Protein AF-0000000078816935 (afdb_homodimer)

Foldseek 3Di:
DQFFKWWAQFWAWDPPVHIDTQAGGETDTFGFLFEEEEEEDPSLCQVVVLCCVLLVDPTPDTWMDGRNRTDDNVPPVVSVLCNLQAEFEAEQDLPFDQVAFLLCSALVSVCVNPVDSVVSSVLLLVLLVLLVRNVRRGPGPVVDDPLSSLSSSVNNRCSNPHQEYEYEASQVPHDPVSVVSNVVSVVVSRDRRHYYYYYHHDVVSQLVTPWYWYRGNNYIDTDPSPPD/DQFFKWWAQFWAWDPPVHIDTQAGGETDTFGFLFEEEEEEDPSLCQVVVLCCVLLVDPTPDTWMDGRNRTDDNVPPVVSVLCNLQAEFEAEQDLPFDQVAFLLRSALVSVCVNPVDSVVSSVLLLVLLVLLVQNVRRGPGPVVDDPLSSLSSSVNNRCSNPHQEYEYEASQVPHDPVSVVSNVVSVVVSRDRRHYYYYYHHDVVSQLVTPWYWYRGNNYIDTDPSPPD

Radius of gyration: 23.44 Å; Cα contacts (8 Å, |Δi|>4): 939; chains: 2; bounding box: 46×73×52 Å

Nearest PDB structures (foldseek):
  2pcj-assembly1_B  TM=9.682E-01  e=1.625E-26  Aquifex aeolicus VF5
  5lj9-assembly3_C  TM=9.562E-01  e=2.068E-26  Escherichia coli K-12
  5lj7-assembly1_B  TM=9.100E-01  e=3.347E-26  Aggregatibacter actinomycetemcomitans
  5lil-assembly1_A  TM=9.126E-01  e=5.419E-26  Aggregatibacter actinomycetemcomitans
  5lj6-assembly1_A  TM=8.927E-01  e=1.508E-25  Aggregatibacter actinomycetemcomitans

Organism: Pelagibacter ubique (strain HTCC1062) (NCBI:txid335992)

Sequence (456 aa):
MNNLISLKNISKSFSNNKKINVLKKINYSFTKGKIYSLVGPSGSGKSTLLNVLSLIDKPTTGSLIINKTPVNFNENAKNDKIRSSKIGIIYQQNNLLPDFTALENVYLAGLALTNDKKNSIERAKEIIKTMGLSSREAHFPSELSGGEMQRIAMARALINEPEIILADEPTGSLDHTTAKEVFNVLYKLKNKNRLIIYATHNRFFANMADCKLEMIDGNIKAINARIKMNNLISLKNISKSFSNNKKINVLKKINYSFTKGKIYSLVGPSGSGKSTLLNVLSLIDKPTTGSLIINKTPVNFNENAKNDKIRSSKIGIIYQQNNLLPDFTALENVYLAGLALTNDKKNSIERAKEIIKTMGLSSREAHFPSELSGGEMQRIAMARALINEPEIILADEPTGSLDHTTAKEVFNVLYKLKNKNRLIIYATHNRFFANMADCKLEMIDGNIKAINARIK

Structure (mmCIF, N/CA/C/O backbone):
data_AF-0000000078816935-model_v1
#
loop_
_entity.id
_entity.type
_entity.pdbx_description
1 polymer 'ABC transporter ATP-binding protein'
#
loop_
_atom_site.group_PDB
_atom_site.id
_atom_site.type_symbol
_atom_site.label_atom_id
_atom_site.label_alt_id
_atom_site.label_comp_id
_atom_site.label_asym_id
_atom_site.label_entity_id
_atom_site.label_seq_id
_atom_site.pdbx_PDB_ins_code
_atom_site.Cartn_x
_atom_site.Cartn_y
_atom_site.Cartn_z
_atom_site.occupancy
_atom_site.B_iso_or_equiv
_atom_site.auth_seq_id
_atom_site.auth_comp_id
_atom_site.auth_asym_id
_atom_site.auth_atom_id
_atom_site.pdbx_PDB_model_num
ATOM 1 N N . MET A 1 1 ? 1.837 -37.5 -9.758 1 58.19 1 MET A N 1
ATOM 2 C CA . MET A 1 1 ? 2.303 -36.312 -10.469 1 58.19 1 MET A CA 1
ATOM 3 C C . MET A 1 1 ? 2.34 -35.094 -9.539 1 58.19 1 MET A C 1
ATOM 5 O O . MET A 1 1 ? 1.561 -35 -8.586 1 58.19 1 MET A O 1
ATOM 9 N N . ASN A 1 2 ? 3.604 -34.344 -9.344 1 84.88 2 ASN A N 1
ATOM 10 C CA . ASN A 1 2 ? 4.02 -33.344 -8.367 1 84.88 2 ASN A CA 1
ATOM 11 C C . ASN A 1 2 ? 3.406 -31.984 -8.68 1 84.88 2 ASN A C 1
ATOM 13 O O . ASN A 1 2 ? 4.078 -30.953 -8.562 1 84.88 2 ASN A O 1
ATOM 17 N N . ASN A 1 3 ? 2.084 -32.094 -9.078 1 91.06 3 ASN A N 1
ATOM 18 C CA . ASN A 1 3 ? 1.398 -30.828 -9.398 1 91.06 3 ASN A CA 1
ATOM 19 C C . ASN A 1 3 ? 0.948 -30.109 -8.141 1 91.06 3 ASN A C 1
ATOM 21 O O . ASN A 1 3 ? 0.297 -30.688 -7.273 1 91.06 3 ASN A O 1
ATOM 25 N N . LEU A 1 4 ? 1.354 -28.891 -8.125 1 95.62 4 LEU A N 1
ATOM 26 C CA . LEU A 1 4 ? 0.95 -28.094 -6.977 1 95.62 4 LEU A CA 1
ATOM 27 C C . LEU A 1 4 ? -0.383 -27.391 -7.234 1 95.62 4 LEU A C 1
ATOM 29 O O . LEU A 1 4 ? -1.236 -27.328 -6.348 1 95.62 4 LEU A O 1
ATOM 33 N N . ILE A 1 5 ? -0.621 -26.906 -8.477 1 97.56 5 ILE A N 1
ATOM 34 C CA . ILE A 1 5 ? -1.858 -26.25 -8.875 1 97.56 5 ILE A CA 1
ATOM 35 C C . ILE A 1 5 ? -2.406 -26.891 -10.148 1 97.56 5 ILE A C 1
ATOM 37 O O . ILE A 1 5 ? -1.65 -27.188 -11.07 1 97.56 5 ILE A O 1
ATOM 41 N N . SER A 1 6 ? -3.721 -27.109 -10.18 1 97.56 6 SER A N 1
ATOM 42 C CA . SER A 1 6 ? -4.387 -27.625 -11.367 1 97.56 6 SER A CA 1
ATOM 43 C C . SER A 1 6 ? -5.633 -26.812 -11.695 1 97.56 6 SER A C 1
ATOM 45 O O . SER A 1 6 ? -6.457 -26.547 -10.82 1 97.56 6 SER A O 1
ATOM 47 N N . LEU A 1 7 ? -5.695 -26.391 -12.883 1 97.62 7 LEU A N 1
ATOM 48 C CA . LEU A 1 7 ? -6.859 -25.688 -13.43 1 97.62 7 LEU A CA 1
ATOM 49 C C . LEU A 1 7 ? -7.699 -26.641 -14.289 1 97.62 7 LEU A C 1
ATOM 51 O O . LEU A 1 7 ? -7.172 -27.297 -15.18 1 97.62 7 LEU A O 1
ATOM 55 N N . LYS A 1 8 ? -8.914 -26.719 -13.961 1 97.62 8 LYS A N 1
ATOM 56 C CA . LYS A 1 8 ? -9.836 -27.547 -14.742 1 97.62 8 LYS A CA 1
ATOM 57 C C . LYS A 1 8 ? -10.969 -26.703 -15.32 1 97.62 8 LYS A C 1
ATOM 59 O O . LYS A 1 8 ? -11.883 -26.297 -14.609 1 97.62 8 LYS A O 1
ATOM 64 N N . ASN A 1 9 ? -10.922 -26.453 -16.594 1 97.69 9 ASN A N 1
ATOM 65 C CA . ASN A 1 9 ? -11.93 -25.703 -17.344 1 97.69 9 ASN A CA 1
ATOM 66 C C . ASN A 1 9 ? -12.219 -24.344 -16.719 1 97.69 9 ASN A C 1
ATOM 68 O O . ASN A 1 9 ? -13.383 -23.984 -16.516 1 97.69 9 ASN A O 1
ATOM 72 N N . ILE A 1 10 ? -11.219 -23.625 -16.328 1 97.88 10 ILE A N 1
ATOM 73 C CA . ILE A 1 10 ? -11.367 -22.344 -15.648 1 97.88 10 ILE A CA 1
ATOM 74 C C . ILE A 1 10 ? -11.82 -21.281 -16.656 1 97.88 10 ILE A C 1
ATOM 76 O O . ILE A 1 10 ? -11.18 -21.078 -17.688 1 97.88 10 ILE A O 1
ATOM 80 N N . SER A 1 11 ? -12.922 -20.688 -16.391 1 97.88 11 SER A N 1
ATOM 81 C CA . SER A 1 11 ? -13.422 -19.562 -17.172 1 97.88 11 SER A CA 1
ATOM 82 C C . SER A 1 11 ? -13.695 -18.359 -16.266 1 97.88 11 SER A C 1
ATOM 84 O O . SER A 1 11 ? -14.023 -18.516 -15.094 1 97.88 11 SER A O 1
ATOM 86 N N . LYS A 1 12 ? -13.469 -17.188 -16.734 1 96.94 12 LYS A N 1
ATOM 87 C CA . LYS A 1 12 ? -13.781 -15.953 -16.031 1 96.94 12 LYS A CA 1
ATOM 88 C C . LYS A 1 12 ? -14.414 -14.93 -16.969 1 96.94 12 LYS A C 1
ATOM 90 O O . LYS A 1 12 ? -13.852 -14.625 -18.031 1 96.94 12 LYS A O 1
ATOM 95 N N . SER A 1 13 ? -15.562 -14.523 -16.625 1 95.44 13 SER A N 1
ATOM 96 C CA . SER A 1 13 ? -16.266 -13.492 -17.375 1 95.44 13 SER A CA 1
ATOM 97 C C . SER A 1 13 ? -16.656 -12.32 -16.484 1 95.44 13 SER A C 1
ATOM 99 O O . SER A 1 13 ? -16.797 -12.484 -15.273 1 95.44 13 SER A O 1
ATOM 101 N N . PHE A 1 14 ? -16.625 -11.148 -17.078 1 90.19 14 PHE A N 1
ATOM 102 C CA . PHE A 1 14 ? -17.062 -9.945 -16.375 1 90.19 14 PHE A CA 1
ATOM 103 C C . PHE A 1 14 ? -18.312 -9.367 -17 1 90.19 14 PHE A C 1
ATOM 105 O O . PHE A 1 14 ? -18.5 -9.453 -18.219 1 90.19 14 PHE A O 1
ATOM 112 N N . SER A 1 15 ? -19.266 -8.93 -16.266 1 84.06 15 SER A N 1
ATOM 113 C CA . SER A 1 15 ? -20.531 -8.445 -16.812 1 84.06 15 SER A CA 1
ATOM 114 C C . SER A 1 15 ? -20.703 -6.949 -16.562 1 84.06 15 SER A C 1
ATOM 116 O O . SER A 1 15 ? -20.984 -6.531 -15.438 1 84.06 15 SER A O 1
ATOM 118 N N . ASN A 1 16 ? -19.797 -6.113 -17.047 1 71.19 16 ASN A N 1
ATOM 119 C CA . ASN A 1 16 ? -20.125 -4.695 -17.031 1 71.19 16 ASN A CA 1
ATOM 120 C C . ASN A 1 16 ? -20.906 -4.281 -18.281 1 71.19 16 ASN A C 1
ATOM 122 O O . ASN A 1 16 ? -20.312 -3.896 -19.281 1 71.19 16 ASN A O 1
ATOM 126 N N . ASN A 1 17 ? -22.312 -4.125 -18.359 1 74.19 17 ASN A N 1
ATOM 127 C CA . ASN A 1 17 ? -23.25 -3.855 -19.422 1 74.19 17 ASN A CA 1
ATOM 128 C C . ASN A 1 17 ? -23.281 -4.988 -20.453 1 74.19 17 ASN A C 1
ATOM 130 O O . ASN A 1 17 ? -24.359 -5.438 -20.859 1 74.19 17 ASN A O 1
ATOM 134 N N . LYS A 1 18 ? -21.953 -5.402 -20.938 1 79.88 18 LYS A N 1
ATOM 135 C CA . LYS A 1 18 ? -21.797 -6.57 -21.797 1 79.88 18 LYS A CA 1
ATOM 136 C C . LYS A 1 18 ? -20.891 -7.617 -21.156 1 79.88 18 LYS A C 1
ATOM 138 O O . LYS A 1 18 ? -19.906 -7.277 -20.5 1 79.88 18 LYS A O 1
ATOM 143 N N . LYS A 1 19 ? -21.328 -8.875 -21.328 1 87.69 19 LYS A N 1
ATOM 144 C CA . LYS A 1 19 ? -20.531 -9.969 -20.766 1 87.69 19 LYS A CA 1
ATOM 145 C C . LYS A 1 19 ? -19.25 -10.164 -21.578 1 87.69 19 LYS A C 1
ATOM 147 O O . LYS A 1 19 ? -19.281 -10.297 -22.797 1 87.69 19 LYS A O 1
ATOM 152 N N . ILE A 1 20 ? -18.078 -10.078 -21.062 1 90.56 20 ILE A N 1
ATOM 153 C CA . ILE A 1 20 ? -16.766 -10.273 -21.688 1 90.56 20 ILE A CA 1
ATOM 154 C C . ILE A 1 20 ? -16.078 -11.492 -21.078 1 90.56 20 ILE A C 1
ATOM 156 O O . ILE A 1 20 ? -15.852 -11.539 -19.859 1 90.56 20 ILE A O 1
ATOM 160 N N . ASN A 1 21 ? -15.859 -12.461 -21.906 1 93.69 21 ASN A N 1
ATOM 161 C CA . ASN A 1 21 ? -15.148 -13.656 -21.484 1 93.69 21 ASN A CA 1
ATOM 162 C C . ASN A 1 21 ? -13.633 -13.469 -21.562 1 93.69 21 ASN A C 1
ATOM 164 O O . ASN A 1 21 ? -13.086 -13.367 -22.672 1 93.69 21 ASN A O 1
ATOM 168 N N . VAL A 1 22 ? -12.977 -13.516 -20.469 1 94.94 22 VAL A N 1
ATOM 169 C CA . VAL A 1 22 ? -11.547 -13.211 -20.422 1 94.94 22 VAL A CA 1
ATOM 170 C C . VAL A 1 22 ? -10.742 -14.508 -20.375 1 94.94 22 VAL A C 1
ATOM 172 O O . VAL A 1 22 ? -9.773 -14.672 -21.109 1 94.94 22 VAL A O 1
ATOM 175 N N . LEU A 1 23 ? -11.094 -15.398 -19.516 1 97.31 23 LEU A N 1
ATOM 176 C CA . LEU A 1 23 ? -10.516 -16.734 -19.484 1 97.31 23 LEU A CA 1
ATOM 177 C C . LEU A 1 23 ? -11.477 -17.766 -20.078 1 97.31 23 LEU A C 1
ATOM 179 O O . LEU A 1 23 ? -12.672 -17.75 -19.781 1 97.31 23 LEU A O 1
ATOM 183 N N . LYS A 1 24 ? -10.953 -18.672 -20.906 1 96.88 24 LYS A N 1
ATOM 184 C CA . LYS A 1 24 ? -11.82 -19.562 -21.672 1 96.88 24 LYS A CA 1
ATOM 185 C C . LYS A 1 24 ? -11.43 -21.016 -21.469 1 96.88 24 LYS A C 1
ATOM 187 O O . LYS A 1 24 ? -10.688 -21.594 -22.266 1 96.88 24 LYS A O 1
ATOM 192 N N . LYS A 1 25 ? -11.984 -21.594 -20.469 1 96.38 25 LYS A N 1
ATOM 193 C CA . LYS A 1 25 ? -11.891 -23.016 -20.156 1 96.38 25 LYS A CA 1
ATOM 194 C C . LYS A 1 25 ? -10.438 -23.469 -20.109 1 96.38 25 LYS A C 1
ATOM 196 O O . LYS A 1 25 ? -10.07 -24.438 -20.781 1 96.38 25 LYS A O 1
ATOM 201 N N . ILE A 1 26 ? -9.664 -22.812 -19.344 1 97.06 26 ILE A N 1
ATOM 202 C CA . ILE A 1 26 ? -8.242 -23.109 -19.234 1 97.06 26 ILE A CA 1
ATOM 203 C C . ILE A 1 26 ? -8.039 -24.406 -18.484 1 97.06 26 ILE A C 1
ATOM 205 O O . ILE A 1 26 ? -8.602 -24.609 -17.406 1 97.06 26 ILE A O 1
ATOM 209 N N . ASN A 1 27 ? -7.312 -25.344 -19.109 1 96.69 27 ASN A N 1
ATOM 210 C CA . ASN A 1 27 ? -6.816 -26.562 -18.484 1 96.69 27 ASN A CA 1
ATOM 211 C C . ASN A 1 27 ? -5.289 -26.594 -18.422 1 96.69 27 ASN A C 1
ATOM 213 O O . ASN A 1 27 ? -4.625 -26.578 -19.469 1 96.69 27 ASN A O 1
ATOM 217 N N . TYR A 1 28 ? -4.801 -26.594 -17.234 1 96.38 28 TYR A N 1
ATOM 218 C CA . TYR A 1 28 ? -3.352 -26.625 -17.078 1 96.38 28 TYR A CA 1
ATOM 219 C C . TYR A 1 28 ? -2.967 -27.016 -15.656 1 96.38 28 TYR A C 1
ATOM 221 O O . TYR A 1 28 ? -3.746 -26.828 -14.719 1 96.38 28 TYR A O 1
ATOM 229 N N . SER A 1 29 ? -1.794 -27.578 -15.508 1 96.81 29 SER A N 1
ATOM 230 C CA . SER A 1 29 ? -1.252 -27.906 -14.195 1 96.81 29 SER A CA 1
ATOM 231 C C . SER A 1 29 ? 0.161 -27.359 -14.023 1 96.81 29 SER A C 1
ATOM 233 O O . SER A 1 29 ? 0.98 -27.453 -14.945 1 96.81 29 SER A O 1
ATOM 235 N N . PHE A 1 30 ? 0.389 -26.75 -12.898 1 97 30 PHE A N 1
ATOM 236 C CA . PHE A 1 30 ? 1.708 -26.234 -12.539 1 97 30 PHE A CA 1
ATOM 237 C C . PHE A 1 30 ? 2.396 -27.156 -11.547 1 97 30 PHE A C 1
ATOM 239 O O . PHE A 1 30 ? 1.793 -27.578 -10.555 1 97 30 PHE A O 1
ATOM 246 N N . THR A 1 31 ? 3.689 -27.375 -11.797 1 95.44 31 THR A N 1
ATOM 247 C CA . THR A 1 31 ? 4.441 -28.344 -11 1 95.44 31 THR A CA 1
ATOM 248 C C . THR A 1 31 ? 5.293 -27.625 -9.953 1 95.44 31 THR A C 1
ATOM 250 O O . THR A 1 31 ? 5.887 -26.594 -10.227 1 95.44 31 THR A O 1
ATOM 253 N N . LYS A 1 32 ? 5.328 -28.297 -8.82 1 94.19 32 LYS A N 1
ATOM 254 C CA . LYS A 1 32 ? 6.199 -27.812 -7.758 1 94.19 32 LYS A CA 1
ATOM 255 C C . LYS A 1 32 ? 7.66 -27.828 -8.188 1 94.19 32 LYS A C 1
ATOM 257 O O . LYS A 1 32 ? 8.078 -28.719 -8.945 1 94.19 32 LYS A O 1
ATOM 262 N N . GLY A 1 33 ? 8.422 -26.812 -7.723 1 95.69 33 GLY A N 1
ATOM 263 C CA . GLY A 1 33 ? 9.852 -26.781 -7.996 1 95.69 33 GLY A CA 1
ATOM 264 C C . GLY A 1 33 ? 10.18 -26.141 -9.328 1 95.69 33 GLY A C 1
ATOM 265 O O . GLY A 1 33 ? 11.336 -26.141 -9.758 1 95.69 33 GLY A O 1
ATOM 266 N N . LYS A 1 34 ? 9.211 -25.547 -9.984 1 96.38 34 LYS A N 1
ATOM 267 C CA . LYS A 1 34 ? 9.43 -24.969 -11.305 1 96.38 34 LYS A CA 1
ATOM 268 C C . LYS A 1 34 ? 9.078 -23.484 -11.32 1 96.38 34 LYS A C 1
ATOM 270 O O . LYS A 1 34 ? 8.297 -23.016 -10.492 1 96.38 34 LYS A O 1
ATOM 275 N N . ILE A 1 35 ? 9.695 -22.812 -12.242 1 97.44 35 ILE A N 1
ATOM 276 C CA . ILE A 1 35 ? 9.383 -21.406 -12.555 1 97.44 35 ILE A CA 1
ATOM 277 C C . ILE A 1 35 ? 8.68 -21.328 -13.906 1 97.44 35 ILE A C 1
ATOM 279 O O . ILE A 1 35 ? 9.195 -21.828 -14.914 1 97.44 35 ILE A O 1
ATOM 283 N N . TYR A 1 36 ? 7.5 -20.75 -13.891 1 97.31 36 TYR A N 1
ATOM 284 C CA . TYR A 1 36 ? 6.73 -20.547 -15.117 1 97.31 36 TYR A CA 1
ATOM 285 C C . TYR A 1 36 ? 6.66 -19.078 -15.484 1 97.31 36 TYR A C 1
ATOM 287 O O . TYR A 1 36 ? 6.473 -18.219 -14.609 1 97.31 36 TYR A O 1
ATOM 295 N N . SER A 1 37 ? 6.855 -18.75 -16.719 1 97.5 37 SER A N 1
ATOM 296 C CA . SER A 1 37 ? 6.531 -17.422 -17.234 1 97.5 37 SER A CA 1
ATOM 297 C C . SER A 1 37 ? 5.258 -17.453 -18.062 1 97.5 37 SER A C 1
ATOM 299 O O . SER A 1 37 ? 5.004 -18.406 -18.797 1 97.5 37 SER A O 1
ATOM 301 N N . LEU A 1 38 ? 4.422 -16.516 -17.875 1 96.81 38 LEU A N 1
ATOM 302 C CA . LEU A 1 38 ? 3.221 -16.281 -18.656 1 96.81 38 LEU A CA 1
ATOM 303 C C . LEU A 1 38 ? 3.395 -15.055 -19.562 1 96.81 38 LEU A C 1
ATOM 305 O O . LEU A 1 38 ? 3.541 -13.938 -19.078 1 96.81 38 LEU A O 1
ATOM 309 N N . VAL A 1 39 ? 3.385 -15.297 -20.844 1 95.75 39 VAL A N 1
ATOM 310 C CA . VAL A 1 39 ? 3.562 -14.203 -21.781 1 95.75 39 VAL A CA 1
ATOM 311 C C . VAL A 1 39 ? 2.307 -14.047 -22.641 1 95.75 39 VAL A C 1
ATOM 313 O O . VAL A 1 39 ? 1.555 -15.008 -22.828 1 95.75 39 VAL A O 1
ATOM 316 N N . GLY A 1 40 ? 2.074 -12.852 -23.109 1 91.06 40 GLY A N 1
ATOM 317 C CA . GLY A 1 40 ? 0.926 -12.523 -23.938 1 91.06 40 GLY A CA 1
ATOM 318 C C . GLY A 1 40 ? 0.653 -11.039 -24.031 1 91.06 40 GLY A C 1
ATOM 319 O O . GLY A 1 40 ? 1.182 -10.258 -23.234 1 91.06 40 GLY A O 1
ATOM 320 N N . PRO A 1 41 ? -0.1 -10.664 -24.984 1 87.94 41 PRO A N 1
ATOM 321 C CA . PRO A 1 41 ? -0.403 -9.242 -25.141 1 87.94 41 PRO A CA 1
ATOM 322 C C . PRO A 1 41 ? -1.277 -8.695 -24.016 1 87.94 41 PRO A C 1
ATOM 324 O O . PRO A 1 41 ? -1.794 -9.469 -23.203 1 87.94 41 PRO A O 1
ATOM 327 N N . SER A 1 42 ? -1.309 -7.363 -23.906 1 86.06 42 SER A N 1
ATOM 328 C CA . SER A 1 42 ? -2.205 -6.734 -22.953 1 86.06 42 SER A CA 1
ATOM 329 C C . SER A 1 42 ? -3.646 -7.188 -23.156 1 86.06 42 SER A C 1
ATOM 331 O O . SER A 1 42 ? -4.113 -7.289 -24.281 1 86.06 42 SER A O 1
ATOM 333 N N . GLY A 1 43 ? -4.273 -7.512 -22.125 1 86.44 43 GLY A N 1
ATOM 334 C CA . GLY A 1 43 ? -5.668 -7.918 -22.219 1 86.44 43 GLY A CA 1
ATOM 335 C C . GLY A 1 43 ? -5.84 -9.398 -22.5 1 86.44 43 GLY A C 1
ATOM 336 O O . GLY A 1 43 ? -6.965 -9.883 -22.625 1 86.44 43 GLY A O 1
ATOM 337 N N . SER A 1 44 ? -4.797 -10.109 -22.469 1 91.25 44 SER A N 1
ATOM 338 C CA . SER A 1 44 ? -4.879 -11.523 -22.828 1 91.25 44 SER A CA 1
ATOM 339 C C . SER A 1 44 ? -5.406 -12.359 -21.672 1 91.25 44 SER A C 1
ATOM 341 O O . SER A 1 44 ? -5.77 -13.523 -21.859 1 91.25 44 SER A O 1
ATOM 343 N N . GLY A 1 45 ? -5.418 -11.766 -20.469 1 93.62 45 GLY A N 1
ATOM 344 C CA . GLY A 1 45 ? -5.988 -12.469 -19.328 1 93.62 45 GLY A CA 1
ATOM 345 C C . GLY A 1 45 ? -4.953 -12.859 -18.281 1 93.62 45 GLY A C 1
ATOM 346 O O . GLY A 1 45 ? -5.27 -13.555 -17.312 1 93.62 45 GLY A O 1
ATOM 347 N N . LYS A 1 46 ? -3.709 -12.477 -18.453 1 95.12 46 LYS A N 1
ATOM 348 C CA . LYS A 1 46 ? -2.627 -12.852 -17.547 1 95.12 46 LYS A CA 1
ATOM 349 C C . LYS A 1 46 ? -2.959 -12.469 -16.109 1 95.12 46 LYS A C 1
ATOM 351 O O . LYS A 1 46 ? -2.91 -13.312 -15.211 1 95.12 46 LYS A O 1
ATOM 356 N N . SER A 1 47 ? -3.357 -11.172 -15.969 1 93.94 47 SER A N 1
ATOM 357 C CA . SER A 1 47 ? -3.676 -10.688 -14.633 1 93.94 47 SER A CA 1
ATOM 358 C C . SER A 1 47 ? -4.918 -11.375 -14.078 1 93.94 47 SER A C 1
ATOM 360 O O . SER A 1 47 ? -4.98 -11.695 -12.891 1 93.94 47 SER A O 1
ATOM 362 N N . THR A 1 48 ? -5.914 -11.609 -14.883 1 94.81 48 THR A N 1
ATOM 363 C CA . THR A 1 48 ? -7.125 -12.312 -14.469 1 94.81 48 THR A CA 1
ATOM 364 C C . THR A 1 48 ? -6.793 -13.727 -13.992 1 94.81 48 THR A C 1
ATOM 366 O O . THR A 1 48 ? -7.285 -14.172 -12.953 1 94.81 48 THR A O 1
ATOM 369 N N . LEU A 1 49 ? -5.945 -14.406 -14.75 1 97.25 49 LEU A N 1
ATOM 370 C CA . LEU A 1 49 ? -5.539 -15.75 -14.359 1 97.25 49 LEU A CA 1
ATOM 371 C C . LEU A 1 49 ? -4.781 -15.727 -13.039 1 97.25 49 LEU A C 1
ATOM 373 O O . LEU A 1 49 ? -5.051 -16.531 -12.148 1 97.25 49 LEU A O 1
ATOM 377 N N . LEU A 1 50 ? -3.836 -14.805 -12.898 1 96.94 50 LEU A N 1
ATOM 378 C CA . LEU A 1 50 ? -3.068 -14.695 -11.656 1 96.94 50 LEU A CA 1
ATOM 379 C C . LEU A 1 50 ? -3.982 -14.398 -10.477 1 96.94 50 LEU A C 1
ATOM 381 O O . LEU A 1 50 ? -3.758 -14.906 -9.375 1 96.94 50 LEU A O 1
ATOM 385 N N . ASN A 1 51 ? -5.012 -13.664 -10.711 1 95.56 51 ASN A N 1
ATOM 386 C CA . ASN A 1 51 ? -5.965 -13.375 -9.648 1 95.56 51 ASN A CA 1
ATOM 387 C C . ASN A 1 51 ? -6.734 -14.625 -9.227 1 95.56 51 ASN A C 1
ATOM 389 O O . ASN A 1 51 ? -7.027 -14.805 -8.047 1 95.56 51 ASN A O 1
ATOM 393 N N . VAL A 1 52 ? -7.062 -15.406 -10.148 1 96.69 52 VAL A N 1
ATOM 394 C CA . VAL A 1 52 ? -7.734 -16.656 -9.836 1 96.69 52 VAL A CA 1
ATOM 395 C C . VAL A 1 52 ? -6.785 -17.578 -9.062 1 96.69 52 VAL A C 1
ATOM 397 O O . VAL A 1 52 ? -7.16 -18.141 -8.031 1 96.69 52 VAL A O 1
ATOM 400 N N . LEU A 1 53 ? -5.551 -17.625 -9.531 1 97.25 53 LEU A N 1
ATOM 401 C CA . LEU A 1 53 ? -4.547 -18.469 -8.898 1 97.25 53 LEU A CA 1
ATOM 402 C C . LEU A 1 53 ? -4.266 -18.016 -7.469 1 97.25 53 LEU A C 1
ATOM 404 O O . LEU A 1 53 ? -3.955 -18.828 -6.602 1 97.25 53 LEU A O 1
ATOM 408 N N . SER A 1 54 ? -4.418 -16.75 -7.207 1 96.31 54 SER A N 1
ATOM 409 C CA . SER A 1 54 ? -4.098 -16.172 -5.902 1 96.31 54 SER A CA 1
ATOM 410 C C . SER A 1 54 ? -5.305 -16.219 -4.969 1 96.31 54 SER A C 1
ATOM 412 O O . SER A 1 54 ? -5.211 -15.812 -3.809 1 96.31 54 SER A O 1
ATOM 414 N N . LEU A 1 55 ? -6.43 -16.578 -5.492 1 95.25 55 LEU A N 1
ATOM 415 C CA . LEU A 1 55 ? -7.68 -16.703 -4.75 1 95.25 55 LEU A CA 1
ATOM 416 C C . LEU A 1 55 ? -8.25 -15.32 -4.41 1 95.25 55 LEU A C 1
ATOM 418 O O . LEU A 1 55 ? -9.102 -15.203 -3.531 1 95.25 55 LEU A O 1
ATOM 422 N N . ILE A 1 56 ? -7.703 -14.367 -5.031 1 92.38 56 ILE A N 1
ATOM 423 C CA . ILE A 1 56 ? -8.234 -13.016 -4.867 1 92.38 56 ILE A CA 1
ATOM 424 C C . ILE A 1 56 ? -9.57 -12.898 -5.602 1 92.38 56 ILE A C 1
ATOM 426 O O . ILE A 1 56 ? -10.453 -12.156 -5.172 1 92.38 56 ILE A O 1
ATOM 430 N N . ASP A 1 57 ? -9.672 -13.633 -6.703 1 93 57 ASP A N 1
ATOM 431 C CA . ASP A 1 57 ? -10.898 -13.641 -7.496 1 93 57 ASP A CA 1
ATOM 432 C C . ASP A 1 57 ? -11.344 -15.062 -7.805 1 93 57 ASP A C 1
ATOM 434 O O . ASP A 1 57 ? -10.508 -15.969 -7.938 1 93 57 ASP A O 1
ATOM 438 N N . LYS A 1 58 ? -12.633 -15.211 -7.852 1 95.06 58 LYS A N 1
ATOM 439 C CA . LYS A 1 58 ? -13.188 -16.516 -8.172 1 95.06 58 LYS A CA 1
ATOM 440 C C . LYS A 1 58 ? -13.484 -16.641 -9.664 1 95.06 58 LYS A C 1
ATOM 442 O O . LYS A 1 58 ? -13.93 -15.688 -10.297 1 95.06 58 LYS A O 1
ATOM 447 N N . PRO A 1 59 ? -13.227 -17.844 -10.203 1 97 59 PRO A N 1
ATOM 448 C CA . PRO A 1 59 ? -13.641 -18.047 -11.586 1 97 59 PRO A CA 1
ATOM 449 C C . PRO A 1 59 ? -15.156 -18.109 -11.75 1 97 59 PRO A C 1
ATOM 451 O O . PRO A 1 59 ? -15.883 -18.328 -10.773 1 97 59 PRO A O 1
ATOM 454 N N . THR A 1 60 ? -15.562 -17.812 -12.945 1 96.5 60 THR A N 1
ATOM 455 C CA . THR A 1 60 ? -16.984 -17.938 -13.25 1 96.5 60 THR A CA 1
ATOM 456 C C . THR A 1 60 ? -17.391 -19.406 -13.305 1 96.5 60 THR A C 1
ATOM 458 O O . THR A 1 60 ? -18.422 -19.781 -12.758 1 96.5 60 THR A O 1
ATOM 461 N N . THR A 1 61 ? -16.609 -20.172 -13.969 1 97.12 61 THR A N 1
ATOM 462 C CA . THR A 1 61 ? -16.797 -21.609 -14.016 1 97.12 61 THR A CA 1
ATOM 463 C C . THR A 1 61 ? -15.469 -22.344 -13.938 1 97.12 61 THR A C 1
ATOM 465 O O . THR A 1 61 ? -14.406 -21.734 -14.086 1 97.12 61 THR A O 1
ATOM 468 N N . GLY A 1 62 ? -15.578 -23.594 -13.594 1 97.69 62 GLY A N 1
ATOM 469 C CA . GLY A 1 62 ? -14.383 -24.422 -13.477 1 97.69 62 GLY A CA 1
ATOM 470 C C . GLY A 1 62 ? -13.93 -24.625 -12.047 1 97.69 62 GLY A C 1
ATOM 471 O O . GLY A 1 62 ? -14.609 -24.203 -11.109 1 97.69 62 GLY A O 1
ATOM 472 N N . SER A 1 63 ? -12.82 -25.391 -11.945 1 97.5 63 SER A N 1
ATOM 473 C CA . SER A 1 63 ? -12.352 -25.688 -10.602 1 97.5 63 SER A CA 1
ATOM 474 C C . SER A 1 63 ? -10.836 -25.516 -10.492 1 97.5 63 SER A C 1
ATOM 476 O O . SER A 1 63 ? -10.109 -25.766 -11.453 1 97.5 63 SER A O 1
ATOM 478 N N . LEU A 1 64 ? -10.477 -25.062 -9.359 1 97.81 64 LEU A N 1
ATOM 479 C CA . LEU A 1 64 ? -9.078 -24.875 -9 1 97.81 64 LEU A CA 1
ATOM 480 C C . LEU A 1 64 ? -8.664 -25.859 -7.898 1 97.81 64 LEU A C 1
ATOM 482 O O . LEU A 1 64 ? -9.383 -26.016 -6.91 1 97.81 64 LEU A O 1
ATOM 486 N N . ILE A 1 65 ? -7.598 -26.547 -8.156 1 97.25 65 ILE A N 1
ATOM 487 C CA . ILE A 1 65 ? -7.062 -27.469 -7.16 1 97.25 65 ILE A CA 1
ATOM 488 C C . ILE A 1 65 ? -5.684 -27 -6.711 1 97.25 65 ILE A C 1
ATOM 490 O O . ILE A 1 65 ? -4.812 -26.719 -7.539 1 97.25 65 ILE A O 1
ATOM 494 N N . ILE A 1 66 ? -5.488 -26.844 -5.418 1 96.38 66 ILE A N 1
ATOM 495 C CA . ILE A 1 66 ? -4.195 -26.484 -4.84 1 96.38 66 ILE A CA 1
ATOM 496 C C . ILE A 1 66 ? -3.75 -27.562 -3.863 1 96.38 66 ILE A C 1
ATOM 498 O O . ILE A 1 66 ? -4.48 -27.906 -2.932 1 96.38 66 ILE A O 1
ATOM 502 N N . ASN A 1 67 ? -2.551 -28.078 -4.07 1 93.81 67 ASN A N 1
ATOM 503 C CA . ASN A 1 67 ? -2.01 -29.141 -3.227 1 93.81 67 ASN A CA 1
ATOM 504 C C . ASN A 1 67 ? -2.986 -30.312 -3.096 1 93.81 67 ASN A C 1
ATOM 506 O O . ASN A 1 67 ? -3.289 -30.75 -1.985 1 93.81 67 ASN A O 1
ATOM 510 N N . LYS A 1 68 ? -3.635 -30.688 -4.164 1 92.81 68 LYS A N 1
ATOM 511 C CA . LYS A 1 68 ? -4.504 -31.859 -4.305 1 92.81 68 LYS A CA 1
ATOM 512 C C . LYS A 1 68 ? -5.844 -31.625 -3.604 1 92.81 68 LYS A C 1
ATOM 514 O O . LYS A 1 68 ? -6.602 -32.562 -3.381 1 92.81 68 LYS A O 1
ATOM 519 N N . THR A 1 69 ? -6.105 -30.469 -3.199 1 93.94 69 THR A N 1
ATOM 520 C CA . THR A 1 69 ? -7.375 -30.125 -2.562 1 93.94 69 THR A CA 1
ATOM 521 C C . THR A 1 69 ? -8.148 -29.109 -3.4 1 93.94 69 THR A C 1
ATOM 523 O O . THR A 1 69 ? -7.629 -28.047 -3.723 1 93.94 69 THR A O 1
ATOM 526 N N . PRO A 1 70 ? -9.367 -29.5 -3.736 1 95.94 70 PRO A N 1
ATOM 527 C CA . PRO A 1 70 ? -10.188 -28.531 -4.469 1 95.94 70 PRO A CA 1
ATOM 528 C C . PRO A 1 70 ? -10.484 -27.281 -3.648 1 95.94 70 PRO A C 1
ATOM 530 O O . PRO A 1 70 ? -10.766 -27.375 -2.451 1 95.94 70 PRO A O 1
ATOM 533 N N . VAL A 1 71 ? -10.359 -26.109 -4.297 1 96.81 71 VAL A N 1
ATOM 534 C CA . VAL A 1 71 ? -10.656 -24.844 -3.639 1 96.81 71 VAL A CA 1
ATOM 535 C C . VAL A 1 71 ? -12.156 -24.578 -3.678 1 96.81 71 VAL A C 1
ATOM 537 O O . VAL A 1 71 ? -12.773 -24.625 -4.746 1 96.81 71 VAL A O 1
ATOM 540 N N . ASN A 1 72 ? -12.742 -24.438 -2.545 1 96.06 72 ASN A N 1
ATOM 541 C CA . ASN A 1 72 ? -14.102 -23.922 -2.451 1 96.06 72 ASN A CA 1
ATOM 542 C C . ASN A 1 72 ? -14.109 -22.406 -2.26 1 96.06 72 ASN A C 1
ATOM 544 O O . ASN A 1 72 ? -13.883 -21.922 -1.152 1 96.06 72 ASN A O 1
ATOM 548 N N . PHE A 1 73 ? -14.469 -21.672 -3.26 1 93.69 73 PHE A N 1
ATOM 549 C CA . PHE A 1 73 ? -14.336 -20.219 -3.27 1 93.69 73 PHE A CA 1
ATOM 550 C C . PHE A 1 73 ? -15.375 -19.578 -2.359 1 93.69 73 PHE A C 1
ATOM 552 O O . PHE A 1 73 ? -15.297 -18.391 -2.062 1 93.69 73 PHE A O 1
ATOM 559 N N . ASN A 1 74 ? -16.266 -20.359 -1.85 1 91 74 ASN A N 1
ATOM 560 C CA . ASN A 1 74 ? -17.281 -19.828 -0.94 1 91 74 ASN A CA 1
ATOM 561 C C . ASN A 1 74 ? -16.812 -19.891 0.512 1 91 74 ASN A C 1
ATOM 563 O O . ASN A 1 74 ? -17.469 -19.344 1.401 1 91 74 ASN A O 1
ATOM 567 N N . GLU A 1 75 ? -15.719 -20.609 0.754 1 92.94 75 GLU A N 1
ATOM 568 C CA . GLU A 1 75 ? -15.141 -20.688 2.092 1 92.94 75 GLU A CA 1
ATOM 569 C C . GLU A 1 75 ? -14.094 -19.594 2.297 1 92.94 75 GLU A C 1
ATOM 571 O O . GLU A 1 75 ? -12.898 -19.875 2.352 1 92.94 75 GLU A O 1
ATOM 576 N N . ASN A 1 76 ? -14.516 -18.484 2.617 1 88.38 76 ASN A N 1
ATOM 577 C CA . ASN A 1 76 ? -13.672 -17.297 2.65 1 88.38 76 ASN A CA 1
ATOM 578 C C . ASN A 1 76 ? -12.57 -17.422 3.695 1 88.38 76 ASN A C 1
ATOM 580 O O . ASN A 1 76 ? -11.398 -17.156 3.406 1 88.38 76 ASN A O 1
ATOM 584 N N . ALA A 1 77 ? -12.922 -17.859 4.859 1 87 77 ALA A N 1
ATOM 585 C CA . ALA A 1 77 ? -11.945 -17.969 5.941 1 87 77 ALA A CA 1
ATOM 586 C C . ALA A 1 77 ? -10.828 -18.938 5.578 1 87 77 ALA A C 1
ATOM 588 O O . ALA A 1 77 ? -9.656 -18.672 5.832 1 87 77 ALA A O 1
ATOM 589 N N . LYS A 1 78 ? -11.219 -20.047 4.969 1 92.25 78 LYS A N 1
ATOM 590 C CA . LYS A 1 78 ? -10.234 -21.047 4.551 1 92.25 78 LYS A CA 1
ATOM 591 C C . LYS A 1 78 ? -9.336 -20.5 3.439 1 92.25 78 LYS A C 1
ATOM 593 O O . LYS A 1 78 ? -8.117 -20.672 3.48 1 92.25 78 LYS A O 1
ATOM 598 N N . ASN A 1 79 ? -9.961 -19.844 2.473 1 93.25 79 ASN A N 1
ATOM 599 C CA . ASN A 1 79 ? -9.203 -19.281 1.359 1 93.25 79 ASN A CA 1
ATOM 600 C C . ASN A 1 79 ? -8.242 -18.188 1.827 1 93.25 79 ASN A C 1
ATOM 602 O O . ASN A 1 79 ? -7.129 -18.078 1.317 1 93.25 79 ASN A O 1
ATOM 606 N N . ASP A 1 80 ? -8.656 -17.469 2.838 1 88.69 80 ASP A N 1
ATOM 607 C CA . ASP A 1 80 ? -7.801 -16.422 3.406 1 88.69 80 ASP A CA 1
ATOM 608 C C . ASP A 1 80 ? -6.543 -17.031 4.031 1 88.69 80 ASP A C 1
ATOM 610 O O . ASP A 1 80 ? -5.449 -16.484 3.877 1 88.69 80 ASP A O 1
ATOM 614 N N . LYS A 1 81 ? -6.801 -18.078 4.664 1 89.94 81 LYS A N 1
ATOM 615 C CA . LYS A 1 81 ? -5.672 -18.734 5.309 1 89.94 81 LYS A CA 1
ATOM 616 C C . LYS A 1 81 ? -4.688 -19.281 4.273 1 89.94 81 LYS A C 1
ATOM 618 O O . LYS A 1 81 ? -3.475 -19.141 4.43 1 89.94 81 LYS A O 1
ATOM 623 N N . ILE A 1 82 ? -5.23 -19.859 3.225 1 93.25 82 ILE A N 1
ATOM 624 C CA . ILE A 1 82 ? -4.379 -20.359 2.152 1 93.25 82 ILE A CA 1
ATOM 625 C C . ILE A 1 82 ? -3.604 -19.203 1.525 1 93.25 82 ILE A C 1
ATOM 627 O O . ILE A 1 82 ? -2.381 -19.281 1.371 1 93.25 82 ILE A O 1
ATOM 631 N N . ARG A 1 83 ? -4.234 -18.172 1.268 1 92.38 83 ARG A N 1
ATOM 632 C CA . ARG A 1 83 ? -3.631 -17.016 0.612 1 92.38 83 ARG A CA 1
ATOM 633 C C . ARG A 1 83 ? -2.529 -16.406 1.475 1 92.38 83 ARG A C 1
ATOM 635 O O . ARG A 1 83 ? -1.435 -16.125 0.983 1 92.38 83 ARG A O 1
ATOM 642 N N . SER A 1 84 ? -2.756 -16.297 2.727 1 89.88 84 SER A N 1
ATOM 643 C CA . SER A 1 84 ? -1.825 -15.617 3.617 1 89.88 84 SER A CA 1
ATOM 644 C C . SER A 1 84 ? -0.635 -16.5 3.961 1 89.88 84 SER A C 1
ATOM 646 O O . SER A 1 84 ? 0.471 -16.016 4.188 1 89.88 84 SER A O 1
ATOM 648 N N . SER A 1 85 ? -0.867 -17.781 3.891 1 93.12 85 SER A N 1
ATOM 649 C CA . SER A 1 85 ? 0.192 -18.672 4.352 1 93.12 85 SER A CA 1
ATOM 650 C C . SER A 1 85 ? 0.923 -19.312 3.176 1 93.12 85 SER A C 1
ATOM 652 O O . SER A 1 85 ? 2.117 -19.609 3.268 1 93.12 85 SER A O 1
ATOM 654 N N . LYS A 1 86 ? 0.225 -19.516 2.057 1 95.44 86 LYS A N 1
ATOM 655 C CA . LYS A 1 86 ? 0.803 -20.359 1.025 1 95.44 86 LYS A CA 1
ATOM 656 C C . LYS A 1 86 ? 1.091 -19.578 -0.247 1 95.44 86 LYS A C 1
ATOM 658 O O . LYS A 1 86 ? 1.802 -20.047 -1.134 1 95.44 86 LYS A O 1
ATOM 663 N N . ILE A 1 87 ? 0.543 -18.406 -0.319 1 96.56 87 ILE A N 1
ATOM 664 C CA . ILE A 1 87 ? 0.656 -17.688 -1.577 1 96.56 87 ILE A CA 1
ATOM 665 C C . ILE A 1 87 ? 1.27 -16.312 -1.322 1 96.56 87 ILE A C 1
ATOM 667 O O . ILE A 1 87 ? 0.845 -15.586 -0.413 1 96.56 87 ILE A O 1
ATOM 671 N N . GLY A 1 88 ? 2.303 -15.984 -2.002 1 96.81 88 GLY A N 1
ATOM 672 C CA . GLY A 1 88 ? 2.854 -14.641 -2.082 1 96.81 88 GLY A CA 1
ATOM 673 C C . GLY A 1 88 ? 2.629 -13.984 -3.43 1 96.81 88 GLY A C 1
ATOM 674 O O . GLY A 1 88 ? 2.779 -14.625 -4.473 1 96.81 88 GLY A O 1
ATOM 675 N N . ILE A 1 89 ? 2.23 -12.758 -3.426 1 96.5 89 ILE A N 1
ATOM 676 C CA . ILE A 1 89 ? 1.919 -12.078 -4.676 1 96.5 89 ILE A CA 1
ATOM 677 C C . ILE A 1 89 ? 2.781 -10.82 -4.809 1 96.5 89 ILE A C 1
ATOM 679 O O . ILE A 1 89 ? 2.918 -10.055 -3.854 1 96.5 89 ILE A O 1
ATOM 683 N N . ILE A 1 90 ? 3.377 -10.672 -5.969 1 95.88 90 ILE A N 1
ATOM 684 C CA . ILE A 1 90 ? 4.184 -9.5 -6.309 1 95.88 90 ILE A CA 1
ATOM 685 C C . ILE A 1 90 ? 3.545 -8.758 -7.48 1 95.88 90 ILE A C 1
ATOM 687 O O . ILE A 1 90 ? 3.248 -9.352 -8.516 1 95.88 90 ILE A O 1
ATOM 691 N N . TYR A 1 91 ? 3.369 -7.445 -7.32 1 93.69 91 TYR A N 1
ATOM 692 C CA . TYR A 1 91 ? 2.725 -6.633 -8.344 1 93.69 91 TYR A CA 1
ATOM 693 C C . TYR A 1 91 ? 3.723 -5.676 -8.992 1 93.69 91 TYR A C 1
ATOM 695 O O . TYR A 1 91 ? 4.82 -5.469 -8.461 1 93.69 91 TYR A O 1
ATOM 703 N N . GLN A 1 92 ? 3.252 -5.242 -10.133 1 90.44 92 GLN A N 1
ATOM 704 C CA . GLN A 1 92 ? 4.051 -4.211 -10.789 1 90.44 92 GLN A CA 1
ATOM 705 C C . GLN A 1 92 ? 4.184 -2.973 -9.898 1 90.44 92 GLN A C 1
ATOM 707 O O . GLN A 1 92 ? 5.289 -2.465 -9.695 1 90.44 92 GLN A O 1
ATOM 712 N N . GLN A 1 93 ? 3.012 -2.525 -9.453 1 91.81 93 GLN A N 1
ATOM 713 C CA . GLN A 1 93 ? 3.053 -1.491 -8.422 1 91.81 93 GLN A CA 1
ATOM 714 C C . GLN A 1 93 ? 3.367 -2.086 -7.055 1 91.81 93 GLN A C 1
ATOM 716 O O . GLN A 1 93 ? 2.666 -2.984 -6.586 1 91.81 93 GLN A O 1
ATOM 721 N N . ASN A 1 94 ? 4.363 -1.516 -6.434 1 92.62 94 ASN A N 1
ATOM 722 C CA . ASN A 1 94 ? 4.816 -2.145 -5.199 1 92.62 94 ASN A CA 1
ATOM 723 C C . ASN A 1 94 ? 3.785 -1.999 -4.082 1 92.62 94 ASN A C 1
ATOM 725 O O . ASN A 1 94 ? 3.732 -2.824 -3.168 1 92.62 94 ASN A O 1
ATOM 729 N N . ASN A 1 95 ? 3.033 -0.919 -4.18 1 92.38 95 ASN A N 1
ATOM 730 C CA . ASN A 1 95 ? 1.971 -0.653 -3.213 1 92.38 95 ASN A CA 1
ATOM 731 C C . ASN A 1 95 ? 2.508 -0.614 -1.786 1 92.38 95 ASN A C 1
ATOM 733 O O . ASN A 1 95 ? 1.848 -1.084 -0.857 1 92.38 95 ASN A O 1
ATOM 737 N N . LEU A 1 96 ? 3.697 -0.219 -1.65 1 95.38 96 LEU A N 1
ATOM 738 C CA . LEU A 1 96 ? 4.207 -0.019 -0.298 1 95.38 96 LEU A CA 1
ATOM 739 C C . LEU A 1 96 ? 3.453 1.105 0.405 1 95.38 96 LEU A C 1
ATOM 741 O O . LEU A 1 96 ? 3.029 2.07 -0.235 1 95.38 96 LEU A O 1
ATOM 745 N N . LEU A 1 97 ? 3.299 0.946 1.648 1 93.75 97 LEU A N 1
ATOM 746 C CA . LEU A 1 97 ? 2.723 2.006 2.469 1 93.75 97 LEU A CA 1
ATOM 747 C C . LEU A 1 97 ? 3.723 3.141 2.672 1 93.75 97 LEU A C 1
ATOM 749 O O . LEU A 1 97 ? 4.762 2.953 3.309 1 93.75 97 LEU A O 1
ATOM 753 N N . PRO A 1 98 ? 3.404 4.328 2.268 1 92.12 98 PRO A N 1
ATOM 754 C CA . PRO A 1 98 ? 4.414 5.387 2.199 1 92.12 98 PRO A CA 1
ATOM 755 C C . PRO A 1 98 ? 4.824 5.902 3.578 1 92.12 98 PRO A C 1
ATOM 757 O O . PRO A 1 98 ? 5.922 6.445 3.738 1 92.12 98 PRO A O 1
ATOM 760 N N . ASP A 1 99 ? 3.971 5.812 4.559 1 91.81 99 ASP A N 1
ATOM 761 C CA . ASP A 1 99 ? 4.27 6.359 5.879 1 91.81 99 ASP A CA 1
ATOM 762 C C . ASP A 1 99 ? 4.727 5.262 6.836 1 91.81 99 ASP A C 1
ATOM 764 O O . ASP A 1 99 ? 4.715 5.449 8.055 1 91.81 99 ASP A O 1
ATOM 768 N N . PHE A 1 100 ? 5.055 4.125 6.262 1 93.31 100 PHE A N 1
ATOM 769 C CA . PHE A 1 100 ? 5.688 3.023 6.98 1 93.31 100 PHE A CA 1
ATOM 770 C C . PHE A 1 100 ? 7.086 2.752 6.434 1 93.31 100 PHE A C 1
ATOM 772 O O . PHE A 1 100 ? 7.328 2.896 5.234 1 93.31 100 PHE A O 1
ATOM 779 N N . THR A 1 101 ? 7.965 2.367 7.324 1 94.75 101 THR A N 1
ATOM 780 C CA . THR A 1 101 ? 9.32 2.029 6.891 1 94.75 101 THR A CA 1
ATOM 781 C C . THR A 1 101 ? 9.32 0.724 6.102 1 94.75 101 THR A C 1
ATOM 783 O O . THR A 1 101 ? 8.32 0.008 6.07 1 94.75 101 THR A O 1
ATOM 786 N N . ALA A 1 102 ? 10.492 0.458 5.516 1 97.44 102 ALA A N 1
ATOM 787 C CA . ALA A 1 102 ? 10.664 -0.812 4.816 1 97.44 102 ALA A CA 1
ATOM 788 C C . ALA A 1 102 ? 10.391 -1.992 5.742 1 97.44 102 ALA A C 1
ATOM 790 O O . ALA A 1 102 ? 9.648 -2.912 5.383 1 97.44 102 ALA A O 1
ATOM 791 N N . LEU A 1 103 ? 10.945 -1.925 6.887 1 97.06 103 LEU A N 1
ATOM 792 C CA . LEU A 1 103 ? 10.766 -2.988 7.867 1 97.06 103 LEU A CA 1
ATOM 793 C C . LEU A 1 103 ? 9.289 -3.15 8.234 1 97.06 103 LEU A C 1
ATOM 795 O O . LEU A 1 103 ? 8.773 -4.27 8.258 1 97.06 103 LEU A O 1
ATOM 799 N N . GLU A 1 104 ? 8.625 -2.064 8.445 1 94.81 104 GLU A N 1
ATOM 800 C CA . GLU A 1 104 ? 7.207 -2.096 8.812 1 94.81 104 GLU A CA 1
ATOM 801 C C . GLU A 1 104 ? 6.359 -2.66 7.676 1 94.81 104 GLU A C 1
ATOM 803 O O . GLU A 1 104 ? 5.449 -3.459 7.91 1 94.81 104 GLU A O 1
ATOM 808 N N . ASN A 1 105 ? 6.645 -2.273 6.5 1 96.81 105 ASN A N 1
ATOM 809 C CA . ASN A 1 105 ? 5.918 -2.766 5.332 1 96.81 105 ASN A CA 1
ATOM 810 C C . ASN A 1 105 ? 5.984 -4.285 5.23 1 96.81 105 ASN A C 1
ATOM 812 O O . ASN A 1 105 ? 5.055 -4.918 4.727 1 96.81 105 ASN A O 1
ATOM 816 N N . VAL A 1 106 ? 7.023 -4.828 5.75 1 97.56 106 VAL A N 1
ATOM 817 C CA . VAL A 1 106 ? 7.238 -6.266 5.59 1 97.56 106 VAL A CA 1
ATOM 818 C C . VAL A 1 106 ? 6.645 -7.012 6.781 1 97.56 106 VAL A C 1
ATOM 820 O O . VAL A 1 106 ? 5.809 -7.898 6.613 1 97.56 106 VAL A O 1
ATOM 823 N N . TYR A 1 107 ? 6.973 -6.641 7.988 1 95.94 107 TYR A N 1
ATOM 824 C CA . TYR A 1 107 ? 6.57 -7.477 9.109 1 95.94 107 TYR A CA 1
ATOM 825 C C . TYR A 1 107 ? 5.07 -7.383 9.352 1 95.94 107 TYR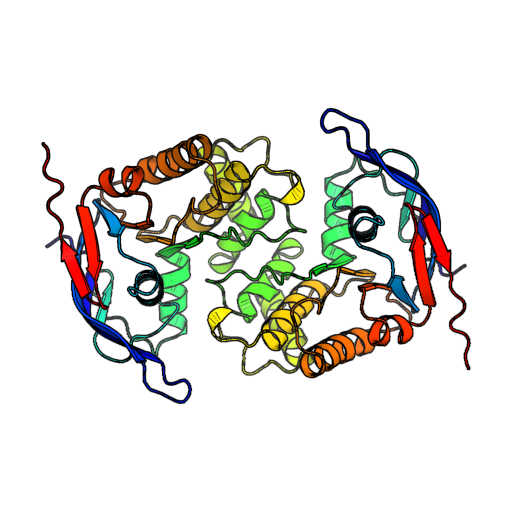 A C 1
ATOM 827 O O . TYR A 1 107 ? 4.477 -8.273 9.961 1 95.94 107 TYR A O 1
ATOM 835 N N . LEU A 1 108 ? 4.453 -6.281 8.898 1 93.5 108 LEU A N 1
ATOM 836 C CA . LEU A 1 108 ? 3.006 -6.176 9.055 1 93.5 108 LEU A CA 1
ATOM 837 C C . LEU A 1 108 ? 2.297 -7.297 8.297 1 93.5 108 LEU A C 1
ATOM 839 O O . LEU A 1 108 ? 1.265 -7.801 8.75 1 93.5 108 LEU A O 1
ATOM 843 N N . ALA A 1 109 ? 2.824 -7.633 7.145 1 92.62 109 ALA A N 1
ATOM 844 C CA . ALA A 1 109 ? 2.254 -8.75 6.395 1 92.62 109 ALA A CA 1
ATOM 845 C C . ALA A 1 109 ? 2.348 -10.047 7.191 1 92.62 109 ALA A C 1
ATOM 847 O O . ALA A 1 109 ? 1.439 -10.883 7.141 1 92.62 109 ALA A O 1
ATOM 848 N N . GLY A 1 110 ? 3.461 -10.203 7.91 1 93.12 110 GLY A N 1
ATOM 849 C CA . GLY A 1 110 ? 3.607 -11.359 8.773 1 93.12 110 GLY A CA 1
ATOM 850 C C . GLY A 1 110 ? 2.588 -11.406 9.891 1 93.12 110 GLY A C 1
ATOM 851 O O . GLY A 1 110 ? 2.127 -12.484 10.281 1 93.12 110 GLY A O 1
ATOM 852 N N . LEU A 1 111 ? 2.17 -10.227 10.336 1 90.56 111 LEU A N 1
ATOM 853 C CA . LEU A 1 111 ? 1.261 -10.125 11.477 1 90.56 111 LEU A CA 1
ATOM 854 C C . LEU A 1 111 ? -0.163 -10.484 11.062 1 90.56 111 LEU A C 1
ATOM 856 O O . LEU A 1 111 ? -1.012 -10.75 11.922 1 90.56 111 LEU A O 1
ATOM 860 N N . ALA A 1 112 ? -0.405 -10.539 9.812 1 85.19 112 ALA A N 1
ATOM 861 C CA . ALA A 1 112 ? -1.711 -10.992 9.344 1 85.19 112 ALA A CA 1
ATOM 862 C C . ALA A 1 112 ? -1.933 -12.469 9.672 1 85.19 112 ALA A C 1
ATOM 864 O O . ALA A 1 112 ? -3.068 -12.898 9.891 1 85.19 112 ALA A O 1
ATOM 865 N N . LEU A 1 113 ? -0.896 -13.203 9.758 1 84.5 113 LEU A N 1
ATOM 866 C CA . LEU A 1 113 ? -0.985 -14.641 9.977 1 84.5 113 LEU A CA 1
ATOM 867 C C . LEU A 1 113 ? -0.66 -14.984 11.43 1 84.5 113 LEU A C 1
ATOM 869 O O . LEU A 1 113 ? -1.261 -15.898 12 1 84.5 113 LEU A O 1
ATOM 873 N N . THR A 1 114 ? 0.302 -14.234 11.961 1 83.94 114 THR A N 1
ATOM 874 C CA . THR A 1 114 ? 0.768 -14.57 13.305 1 83.94 114 THR A CA 1
ATOM 875 C C . THR A 1 114 ? 0.467 -13.438 14.281 1 83.94 114 THR A C 1
ATOM 877 O O . THR A 1 114 ? 0.252 -12.297 13.867 1 83.94 114 THR A O 1
ATOM 880 N N . ASN A 1 115 ? 0.497 -13.781 15.547 1 82.75 115 ASN A N 1
ATOM 881 C CA . ASN A 1 115 ? 0.301 -12.781 16.594 1 82.75 115 ASN A CA 1
ATOM 882 C C . ASN A 1 115 ? 1.598 -12.492 17.344 1 82.75 115 ASN A C 1
ATOM 884 O O . ASN A 1 115 ? 1.577 -11.883 18.406 1 82.75 115 ASN A O 1
ATOM 888 N N . ASP A 1 116 ? 2.627 -12.906 16.781 1 89.88 116 ASP A N 1
ATOM 889 C CA . ASP A 1 116 ? 3.93 -12.703 17.406 1 89.88 116 ASP A CA 1
ATOM 890 C C . ASP A 1 116 ? 4.715 -11.602 16.688 1 89.88 116 ASP A C 1
ATOM 892 O O . ASP A 1 116 ? 5.469 -11.875 15.758 1 89.88 116 ASP A O 1
ATOM 896 N N . LYS A 1 117 ? 4.586 -10.406 17.188 1 91.38 117 LYS A N 1
ATOM 897 C CA . LYS A 1 117 ? 5.215 -9.25 16.562 1 91.38 117 LYS A CA 1
ATOM 898 C C . LYS A 1 117 ? 6.738 -9.367 16.594 1 91.38 117 LYS A C 1
ATOM 900 O O . LYS A 1 117 ? 7.402 -9.094 15.586 1 91.38 117 LYS A O 1
ATOM 905 N N . LYS A 1 118 ? 7.289 -9.766 17.719 1 93.44 118 LYS A N 1
ATOM 906 C CA . LYS A 1 118 ? 8.734 -9.906 17.844 1 93.44 118 LYS A CA 1
ATOM 907 C C . LYS A 1 118 ? 9.289 -10.859 16.781 1 93.44 118 LYS A C 1
ATOM 909 O O . LYS A 1 118 ? 10.25 -10.523 16.078 1 93.44 118 LYS A O 1
ATOM 914 N N . ASN A 1 119 ? 8.648 -12.016 16.656 1 94.75 119 ASN A N 1
ATOM 915 C CA . ASN A 1 119 ? 9.07 -12.992 15.656 1 94.75 119 ASN A CA 1
ATOM 916 C C . ASN A 1 119 ? 8.906 -12.453 14.242 1 94.75 119 ASN A C 1
ATOM 918 O O . ASN A 1 119 ? 9.766 -12.672 13.383 1 94.75 119 ASN A O 1
ATOM 922 N N . SER A 1 120 ? 7.812 -11.758 14 1 94.94 120 SER A N 1
ATOM 923 C CA . SER A 1 120 ? 7.566 -11.195 12.672 1 94.94 120 SER A CA 1
ATOM 924 C C . SER A 1 120 ? 8.633 -10.172 12.297 1 94.94 120 SER A C 1
ATOM 926 O O . SER A 1 120 ? 9.07 -10.117 11.148 1 94.94 120 SER A O 1
ATOM 928 N N . ILE A 1 121 ? 9.055 -9.383 13.25 1 95.69 121 ILE A N 1
ATOM 929 C CA . ILE A 1 121 ? 10.086 -8.383 13.016 1 95.69 121 ILE A CA 1
ATOM 930 C C . ILE A 1 121 ? 11.406 -9.07 12.68 1 95.69 121 ILE A C 1
ATOM 932 O O . ILE A 1 121 ? 12.086 -8.68 11.727 1 95.69 121 ILE A O 1
ATOM 936 N N . GLU A 1 122 ? 11.734 -10.086 13.391 1 97.19 122 GLU A N 1
ATOM 937 C CA . GLU A 1 122 ? 12.969 -10.82 13.141 1 97.19 122 GLU A CA 1
ATOM 938 C C . GLU A 1 122 ? 12.961 -11.461 11.758 1 97.19 122 GLU A C 1
ATOM 940 O O . GLU A 1 122 ? 13.945 -11.391 11.023 1 97.19 122 GLU A O 1
ATOM 945 N N . ARG A 1 123 ? 11.891 -12.07 11.422 1 96.5 123 ARG A N 1
ATOM 946 C CA . ARG A 1 123 ? 11.75 -12.68 10.102 1 96.5 123 ARG A CA 1
ATOM 947 C C . ARG A 1 123 ? 11.844 -11.633 9 1 96.5 123 ARG A C 1
ATOM 949 O O . ARG A 1 123 ? 12.445 -11.875 7.953 1 96.5 123 ARG A O 1
ATOM 956 N N . ALA A 1 124 ? 11.242 -10.508 9.258 1 97.75 124 ALA A N 1
ATOM 957 C CA . ALA A 1 124 ? 11.281 -9.422 8.289 1 97.75 124 ALA A CA 1
ATOM 958 C C . ALA A 1 124 ? 12.719 -8.945 8.07 1 97.75 124 ALA A C 1
ATOM 960 O O . ALA A 1 124 ? 13.133 -8.727 6.926 1 97.75 124 ALA A O 1
ATOM 961 N N . LYS A 1 125 ? 13.422 -8.773 9.133 1 98 125 LYS A N 1
ATOM 962 C CA . LYS A 1 125 ? 14.82 -8.367 9.016 1 98 125 LYS A CA 1
ATOM 963 C C . LYS A 1 125 ? 15.617 -9.375 8.203 1 98 125 LYS A C 1
ATOM 965 O O . LYS A 1 125 ? 16.406 -8.992 7.336 1 98 125 LYS A O 1
ATOM 970 N N . GLU A 1 126 ? 15.375 -10.648 8.438 1 97.12 126 GLU A N 1
ATOM 971 C CA . GLU A 1 126 ? 16.094 -11.711 7.73 1 97.12 126 GLU A CA 1
ATOM 972 C C . GLU A 1 126 ? 15.773 -11.688 6.238 1 97.12 126 GLU A C 1
ATOM 974 O O . GLU A 1 126 ? 16.672 -11.773 5.406 1 97.12 126 GLU A O 1
ATOM 979 N N . ILE A 1 127 ? 14.539 -11.547 5.918 1 96.62 127 ILE A N 1
ATOM 980 C CA . ILE A 1 127 ? 14.156 -11.602 4.512 1 96.62 127 ILE A CA 1
ATOM 981 C C . ILE A 1 127 ? 14.625 -10.336 3.801 1 96.62 127 ILE A C 1
ATOM 983 O O . ILE A 1 127 ? 15.047 -10.383 2.643 1 96.62 127 ILE A O 1
ATOM 987 N N . ILE A 1 128 ? 14.586 -9.195 4.457 1 97.81 128 ILE A N 1
ATOM 988 C CA . ILE A 1 128 ? 15.094 -7.953 3.879 1 97.81 128 ILE A CA 1
ATOM 989 C C . ILE A 1 128 ? 16.594 -8.086 3.605 1 97.81 128 ILE A C 1
ATOM 991 O O . ILE A 1 128 ? 17.078 -7.621 2.576 1 97.81 128 ILE A O 1
ATOM 995 N N . LYS A 1 129 ? 17.234 -8.727 4.508 1 96.69 129 LYS A N 1
ATOM 996 C CA . LYS A 1 129 ? 18.656 -9.008 4.32 1 96.69 129 LYS A CA 1
ATOM 997 C C . LYS A 1 129 ? 18.906 -9.844 3.068 1 96.69 129 LYS A C 1
ATOM 999 O O . LYS A 1 129 ? 19.812 -9.562 2.291 1 96.69 129 LYS A O 1
ATOM 1004 N N . THR A 1 130 ? 18.109 -10.805 2.85 1 93.12 130 THR A N 1
ATOM 1005 C CA . THR A 1 130 ? 18.234 -11.656 1.674 1 93.12 130 THR A CA 1
ATOM 1006 C C . THR A 1 130 ? 18.016 -10.859 0.396 1 93.12 130 THR A C 1
ATOM 1008 O O . THR A 1 130 ? 18.469 -11.242 -0.678 1 93.12 130 THR A O 1
ATOM 1011 N N . MET A 1 131 ? 17.25 -9.766 0.491 1 94.81 131 MET A N 1
ATOM 1012 C CA . MET A 1 131 ? 17.016 -8.883 -0.649 1 94.81 131 MET A CA 1
ATOM 1013 C C . MET A 1 131 ? 18.219 -7.965 -0.868 1 94.81 131 MET A C 1
ATOM 1015 O O . MET A 1 131 ? 18.25 -7.195 -1.83 1 94.81 131 MET A O 1
ATOM 1019 N N . GLY A 1 132 ? 19.188 -7.965 0.047 1 94.44 132 GLY A N 1
ATOM 1020 C CA . GLY A 1 132 ? 20.328 -7.078 -0.022 1 94.44 132 GLY A CA 1
ATOM 1021 C C . GLY A 1 132 ? 20.031 -5.672 0.469 1 94.44 132 GLY A C 1
ATOM 1022 O O . GLY A 1 132 ? 20.641 -4.707 0.006 1 94.44 132 GLY A O 1
ATOM 1023 N N . LEU A 1 133 ? 19.078 -5.566 1.426 1 97.06 133 LEU A N 1
ATOM 1024 C CA . LEU A 1 133 ? 18.609 -4.234 1.79 1 97.06 133 LEU A CA 1
ATOM 1025 C C . LEU A 1 133 ? 18.656 -4.035 3.301 1 97.06 133 LEU A C 1
ATOM 1027 O O . LEU A 1 133 ? 17.812 -3.336 3.865 1 97.06 133 LEU A O 1
ATOM 1031 N N . SER A 1 134 ? 19.562 -4.66 3.984 1 97 134 SER A N 1
ATOM 1032 C CA . SER A 1 134 ? 19.672 -4.559 5.434 1 97 134 SER A CA 1
ATOM 1033 C C . SER A 1 134 ? 19.828 -3.104 5.875 1 97 134 SER A C 1
ATOM 1035 O O . SER A 1 134 ? 19.219 -2.689 6.871 1 97 134 SER A O 1
ATOM 1037 N N . SER A 1 135 ? 20.531 -2.344 5.117 1 96.56 135 SER A N 1
ATOM 1038 C CA . SER A 1 135 ? 20.812 -0.959 5.484 1 96.56 135 SER A CA 1
ATOM 1039 C C . SER A 1 135 ? 19.609 -0.064 5.203 1 96.56 135 SER A C 1
ATOM 1041 O O . SER A 1 135 ? 19.609 1.119 5.551 1 96.56 135 SER A O 1
ATOM 1043 N N . ARG A 1 136 ? 18.484 -0.615 4.629 1 95.81 136 ARG A N 1
ATOM 1044 C CA . ARG A 1 136 ? 17.344 0.192 4.207 1 95.81 136 ARG A CA 1
ATOM 1045 C C . ARG A 1 136 ? 16.141 -0.072 5.086 1 95.81 136 ARG A C 1
ATOM 1047 O O . ARG A 1 136 ? 15.047 0.454 4.832 1 95.81 136 ARG A O 1
ATOM 1054 N N . GLU A 1 137 ? 16.312 -0.796 6.109 1 96.38 137 GLU A N 1
ATOM 1055 C CA . GLU A 1 137 ? 15.188 -1.261 6.922 1 96.38 137 GLU A CA 1
ATOM 1056 C C . GLU A 1 137 ? 14.383 -0.087 7.48 1 96.38 137 GLU A C 1
ATOM 1058 O O . GLU A 1 137 ? 13.156 -0.15 7.559 1 96.38 137 GLU A O 1
ATOM 1063 N N . ALA A 1 138 ? 15.055 0.961 7.812 1 93.31 138 ALA A N 1
ATOM 1064 C CA . ALA A 1 138 ? 14.406 2.072 8.508 1 93.31 138 ALA A CA 1
ATOM 1065 C C . ALA A 1 138 ? 13.961 3.15 7.523 1 93.31 138 ALA A C 1
ATOM 1067 O O . ALA A 1 138 ? 13.352 4.148 7.918 1 93.31 138 ALA A O 1
ATOM 1068 N N . HIS A 1 139 ? 14.211 2.963 6.254 1 94.5 139 HIS A N 1
ATOM 1069 C CA . HIS A 1 139 ? 13.891 3.961 5.238 1 94.5 139 HIS A CA 1
ATOM 1070 C C . HIS A 1 139 ? 12.422 3.887 4.836 1 94.5 139 HIS A C 1
ATOM 1072 O O . HIS A 1 139 ? 11.852 2.799 4.77 1 94.5 139 HIS A O 1
ATOM 1078 N N . PHE A 1 140 ? 11.891 5.02 4.551 1 94.5 140 PHE A N 1
ATOM 1079 C CA . PHE A 1 140 ? 10.57 5.09 3.943 1 94.5 140 PHE A CA 1
ATOM 1080 C C . PHE A 1 140 ? 10.648 4.836 2.441 1 94.5 140 PHE A C 1
ATOM 1082 O O . PHE A 1 140 ? 11.703 5.016 1.831 1 94.5 140 PHE A O 1
ATOM 1089 N N . PRO A 1 141 ? 9.5 4.465 1.866 1 95.44 141 PRO A N 1
ATOM 1090 C CA . PRO A 1 141 ? 9.492 4.207 0.424 1 95.44 141 PRO A CA 1
ATOM 1091 C C . PRO A 1 141 ? 10.023 5.383 -0.391 1 95.44 141 PRO A C 1
ATOM 1093 O O . PRO A 1 141 ? 10.734 5.18 -1.379 1 95.44 141 PRO A O 1
ATOM 1096 N N . SER A 1 142 ? 9.82 6.57 0.032 1 90.62 142 SER A N 1
ATOM 1097 C CA . SER A 1 142 ? 10.273 7.754 -0.69 1 90.62 142 SER A CA 1
ATOM 1098 C C . SER A 1 142 ? 11.797 7.859 -0.694 1 90.62 142 SER A C 1
ATOM 1100 O O . SER A 1 142 ? 12.367 8.617 -1.476 1 90.62 142 SER A O 1
ATOM 1102 N N . GLU A 1 143 ? 12.414 7.156 0.126 1 92.25 143 GLU A N 1
ATOM 1103 C CA . GLU A 1 143 ? 13.867 7.199 0.259 1 92.25 143 GLU A CA 1
ATOM 1104 C C . GLU A 1 143 ? 14.523 6.031 -0.468 1 92.25 143 GLU A C 1
ATOM 1106 O O . GLU A 1 143 ? 15.734 5.848 -0.389 1 92.25 143 GLU A O 1
ATOM 1111 N N . LEU A 1 144 ? 13.758 5.211 -1.13 1 94.69 144 LEU A N 1
ATOM 1112 C CA . LEU A 1 144 ? 14.242 4.016 -1.813 1 94.69 144 LEU A CA 1
ATOM 1113 C C . LEU A 1 144 ? 14.18 4.191 -3.326 1 94.69 144 LEU A C 1
ATOM 1115 O O . LEU A 1 144 ? 13.312 4.906 -3.836 1 94.69 144 LEU A O 1
ATOM 1119 N N . SER A 1 145 ? 15.141 3.533 -3.977 1 93.06 145 SER A N 1
ATOM 1120 C CA . SER A 1 145 ? 15.039 3.477 -5.434 1 93.06 145 SER A CA 1
ATOM 1121 C C . SER A 1 145 ? 13.906 2.555 -5.875 1 93.06 145 SER A C 1
ATOM 1123 O O . SER A 1 145 ? 13.367 1.796 -5.07 1 93.06 145 SER A O 1
ATOM 1125 N N . GLY A 1 146 ? 13.547 2.637 -7.148 1 92.56 146 GLY A N 1
ATOM 1126 C CA . GLY A 1 146 ? 12.523 1.755 -7.688 1 92.56 146 GLY A CA 1
ATOM 1127 C C . GLY A 1 146 ? 12.82 0.285 -7.453 1 92.56 146 GLY A C 1
ATOM 1128 O O . GLY A 1 146 ? 11.938 -0.469 -7.031 1 92.56 146 GLY A O 1
ATOM 1129 N N . GLY A 1 147 ? 14.031 -0.054 -7.73 1 93.56 147 GLY A N 1
ATOM 1130 C CA . GLY A 1 147 ? 14.445 -1.431 -7.52 1 93.56 147 GLY A CA 1
ATOM 1131 C C . GLY A 1 147 ? 14.414 -1.851 -6.062 1 93.56 147 GLY A C 1
ATOM 1132 O O . GLY A 1 147 ? 14.031 -2.98 -5.746 1 93.56 147 GLY A O 1
ATOM 1133 N N . GLU A 1 148 ? 14.828 -0.94 -5.18 1 95.81 148 GLU A N 1
ATOM 1134 C CA . GLU A 1 148 ? 14.789 -1.219 -3.746 1 95.81 148 GLU A CA 1
ATOM 1135 C C . GLU A 1 148 ? 13.352 -1.389 -3.256 1 95.81 148 GLU A C 1
ATOM 1137 O O . GLU A 1 148 ? 13.055 -2.305 -2.486 1 95.81 148 GLU A O 1
ATOM 1142 N N . MET A 1 149 ? 12.469 -0.558 -3.773 1 96.94 149 MET A N 1
ATOM 1143 C CA . MET A 1 149 ? 11.062 -0.66 -3.396 1 96.94 149 MET A CA 1
ATOM 1144 C C . MET A 1 149 ? 10.477 -1.998 -3.836 1 96.94 149 MET A C 1
ATOM 1146 O O . MET A 1 149 ? 9.773 -2.652 -3.068 1 96.94 149 MET A O 1
ATOM 1150 N N . GLN A 1 150 ? 10.812 -2.359 -4.988 1 96.5 150 GLN A N 1
ATOM 1151 C CA . GLN A 1 150 ? 10.297 -3.623 -5.508 1 96.5 150 GLN A CA 1
ATOM 1152 C C . GLN A 1 150 ? 10.812 -4.805 -4.691 1 96.5 150 GLN A C 1
ATOM 1154 O O . GLN A 1 150 ? 10.07 -5.75 -4.418 1 96.5 150 GLN A O 1
ATOM 1159 N N . ARG A 1 151 ? 12.047 -4.746 -4.34 1 96.06 151 ARG A N 1
ATOM 1160 C CA . ARG A 1 151 ? 12.617 -5.84 -3.557 1 96.06 151 ARG A CA 1
ATOM 1161 C C . ARG A 1 151 ? 12.039 -5.867 -2.146 1 96.06 151 ARG A C 1
ATOM 1163 O O . ARG A 1 151 ? 11.875 -6.938 -1.559 1 96.06 151 ARG A O 1
ATOM 1170 N N . ILE A 1 152 ? 11.656 -4.688 -1.568 1 97.75 152 ILE A N 1
ATOM 1171 C CA . ILE A 1 152 ? 10.945 -4.66 -0.296 1 97.75 152 ILE A CA 1
ATOM 1172 C C . ILE A 1 152 ? 9.555 -5.273 -0.466 1 97.75 152 ILE A C 1
ATOM 1174 O O . ILE A 1 152 ? 9.094 -6.035 0.388 1 97.75 152 ILE A O 1
ATOM 1178 N N . ALA A 1 153 ? 8.93 -4.961 -1.563 1 97.19 153 ALA A N 1
ATOM 1179 C CA . ALA A 1 153 ? 7.625 -5.555 -1.859 1 97.19 153 ALA A CA 1
ATOM 1180 C C . ALA A 1 153 ? 7.734 -7.07 -1.994 1 97.19 153 ALA A C 1
ATOM 1182 O O . ALA A 1 153 ? 6.852 -7.805 -1.545 1 97.19 153 ALA A O 1
ATOM 1183 N N . MET A 1 154 ? 8.758 -7.527 -2.562 1 96.75 154 MET A N 1
ATOM 1184 C CA . MET A 1 154 ? 9.008 -8.961 -2.654 1 96.75 154 MET A CA 1
ATOM 1185 C C . MET A 1 154 ? 9.195 -9.578 -1.271 1 96.75 154 MET A C 1
ATOM 1187 O O . MET A 1 154 ? 8.648 -10.641 -0.977 1 96.75 154 MET A O 1
ATOM 1191 N N . ALA A 1 155 ? 9.992 -8.883 -0.469 1 97.5 155 ALA A N 1
ATOM 1192 C CA . ALA A 1 155 ? 10.188 -9.344 0.903 1 97.5 155 ALA A CA 1
ATOM 1193 C C . ALA A 1 155 ? 8.852 -9.492 1.627 1 97.5 155 ALA A C 1
ATOM 1195 O O . ALA A 1 155 ? 8.625 -10.484 2.326 1 97.5 155 ALA A O 1
ATOM 1196 N N . ARG A 1 156 ? 8.016 -8.539 1.415 1 97.19 156 ARG A N 1
ATOM 1197 C CA . ARG A 1 156 ? 6.684 -8.57 2.018 1 97.19 156 ARG A CA 1
ATOM 1198 C C . ARG A 1 156 ? 5.902 -9.797 1.558 1 97.19 156 ARG A C 1
ATOM 1200 O O . ARG A 1 156 ? 5.285 -10.484 2.371 1 97.19 156 ARG A O 1
ATOM 1207 N N . ALA A 1 157 ? 5.98 -10.086 0.32 1 96.25 157 ALA A N 1
ATOM 1208 C CA . ALA A 1 157 ? 5.262 -11.219 -0.265 1 96.25 157 ALA A CA 1
ATOM 1209 C C . ALA A 1 157 ? 5.809 -12.547 0.25 1 96.25 157 ALA A C 1
ATOM 1211 O O . ALA A 1 157 ? 5.098 -13.547 0.275 1 96.25 157 ALA A O 1
ATOM 1212 N N . LEU A 1 158 ? 7.031 -12.555 0.732 1 96.25 158 LEU A N 1
ATOM 1213 C CA . LEU A 1 158 ? 7.734 -13.805 0.982 1 96.25 158 LEU A CA 1
ATOM 1214 C C . LEU A 1 158 ? 7.875 -14.062 2.479 1 96.25 158 LEU A C 1
ATOM 1216 O O . LEU A 1 158 ? 8.344 -15.125 2.889 1 96.25 158 LEU A O 1
ATOM 1220 N N . ILE A 1 159 ? 7.473 -13.148 3.252 1 96 159 ILE A N 1
ATOM 1221 C CA . ILE A 1 159 ? 7.777 -13.18 4.68 1 96 159 ILE A CA 1
ATOM 1222 C C . ILE A 1 159 ? 7.199 -14.445 5.301 1 96 159 ILE A C 1
ATOM 1224 O O . ILE A 1 159 ? 7.766 -14.992 6.25 1 96 159 ILE A O 1
ATOM 1228 N N . ASN A 1 160 ? 6.129 -14.977 4.793 1 93.75 160 ASN A N 1
ATOM 1229 C CA . ASN A 1 160 ? 5.496 -16.156 5.379 1 93.75 160 ASN A CA 1
ATOM 1230 C C . ASN A 1 160 ? 5.914 -17.438 4.656 1 93.75 160 ASN A C 1
ATOM 1232 O O . ASN A 1 160 ? 5.238 -18.453 4.758 1 93.75 160 ASN A O 1
ATOM 1236 N N . GLU A 1 161 ? 6.91 -17.297 3.846 1 93.69 161 GLU A N 1
ATOM 1237 C CA . GLU A 1 161 ? 7.527 -18.438 3.16 1 93.69 161 GLU A CA 1
ATOM 1238 C C . GLU A 1 161 ? 6.5 -19.203 2.328 1 93.69 161 GLU A C 1
ATOM 1240 O O . GLU A 1 161 ? 6.367 -20.422 2.465 1 93.69 161 GLU A O 1
ATOM 1245 N N . PRO A 1 162 ? 5.875 -18.562 1.45 1 96.44 162 PRO A N 1
ATOM 1246 C CA . PRO A 1 162 ? 4.84 -19.188 0.629 1 96.44 162 PRO A CA 1
ATOM 1247 C C . PRO A 1 162 ? 5.387 -20.297 -0.269 1 96.44 162 PRO A C 1
ATOM 1249 O O . PRO A 1 162 ? 6.547 -20.234 -0.689 1 96.44 162 PRO A O 1
ATOM 1252 N N . GLU A 1 163 ? 4.496 -21.234 -0.554 1 97 163 GLU A N 1
ATOM 1253 C CA . GLU A 1 163 ? 4.82 -22.312 -1.487 1 97 163 GLU A CA 1
ATOM 1254 C C . GLU A 1 163 ? 4.598 -21.875 -2.932 1 97 163 GLU A C 1
ATOM 1256 O O . GLU A 1 163 ? 5.141 -22.484 -3.859 1 97 163 GLU A O 1
ATOM 1261 N N . ILE A 1 164 ? 3.775 -20.922 -3.098 1 98 164 ILE A N 1
ATOM 1262 C CA . ILE A 1 164 ? 3.43 -20.406 -4.418 1 98 164 ILE A CA 1
ATOM 1263 C C . ILE A 1 164 ? 3.744 -18.906 -4.484 1 98 164 ILE A C 1
ATOM 1265 O O . ILE A 1 164 ? 3.305 -18.141 -3.631 1 98 164 ILE A O 1
ATOM 1269 N N . ILE A 1 165 ? 4.527 -18.531 -5.422 1 98 165 ILE A N 1
ATOM 1270 C CA . ILE A 1 165 ? 4.82 -17.125 -5.664 1 98 165 ILE A CA 1
ATOM 1271 C C . ILE A 1 165 ? 4.262 -16.703 -7.023 1 98 165 ILE A C 1
ATOM 1273 O O . ILE A 1 165 ? 4.562 -17.328 -8.047 1 98 165 ILE A O 1
ATOM 1277 N N . LEU A 1 166 ? 3.412 -15.727 -7.023 1 98.25 166 LEU A N 1
ATOM 1278 C CA . LEU A 1 166 ? 2.832 -15.156 -8.234 1 98.25 166 LEU A CA 1
ATOM 1279 C C . LEU A 1 166 ? 3.32 -13.727 -8.445 1 98.25 166 LEU A C 1
ATOM 1281 O O . LEU A 1 166 ? 3.389 -12.945 -7.5 1 98.25 166 LEU A O 1
ATOM 1285 N N . ALA A 1 167 ? 3.723 -13.422 -9.625 1 97.44 167 ALA A N 1
ATOM 1286 C CA . ALA A 1 167 ? 4.188 -12.07 -9.922 1 97.44 167 ALA A CA 1
ATOM 1287 C C . ALA A 1 167 ? 3.547 -11.531 -11.195 1 97.44 167 ALA A C 1
ATOM 1289 O O . ALA A 1 167 ? 3.619 -12.172 -12.25 1 97.44 167 ALA A O 1
ATOM 1290 N N . ASP A 1 168 ? 2.91 -10.398 -11.102 1 96.12 168 ASP A N 1
ATOM 1291 C CA . ASP A 1 168 ? 2.285 -9.742 -12.242 1 96.12 168 ASP A CA 1
ATOM 1292 C C . ASP A 1 168 ? 3.104 -8.531 -12.695 1 96.12 168 ASP A C 1
ATOM 1294 O O . ASP A 1 168 ? 2.979 -7.441 -12.133 1 96.12 168 ASP A O 1
ATOM 1298 N N . GLU A 1 169 ? 3.902 -8.742 -13.68 1 95 169 GLU A N 1
ATOM 1299 C CA . GLU A 1 169 ? 4.805 -7.73 -14.227 1 95 169 GLU A CA 1
ATOM 1300 C C . GLU A 1 169 ? 5.637 -7.086 -13.117 1 95 169 GLU A C 1
ATOM 1302 O O . GLU A 1 169 ? 5.656 -5.859 -12.984 1 95 169 GLU A O 1
ATOM 1307 N N . PRO A 1 170 ? 6.445 -7.875 -12.469 1 95.12 170 PRO A N 1
ATOM 1308 C CA . PRO A 1 170 ? 7.102 -7.375 -11.258 1 95.12 170 PRO A CA 1
ATOM 1309 C C . PRO A 1 170 ? 8.141 -6.293 -11.555 1 95.12 170 PRO A C 1
ATOM 1311 O O . PRO A 1 170 ? 8.586 -5.594 -10.641 1 95.12 170 PRO A O 1
ATOM 1314 N N . THR A 1 171 ? 8.547 -6.141 -12.797 1 93.75 171 THR A N 1
ATOM 1315 C CA . THR A 1 171 ? 9.578 -5.152 -13.102 1 93.75 171 THR A CA 1
ATOM 1316 C C . THR A 1 171 ? 9.141 -4.25 -14.25 1 93.75 171 THR A C 1
ATOM 1318 O O . THR A 1 171 ? 9.977 -3.711 -14.977 1 93.75 171 THR A O 1
ATOM 1321 N N . GLY A 1 172 ? 7.871 -4.105 -14.445 1 88.81 172 GLY A N 1
ATOM 1322 C CA . GLY A 1 172 ? 7.344 -3.357 -15.57 1 88.81 172 GLY A CA 1
ATOM 1323 C C . GLY A 1 172 ? 7.738 -1.894 -15.555 1 88.81 172 GLY A C 1
ATOM 1324 O O . GLY A 1 172 ? 7.812 -1.251 -16.594 1 88.81 172 GLY A O 1
ATOM 1325 N N . SER A 1 173 ? 8.023 -1.354 -14.477 1 86.94 173 SER A N 1
ATOM 1326 C CA . SER A 1 173 ? 8.305 0.072 -14.352 1 86.94 173 SER A CA 1
ATOM 1327 C C . SER A 1 173 ? 9.789 0.326 -14.117 1 86.94 173 SER A C 1
ATOM 1329 O O . SER A 1 173 ? 10.195 1.459 -13.844 1 86.94 173 SER A O 1
ATOM 1331 N N . LEU A 1 174 ? 10.578 -0.69 -14.242 1 91.25 174 LEU A N 1
ATOM 1332 C CA . LEU A 1 174 ? 11.984 -0.569 -13.883 1 91.25 174 LEU A CA 1
ATOM 1333 C C . LEU A 1 174 ? 12.875 -0.631 -15.117 1 91.25 174 LEU A C 1
ATOM 1335 O O . LEU A 1 174 ? 12.492 -1.225 -16.125 1 91.25 174 LEU A O 1
ATOM 1339 N N . ASP A 1 175 ? 13.992 -0.006 -14.977 1 92.25 175 ASP A N 1
ATOM 1340 C CA . ASP A 1 175 ? 14.984 -0.16 -16.031 1 92.25 175 ASP A CA 1
ATOM 1341 C C . ASP A 1 175 ? 15.539 -1.579 -16.062 1 92.25 175 ASP A C 1
ATOM 1343 O O . ASP A 1 175 ? 15.398 -2.328 -15.094 1 92.25 175 ASP A O 1
ATOM 1347 N N . HIS A 1 176 ? 16.188 -1.875 -17.172 1 91.94 176 HIS A N 1
ATOM 1348 C CA . HIS A 1 176 ? 16.625 -3.242 -17.422 1 91.94 176 HIS A CA 1
ATOM 1349 C C . HIS A 1 176 ? 17.609 -3.723 -16.359 1 91.94 176 HIS A C 1
ATOM 1351 O O . HIS A 1 176 ? 17.516 -4.859 -15.898 1 91.94 176 HIS A O 1
ATOM 1357 N N . THR A 1 177 ? 18.531 -2.93 -16.062 1 93.19 177 THR A N 1
ATOM 1358 C CA . THR A 1 177 ? 19.531 -3.307 -15.078 1 93.19 177 THR A CA 1
ATOM 1359 C C . THR A 1 177 ? 18.891 -3.594 -13.719 1 93.19 177 THR A C 1
ATOM 1361 O O . THR A 1 177 ? 19.188 -4.617 -13.094 1 93.19 177 THR A O 1
ATOM 1364 N N . THR A 1 178 ? 18.031 -2.771 -13.297 1 92.81 178 THR A N 1
ATOM 1365 C CA . THR A 1 178 ? 17.328 -2.945 -12.039 1 92.81 178 THR A CA 1
ATOM 1366 C C . THR A 1 178 ? 16.406 -4.16 -12.094 1 92.81 178 THR A C 1
ATOM 1368 O O . THR A 1 178 ? 16.297 -4.91 -11.117 1 92.81 178 THR A O 1
ATOM 1371 N N . ALA A 1 179 ? 15.805 -4.297 -13.234 1 94.62 179 ALA A N 1
ATOM 1372 C CA . ALA A 1 179 ? 14.938 -5.457 -13.422 1 94.62 179 ALA A CA 1
ATOM 1373 C C . ALA A 1 179 ? 15.711 -6.758 -13.25 1 94.62 179 ALA A C 1
ATOM 1375 O O . ALA A 1 179 ? 15.234 -7.699 -12.617 1 94.62 179 ALA A O 1
ATOM 1376 N N . LYS A 1 180 ? 16.875 -6.781 -13.789 1 94.75 180 LYS A N 1
ATOM 1377 C CA . LYS A 1 180 ? 17.719 -7.961 -13.664 1 94.75 180 LYS A CA 1
ATOM 1378 C C . LYS A 1 180 ? 18.016 -8.273 -12.203 1 94.75 180 LYS A C 1
ATOM 1380 O O . LYS A 1 180 ? 18.016 -9.445 -11.797 1 94.75 180 LYS A O 1
ATOM 1385 N N . GLU A 1 181 ? 18.188 -7.246 -11.453 1 92.75 181 GLU A N 1
ATOM 1386 C CA . GLU A 1 181 ? 18.438 -7.43 -10.031 1 92.75 181 GLU A CA 1
ATOM 1387 C C . GLU A 1 181 ? 17.234 -8.055 -9.32 1 92.75 181 GLU A C 1
ATOM 1389 O O . GLU A 1 181 ? 17.391 -8.961 -8.5 1 92.75 181 GLU A O 1
ATOM 1394 N N . VAL A 1 182 ? 16.156 -7.59 -9.672 1 93.38 182 VAL A N 1
ATOM 1395 C CA . VAL A 1 182 ? 14.922 -8.078 -9.062 1 93.38 182 VAL A CA 1
ATOM 1396 C C . VAL A 1 182 ? 14.695 -9.539 -9.461 1 93.38 182 VAL A C 1
ATOM 1398 O O . VAL A 1 182 ? 14.43 -10.391 -8.602 1 93.38 182 VAL A O 1
ATOM 1401 N N . PHE A 1 183 ? 14.852 -9.883 -10.68 1 94.88 183 PHE A N 1
ATOM 1402 C CA . PHE A 1 183 ? 14.625 -11.242 -11.164 1 94.88 183 PHE A CA 1
ATOM 1403 C C . PHE A 1 183 ? 15.688 -12.188 -10.617 1 94.88 183 PHE A C 1
ATOM 1405 O O . PHE A 1 183 ? 15.406 -13.359 -10.367 1 94.88 183 PHE A O 1
ATOM 1412 N N . ASN A 1 184 ? 16.859 -11.672 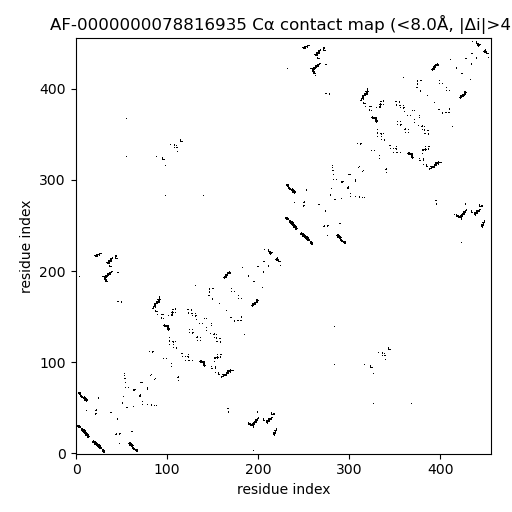-10.445 1 94.38 184 ASN A N 1
ATOM 1413 C CA . ASN A 1 184 ? 17.891 -12.492 -9.82 1 94.38 184 ASN A CA 1
ATOM 1414 C C . ASN A 1 184 ? 17.469 -12.969 -8.438 1 94.38 184 ASN A C 1
ATOM 1416 O O . ASN A 1 184 ? 17.688 -14.125 -8.078 1 94.38 184 ASN A O 1
ATOM 1420 N N . VAL A 1 185 ? 16.891 -12.086 -7.762 1 92.81 185 VAL A N 1
ATOM 1421 C CA . VAL A 1 185 ? 16.391 -12.438 -6.434 1 92.81 185 VAL A CA 1
ATOM 1422 C C . VAL A 1 185 ? 15.25 -13.453 -6.562 1 92.81 185 VAL A C 1
ATOM 1424 O O . VAL A 1 185 ? 15.227 -14.453 -5.844 1 92.81 185 VAL A O 1
ATOM 1427 N N . LEU A 1 186 ? 14.391 -13.25 -7.453 1 93.12 186 LEU A N 1
ATOM 1428 C CA . LEU A 1 186 ? 13.242 -14.133 -7.668 1 93.12 186 LEU A CA 1
ATOM 1429 C C . LEU A 1 186 ? 13.703 -15.547 -8.008 1 93.12 186 LEU A C 1
ATOM 1431 O O . LEU A 1 186 ? 13.18 -16.516 -7.465 1 93.12 186 LEU A O 1
ATOM 1435 N N . TYR A 1 187 ? 14.703 -15.656 -8.805 1 94.5 187 TYR A N 1
ATOM 1436 C CA . TYR A 1 187 ? 15.18 -16.953 -9.258 1 94.5 187 TYR A CA 1
ATOM 1437 C C . TYR A 1 187 ? 15.898 -17.703 -8.133 1 94.5 187 TYR A C 1
ATOM 1439 O O . TYR A 1 187 ? 15.859 -18.922 -8.062 1 94.5 187 TYR A O 1
ATOM 1447 N N . LYS A 1 188 ? 16.469 -16.922 -7.246 1 93.69 188 LYS A N 1
ATOM 1448 C CA . LYS A 1 188 ? 17.172 -17.516 -6.113 1 93.69 188 LYS A CA 1
ATOM 1449 C C . LYS A 1 188 ? 16.188 -18.172 -5.141 1 93.69 188 LYS A C 1
ATOM 1451 O O . LYS A 1 188 ? 16.578 -18.953 -4.285 1 93.69 188 LYS A O 1
ATOM 1456 N N . LEU A 1 189 ? 14.969 -17.844 -5.328 1 93.75 189 LEU A N 1
ATOM 1457 C CA . LEU A 1 189 ? 13.961 -18.391 -4.422 1 93.75 189 LEU A CA 1
ATOM 1458 C C . LEU A 1 189 ? 13.508 -19.766 -4.863 1 93.75 189 LEU A C 1
ATOM 1460 O O . LEU A 1 189 ? 12.734 -20.422 -4.168 1 93.75 189 LEU A O 1
ATOM 1464 N N . LYS A 1 190 ? 13.969 -20.188 -5.977 1 94.56 190 LYS A N 1
ATOM 1465 C CA . LYS A 1 190 ? 13.602 -21.516 -6.488 1 94.56 190 LYS A CA 1
ATOM 1466 C C . LYS A 1 190 ? 14.07 -22.609 -5.547 1 94.56 190 LYS A C 1
ATOM 1468 O O . LYS A 1 190 ? 15.195 -22.562 -5.031 1 94.56 190 LYS A O 1
ATOM 1473 N N . ASN A 1 191 ? 13.227 -23.453 -5.273 1 93.81 191 ASN A N 1
ATOM 1474 C CA . ASN A 1 191 ? 13.539 -24.703 -4.586 1 93.81 191 ASN A CA 1
ATOM 1475 C C . ASN A 1 191 ? 12.516 -25.797 -4.906 1 93.81 191 ASN A C 1
ATOM 1477 O O . ASN A 1 191 ? 11.516 -25.531 -5.578 1 93.81 191 ASN A O 1
ATOM 1481 N N . LYS A 1 192 ? 12.734 -27.016 -4.492 1 93.88 192 LYS A N 1
ATOM 1482 C CA . LYS A 1 192 ? 11.961 -28.172 -4.914 1 93.88 192 LYS A CA 1
ATOM 1483 C C . LYS A 1 192 ? 10.523 -28.094 -4.414 1 93.88 192 LYS A C 1
ATOM 1485 O O . LYS A 1 192 ? 9.641 -28.781 -4.93 1 93.88 192 LYS A O 1
ATOM 1490 N N . ASN A 1 193 ? 10.289 -27.234 -3.412 1 93.38 193 ASN A N 1
ATOM 1491 C CA . ASN A 1 193 ? 8.969 -27.188 -2.789 1 93.38 193 ASN A CA 1
ATOM 1492 C C . ASN A 1 193 ? 8.219 -25.922 -3.156 1 93.38 193 ASN A C 1
ATOM 1494 O O . ASN A 1 193 ? 7.133 -25.656 -2.637 1 93.38 193 ASN A O 1
ATOM 1498 N N . ARG A 1 194 ? 8.75 -25.141 -4.121 1 96 194 ARG A N 1
ATOM 1499 C CA . ARG A 1 194 ? 8.156 -23.844 -4.418 1 96 194 ARG A CA 1
ATOM 1500 C C . ARG A 1 194 ? 7.781 -23.734 -5.895 1 96 194 ARG A C 1
ATOM 1502 O O . ARG A 1 194 ? 8.531 -24.188 -6.766 1 96 194 ARG A O 1
ATOM 1509 N N . LEU A 1 195 ? 6.629 -23.219 -6.113 1 97.81 195 LEU A N 1
ATOM 1510 C CA . LEU A 1 195 ? 6.164 -22.875 -7.457 1 97.81 195 LEU A CA 1
ATOM 1511 C C . LEU A 1 195 ? 6.203 -21.375 -7.688 1 97.81 195 LEU A C 1
ATOM 1513 O O . LEU A 1 195 ? 5.703 -20.609 -6.863 1 97.81 195 LEU A O 1
ATOM 1517 N N . ILE A 1 196 ? 6.859 -20.938 -8.773 1 98 196 ILE A N 1
ATOM 1518 C CA . ILE A 1 196 ? 6.898 -19.516 -9.117 1 98 196 ILE A CA 1
ATOM 1519 C C . ILE A 1 196 ? 6.27 -19.297 -10.492 1 98 196 ILE A C 1
ATOM 1521 O O . ILE A 1 196 ? 6.621 -19.984 -11.461 1 98 196 ILE A O 1
ATOM 1525 N N . ILE A 1 197 ? 5.273 -18.453 -10.57 1 98.06 197 ILE A N 1
ATOM 1526 C CA . ILE A 1 197 ? 4.641 -18.062 -11.82 1 98.06 197 ILE A CA 1
ATOM 1527 C C . ILE A 1 197 ? 4.707 -16.547 -11.977 1 98.06 197 ILE A C 1
ATOM 1529 O O . ILE A 1 197 ? 4.25 -15.805 -11.102 1 98.06 197 ILE A O 1
ATOM 1533 N N . TYR A 1 198 ? 5.312 -16.062 -13.023 1 97.81 198 TYR A N 1
ATOM 1534 C CA . TYR A 1 198 ? 5.289 -14.625 -13.25 1 97.81 198 TYR A CA 1
ATOM 1535 C C . TYR A 1 198 ? 4.84 -14.305 -14.664 1 97.81 198 TYR A C 1
ATOM 1537 O O . TYR A 1 198 ? 5.141 -15.047 -15.602 1 97.81 198 TYR A O 1
ATOM 1545 N N . ALA A 1 199 ? 4.031 -13.273 -14.789 1 96.94 199 ALA A N 1
ATOM 1546 C CA . ALA A 1 199 ? 3.65 -12.703 -16.078 1 96.94 199 ALA A CA 1
ATOM 1547 C C . ALA A 1 199 ? 4.59 -11.57 -16.469 1 96.94 199 ALA A C 1
ATOM 1549 O O . ALA A 1 199 ? 4.996 -10.773 -15.633 1 96.94 199 ALA A O 1
ATOM 1550 N N . THR A 1 200 ? 5.004 -11.516 -17.734 1 94.56 200 THR A N 1
ATOM 1551 C CA . THR A 1 200 ? 5.871 -10.438 -18.219 1 94.56 200 THR A CA 1
ATOM 1552 C C . THR A 1 200 ? 5.738 -10.266 -19.719 1 94.56 200 THR A C 1
ATOM 1554 O O . THR A 1 200 ? 5.445 -11.219 -20.438 1 94.56 200 THR A O 1
ATOM 1557 N N . HIS A 1 201 ? 5.914 -9.102 -20.094 1 90 201 HIS A N 1
ATOM 1558 C CA . HIS A 1 201 ? 5.98 -8.836 -21.531 1 90 201 HIS A CA 1
ATOM 1559 C C . HIS A 1 201 ? 7.426 -8.805 -22.016 1 90 201 HIS A C 1
ATOM 1561 O O . HIS A 1 201 ? 7.676 -8.727 -23.219 1 90 201 HIS A O 1
ATOM 1567 N N . ASN A 1 202 ? 8.312 -8.836 -21.156 1 90.44 202 ASN A N 1
ATOM 1568 C CA . ASN A 1 202 ? 9.727 -8.82 -21.5 1 90.44 202 ASN A CA 1
ATOM 1569 C C . ASN A 1 202 ? 10.227 -10.211 -21.891 1 90.44 202 ASN A C 1
ATOM 1571 O O . ASN A 1 202 ? 10.312 -11.102 -21.031 1 90.44 202 ASN A O 1
ATOM 1575 N N . ARG A 1 203 ? 10.664 -10.312 -23.062 1 90.25 203 ARG A N 1
ATOM 1576 C CA . ARG A 1 203 ? 11.023 -11.617 -23.609 1 90.25 203 ARG A CA 1
ATOM 1577 C C . ARG A 1 203 ? 12.281 -12.156 -22.922 1 90.25 203 ARG A C 1
ATOM 1579 O O . ARG A 1 203 ? 12.422 -13.367 -22.75 1 90.25 203 ARG A O 1
ATOM 1586 N N . PHE A 1 204 ? 13.109 -11.258 -22.641 1 93.5 204 PHE A N 1
ATOM 1587 C CA . PHE A 1 204 ? 14.336 -11.672 -21.984 1 93.5 204 PHE A CA 1
ATOM 1588 C C . PHE A 1 204 ? 14.039 -12.438 -20.703 1 93.5 204 PHE A C 1
ATOM 1590 O O . PHE A 1 204 ? 14.492 -13.57 -20.531 1 93.5 204 PHE A O 1
ATOM 1597 N N . PHE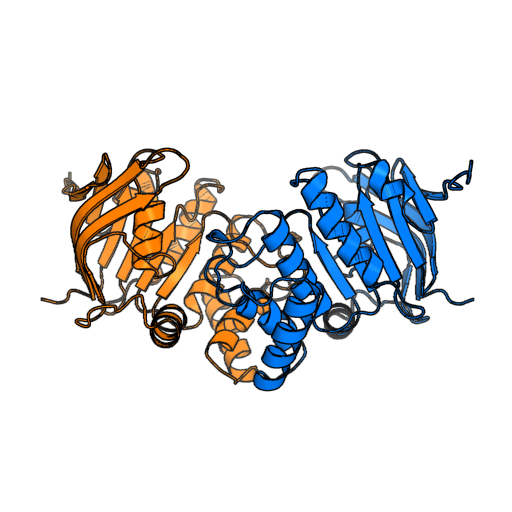 A 1 205 ? 13.242 -11.922 -19.875 1 94.75 205 PHE A N 1
ATOM 1598 C CA . PHE A 1 205 ? 12.906 -12.547 -18.594 1 94.75 205 PHE A CA 1
ATOM 1599 C C . PHE A 1 205 ? 11.984 -13.742 -18.812 1 94.75 205 PHE A C 1
ATOM 1601 O O . PHE A 1 205 ? 12.055 -14.727 -18.078 1 94.75 205 PHE A O 1
ATOM 1608 N N . ALA A 1 206 ? 11.109 -13.656 -19.797 1 94.88 206 ALA A N 1
ATOM 1609 C CA . ALA A 1 206 ? 10.211 -14.758 -20.094 1 94.88 206 ALA A CA 1
ATOM 1610 C C . ALA A 1 206 ? 11 -16.031 -20.438 1 94.88 206 ALA A C 1
ATOM 1612 O O . ALA A 1 206 ? 10.617 -17.125 -20.031 1 94.88 206 ALA A O 1
ATOM 1613 N N . ASN A 1 207 ? 12.094 -15.844 -21.062 1 94.62 207 ASN A N 1
ATOM 1614 C CA . ASN A 1 207 ? 12.883 -16.969 -21.547 1 94.62 207 ASN A CA 1
ATOM 1615 C C . ASN A 1 207 ? 13.75 -17.562 -20.453 1 94.62 207 ASN A C 1
ATOM 1617 O O . ASN A 1 207 ? 14.32 -18.641 -20.625 1 94.62 207 ASN A O 1
ATOM 1621 N N . MET A 1 208 ? 13.766 -16.969 -19.344 1 93.94 208 MET A N 1
ATOM 1622 C CA . MET A 1 208 ? 14.602 -17.438 -18.25 1 93.94 208 MET A CA 1
ATOM 1623 C C . MET A 1 208 ? 13.859 -18.469 -17.391 1 93.94 208 MET A C 1
ATOM 1625 O O . MET A 1 208 ? 14.469 -19.172 -16.594 1 93.94 208 MET A O 1
ATOM 1629 N N . ALA A 1 209 ? 12.609 -18.625 -17.594 1 96.31 209 ALA A N 1
ATOM 1630 C CA . ALA A 1 209 ? 11.805 -19.547 -16.797 1 96.31 209 ALA A CA 1
ATOM 1631 C C . ALA A 1 209 ? 12.055 -20.984 -17.203 1 96.31 209 ALA A C 1
ATOM 1633 O O . ALA A 1 209 ? 12.562 -21.25 -18.297 1 96.31 209 ALA A O 1
ATOM 1634 N N . ASP A 1 210 ? 11.727 -21.875 -16.297 1 95.56 210 ASP A N 1
ATOM 1635 C CA . ASP A 1 210 ? 11.797 -23.281 -16.656 1 95.56 210 ASP A CA 1
ATOM 1636 C C . ASP A 1 210 ? 10.789 -23.625 -17.75 1 95.56 210 ASP A C 1
ATOM 1638 O O . ASP A 1 210 ? 11.078 -24.438 -18.625 1 95.56 210 ASP A O 1
ATOM 1642 N N . CYS A 1 211 ? 9.641 -23.094 -17.641 1 95.5 211 CYS A N 1
ATOM 1643 C CA . CYS A 1 211 ? 8.555 -23.312 -18.578 1 95.5 211 CYS A CA 1
ATOM 1644 C C . CYS A 1 211 ? 7.957 -22 -19.062 1 95.5 211 CYS A C 1
ATOM 1646 O O . CYS A 1 211 ? 7.527 -21.172 -18.234 1 95.5 211 CYS A O 1
ATOM 1648 N N . LYS A 1 212 ? 7.91 -21.844 -20.297 1 96.44 212 LYS A N 1
ATOM 1649 C CA . LYS A 1 212 ? 7.309 -20.656 -20.875 1 96.44 212 LYS A CA 1
ATOM 1650 C C . LYS A 1 212 ? 5.926 -20.953 -21.453 1 96.44 212 LYS A C 1
ATOM 1652 O O . LYS A 1 212 ? 5.773 -21.844 -22.281 1 96.44 212 LYS A O 1
ATOM 1657 N N . LEU A 1 213 ? 4.957 -20.172 -20.953 1 96.62 213 LEU A N 1
ATOM 1658 C CA . LEU A 1 213 ? 3.576 -20.297 -21.406 1 96.62 213 LEU A CA 1
ATOM 1659 C C . LEU A 1 213 ? 3.119 -19.031 -22.109 1 96.62 213 LEU A C 1
ATOM 1661 O O . LEU A 1 213 ? 3.463 -17.922 -21.688 1 96.62 213 LEU A O 1
ATOM 1665 N N . GLU A 1 214 ? 2.344 -19.234 -23.141 1 95.44 214 GLU A N 1
ATOM 1666 C CA . GLU A 1 214 ? 1.757 -18.109 -23.859 1 95.44 214 GLU A CA 1
ATOM 1667 C C . GLU A 1 214 ? 0.243 -18.062 -23.672 1 95.44 214 GLU A C 1
ATOM 1669 O O . GLU A 1 214 ? -0.434 -19.094 -23.812 1 95.44 214 GLU A O 1
ATOM 1674 N N . MET A 1 215 ? -0.139 -16.906 -23.297 1 94.19 215 MET A N 1
ATOM 1675 C CA . MET A 1 215 ? -1.578 -16.688 -23.203 1 94.19 215 MET A CA 1
ATOM 1676 C C . MET A 1 215 ? -2.1 -15.914 -24.406 1 94.19 215 MET A C 1
ATOM 1678 O O . MET A 1 215 ? -1.598 -14.836 -24.719 1 94.19 215 MET A O 1
ATOM 1682 N N . ILE A 1 216 ? -3.064 -16.531 -25.047 1 89.5 216 ILE A N 1
ATOM 1683 C CA . ILE A 1 216 ? -3.676 -15.906 -26.219 1 89.5 216 ILE A CA 1
ATOM 1684 C C . ILE A 1 216 ? -5.195 -16.047 -26.141 1 89.5 216 ILE A C 1
ATOM 1686 O O . ILE A 1 216 ? -5.715 -17.172 -26.047 1 89.5 216 ILE A O 1
ATOM 1690 N N . ASP A 1 217 ? -5.855 -14.969 -26.188 1 88.94 217 ASP A N 1
ATOM 1691 C CA . ASP A 1 217 ? -7.312 -14.922 -26.219 1 88.94 217 ASP A CA 1
ATOM 1692 C C . ASP A 1 217 ? -7.914 -15.781 -25.109 1 88.94 217 ASP A C 1
ATOM 1694 O O . ASP A 1 217 ? -8.773 -16.625 -25.375 1 88.94 217 ASP A O 1
ATOM 1698 N N . GLY A 1 218 ? -7.344 -15.727 -23.969 1 92 218 GLY A N 1
ATOM 1699 C CA . GLY A 1 218 ? -7.93 -16.344 -22.781 1 92 218 GLY A CA 1
ATOM 1700 C C . GLY A 1 218 ? -7.539 -17.797 -22.625 1 92 218 GLY A C 1
ATOM 1701 O O . GLY A 1 218 ? -8.133 -18.531 -21.812 1 92 218 GLY A O 1
ATOM 1702 N N . ASN A 1 219 ? -6.559 -18.234 -23.422 1 92.69 219 ASN A N 1
ATOM 1703 C CA . ASN A 1 219 ? -6.062 -19.609 -23.344 1 92.69 219 ASN A CA 1
ATOM 1704 C C . ASN A 1 219 ? -4.555 -19.641 -23.109 1 92.69 219 ASN A C 1
ATOM 1706 O O . ASN A 1 219 ? -3.863 -18.656 -23.328 1 92.69 219 ASN A O 1
ATOM 1710 N N . ILE A 1 220 ? -4.109 -20.844 -22.594 1 94.06 220 ILE A N 1
ATOM 1711 C CA . ILE A 1 220 ? -2.689 -21 -22.312 1 94.06 220 ILE A CA 1
ATOM 1712 C C . ILE A 1 220 ? -2.107 -22.109 -23.172 1 94.06 220 ILE A C 1
ATOM 1714 O O . ILE A 1 220 ? -2.73 -23.156 -23.344 1 94.06 220 ILE A O 1
ATOM 1718 N N . LYS A 1 221 ? -0.984 -21.844 -23.734 1 90.56 221 LYS A N 1
ATOM 1719 C CA . LYS A 1 221 ? -0.236 -22.828 -24.5 1 90.56 221 LYS A CA 1
ATOM 1720 C C . LYS A 1 221 ? 1.232 -22.859 -24.078 1 90.56 221 LYS A C 1
ATOM 1722 O O . LYS A 1 221 ? 1.844 -21.797 -23.891 1 90.56 221 LYS A O 1
ATOM 1727 N N . ALA A 1 222 ? 1.758 -24.016 -23.859 1 88.31 222 ALA A N 1
ATOM 1728 C CA . ALA A 1 222 ? 3.184 -24.141 -23.562 1 88.31 222 ALA A CA 1
ATOM 1729 C C . ALA A 1 222 ? 4.023 -23.906 -24.812 1 88.31 222 ALA A C 1
ATOM 1731 O O . ALA A 1 222 ? 3.693 -24.391 -25.906 1 88.31 222 ALA A O 1
ATOM 1732 N N . ILE A 1 223 ? 4.895 -22.969 -24.656 1 80.25 223 ILE A N 1
ATOM 1733 C CA . ILE A 1 223 ? 5.785 -22.703 -25.781 1 80.25 223 ILE A CA 1
ATOM 1734 C C . ILE A 1 223 ? 7.133 -23.375 -25.531 1 80.25 223 ILE A C 1
ATOM 1736 O O . ILE A 1 223 ? 7.59 -23.469 -24.391 1 80.25 223 ILE A O 1
ATOM 1740 N N . ASN A 1 224 ? 7.469 -24.516 -25.938 1 62.19 224 ASN A N 1
ATOM 1741 C CA . ASN A 1 224 ? 8.75 -25.203 -25.812 1 62.19 224 ASN A CA 1
ATOM 1742 C C . ASN A 1 224 ? 9.922 -24.234 -25.938 1 62.19 224 ASN A C 1
ATOM 1744 O O . ASN A 1 224 ? 9.922 -23.359 -26.812 1 62.19 224 ASN A O 1
ATOM 1748 N N . ALA A 1 225 ? 10.414 -23.641 -24.812 1 52.19 225 ALA A N 1
ATOM 1749 C CA . ALA A 1 225 ? 11.695 -22.953 -24.922 1 52.19 225 ALA A CA 1
ATOM 1750 C C . ALA A 1 225 ? 12.641 -23.703 -25.859 1 52.19 225 ALA A C 1
ATOM 1752 O O . ALA A 1 225 ? 12.938 -24.875 -25.641 1 52.19 225 ALA A O 1
ATOM 1753 N N . ARG A 1 226 ? 12.594 -23.625 -27.125 1 43.62 226 ARG A N 1
ATOM 1754 C CA . ARG A 1 226 ? 13.648 -24.188 -27.953 1 43.62 226 ARG A CA 1
ATOM 1755 C C . ARG A 1 226 ? 15.016 -23.969 -27.312 1 43.62 226 ARG A C 1
ATOM 1757 O O . ARG A 1 226 ? 15.398 -22.844 -27.016 1 43.62 226 ARG A O 1
ATOM 1764 N N . ILE A 1 227 ? 15.508 -24.703 -26.359 1 38.69 227 ILE A N 1
ATOM 1765 C CA . ILE A 1 227 ? 16.953 -24.734 -26.234 1 38.69 227 ILE A CA 1
ATOM 1766 C C . ILE A 1 227 ? 17.594 -24.641 -27.625 1 38.69 227 ILE A C 1
ATOM 1768 O O . ILE A 1 227 ? 17.453 -25.562 -28.438 1 38.69 227 ILE A O 1
ATOM 1772 N N . LYS A 1 228 ? 17.406 -23.547 -28.391 1 32.44 228 LYS A N 1
ATOM 1773 C CA . LYS A 1 228 ? 18.469 -23.516 -29.391 1 32.44 228 LYS A CA 1
ATOM 1774 C C . LYS A 1 228 ? 19.844 -23.344 -28.734 1 32.44 228 LYS A C 1
ATOM 1776 O O . LYS A 1 228 ? 20 -22.516 -27.828 1 32.44 228 LYS A O 1
ATOM 1781 N N . MET B 1 1 ? -1.408 29.766 24.062 1 58.28 1 MET B N 1
ATOM 1782 C CA . MET B 1 1 ? -1.887 29.625 22.688 1 58.28 1 MET B CA 1
ATOM 1783 C C . MET B 1 1 ? -1.918 28.156 22.281 1 58.28 1 MET B C 1
ATOM 1785 O O . MET B 1 1 ? -1.123 27.359 22.766 1 58.28 1 MET B O 1
ATOM 1789 N N . ASN B 1 2 ? -3.164 27.547 21.797 1 84.94 2 ASN B N 1
ATOM 1790 C CA . ASN B 1 2 ? -3.578 26.156 21.562 1 84.94 2 ASN B CA 1
ATOM 1791 C C . ASN B 1 2 ? -2.979 25.594 20.281 1 84.94 2 ASN B C 1
ATOM 1793 O O . ASN B 1 2 ? -3.652 24.875 19.547 1 84.94 2 ASN B O 1
ATOM 1797 N N . ASN B 1 3 ? -1.657 25.984 20.109 1 90.94 3 ASN B N 1
ATOM 1798 C CA . ASN B 1 3 ? -0.987 25.5 18.906 1 90.94 3 ASN B CA 1
ATOM 1799 C C . ASN B 1 3 ? -0.52 24.062 19.062 1 90.94 3 ASN B C 1
ATOM 1801 O O . ASN B 1 3 ? 0.144 23.719 20.047 1 90.94 3 ASN B O 1
ATOM 1805 N N . LEU B 1 4 ? -0.933 23.312 18.094 1 95.62 4 LEU B N 1
ATOM 1806 C CA . LEU B 1 4 ? -0.515 21.922 18.141 1 95.62 4 LEU B CA 1
ATOM 1807 C C . LEU B 1 4 ? 0.805 21.719 17.391 1 95.62 4 LEU B C 1
ATOM 1809 O O . LEU B 1 4 ? 1.673 20.984 17.859 1 95.62 4 LEU B O 1
ATOM 1813 N N . ILE B 1 5 ? 1.006 22.438 16.266 1 97.56 5 ILE B N 1
ATOM 1814 C CA . ILE B 1 5 ? 2.229 22.375 15.469 1 97.56 5 ILE B CA 1
ATOM 1815 C C . ILE B 1 5 ? 2.758 23.781 15.219 1 97.56 5 ILE B C 1
ATOM 1817 O O . ILE B 1 5 ? 1.988 24.703 14.922 1 97.56 5 ILE B O 1
ATOM 1821 N N . SER B 1 6 ? 4.082 23.953 15.359 1 97.62 6 SER B N 1
ATOM 1822 C CA . SER B 1 6 ? 4.73 25.219 15.039 1 97.62 6 SER B CA 1
ATOM 1823 C C . SER B 1 6 ? 5.961 25.016 14.164 1 97.62 6 SER B C 1
ATOM 1825 O O . SER B 1 6 ? 6.805 24.156 14.461 1 97.62 6 SER B O 1
ATOM 1827 N N . LEU B 1 7 ? 5.992 25.703 13.117 1 97.56 7 LEU B N 1
ATOM 1828 C CA . LEU B 1 7 ? 7.137 25.734 12.211 1 97.56 7 LEU B CA 1
ATOM 1829 C C . LEU B 1 7 ? 7.969 27 12.438 1 97.56 7 LEU B C 1
ATOM 1831 O O . LEU B 1 7 ? 7.43 28.109 12.453 1 97.56 7 LEU B O 1
ATOM 1835 N N . LYS B 1 8 ? 9.195 26.797 12.664 1 97.62 8 LYS B N 1
ATOM 1836 C CA . LYS B 1 8 ? 10.117 27.922 12.836 1 97.62 8 LYS B CA 1
ATOM 1837 C C . LYS B 1 8 ? 11.219 27.891 11.789 1 97.62 8 LYS B C 1
ATOM 1839 O O . LYS B 1 8 ? 12.148 27.078 11.875 1 97.62 8 LYS B O 1
ATOM 1844 N N . ASN B 1 9 ? 11.141 28.75 10.828 1 97.62 9 ASN B N 1
ATOM 1845 C CA . ASN B 1 9 ? 12.125 28.922 9.766 1 97.62 9 ASN B CA 1
ATOM 1846 C C . ASN B 1 9 ? 12.414 27.609 9.055 1 97.62 9 ASN B C 1
ATOM 1848 O O . ASN B 1 9 ? 13.578 27.25 8.859 1 97.62 9 ASN B O 1
ATOM 1852 N N . ILE B 1 10 ? 11.422 26.859 8.727 1 97.88 10 ILE B N 1
ATOM 1853 C CA . ILE B 1 10 ? 11.562 25.547 8.094 1 97.88 10 ILE B CA 1
ATOM 1854 C C . ILE B 1 10 ? 11.992 25.719 6.641 1 97.88 10 ILE B C 1
ATOM 1856 O O . ILE B 1 10 ? 11.328 26.422 5.871 1 97.88 10 ILE B O 1
ATOM 1860 N N . SER B 1 11 ? 13.086 25.172 6.309 1 97.81 11 SER B N 1
ATOM 1861 C CA . SER B 1 11 ? 13.562 25.125 4.93 1 97.81 11 SER B CA 1
ATOM 1862 C C . SER B 1 11 ? 13.844 23.688 4.492 1 97.81 11 SER B C 1
ATOM 1864 O O . SER B 1 11 ? 14.195 22.844 5.316 1 97.81 11 SER B O 1
ATOM 1866 N N . LYS B 1 12 ? 13.594 23.359 3.291 1 96.88 12 LYS B N 1
ATOM 1867 C CA . LYS B 1 12 ? 13.906 22.047 2.709 1 96.88 12 LYS B CA 1
ATOM 1868 C C . LYS B 1 12 ? 14.508 22.203 1.313 1 96.88 12 LYS B C 1
ATOM 1870 O O . LYS B 1 12 ? 13.922 22.859 0.448 1 96.88 12 LYS B O 1
ATOM 1875 N N . SER B 1 13 ? 15.656 21.703 1.154 1 95.38 13 SER B N 1
ATOM 1876 C CA . SER B 1 13 ? 16.344 21.703 -0.136 1 95.38 13 SER B CA 1
ATOM 1877 C C . SER B 1 13 ? 16.734 20.281 -0.551 1 95.38 13 SER B C 1
ATOM 1879 O O . SER B 1 13 ? 16.906 19.406 0.299 1 95.38 13 SER B O 1
ATOM 1881 N N . PHE B 1 14 ? 16.688 20.047 -1.844 1 90.19 14 PHE B N 1
ATOM 1882 C CA . PHE B 1 14 ? 17.109 18.781 -2.398 1 90.19 14 PHE B CA 1
ATOM 1883 C C . PHE B 1 14 ? 18.344 18.953 -3.27 1 90.19 14 PHE B C 1
ATOM 1885 O O . PHE B 1 14 ? 18.516 19.984 -3.93 1 90.19 14 PHE B O 1
ATOM 1892 N N . SER B 1 15 ? 19.328 18.125 -3.184 1 84.12 15 SER B N 1
ATOM 1893 C CA . SER B 1 15 ? 20.578 18.297 -3.926 1 84.12 15 SER B CA 1
ATOM 1894 C C . SER B 1 15 ? 20.734 17.203 -4.984 1 84.12 15 SER B C 1
ATOM 1896 O O . SER B 1 15 ? 21.078 16.078 -4.664 1 84.12 15 SER B O 1
ATOM 1898 N N . ASN B 1 16 ? 19.797 17.047 -5.918 1 69.81 16 ASN B N 1
ATOM 1899 C CA . ASN B 1 16 ? 20.125 16.203 -7.059 1 69.81 16 ASN B CA 1
ATOM 1900 C C . ASN B 1 16 ? 20.875 16.969 -8.141 1 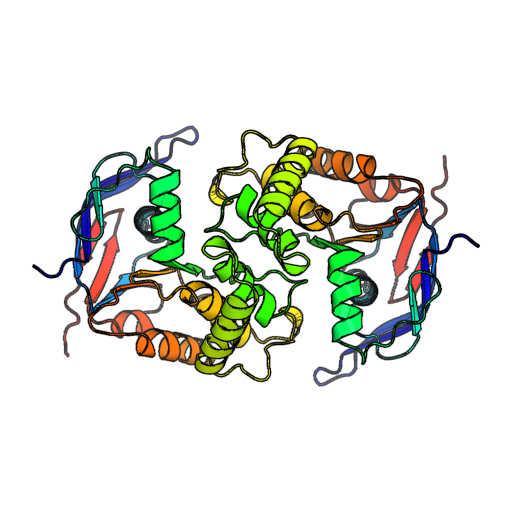69.81 16 ASN B C 1
ATOM 1902 O O . ASN B 1 16 ? 20.25 17.578 -9.023 1 69.81 16 ASN B O 1
ATOM 1906 N N . ASN B 1 17 ? 22.266 16.953 -8.367 1 74 17 ASN B N 1
ATOM 1907 C CA . ASN B 1 17 ? 23.203 17.656 -9.234 1 74 17 ASN B CA 1
ATOM 1908 C C . ASN B 1 17 ? 23.234 19.156 -8.922 1 74 17 ASN B C 1
ATOM 1910 O O . ASN B 1 17 ? 24.297 19.75 -8.82 1 74 17 ASN B O 1
ATOM 1914 N N . LYS B 1 18 ? 21.859 19.781 -8.812 1 79.75 18 LYS B N 1
ATOM 1915 C CA . LYS B 1 18 ? 21.719 21.172 -8.383 1 79.75 18 LYS B CA 1
ATOM 1916 C C . LYS B 1 18 ? 20.828 21.266 -7.137 1 79.75 18 LYS B C 1
ATOM 1918 O O . LYS B 1 18 ? 19.859 20.531 -7.004 1 79.75 18 LYS B O 1
ATOM 1923 N N . LYS B 1 19 ? 21.281 22.156 -6.266 1 87.62 19 LYS B N 1
ATOM 1924 C CA . LYS B 1 19 ? 20.5 22.359 -5.051 1 87.62 19 LYS B CA 1
ATOM 1925 C C . LYS B 1 19 ? 19.203 23.109 -5.344 1 87.62 19 LYS B C 1
ATOM 1927 O O . LYS B 1 19 ? 19.219 24.172 -5.965 1 87.62 19 LYS B O 1
ATOM 1932 N N . ILE B 1 20 ? 18.031 22.625 -5.102 1 90.62 20 ILE B N 1
ATOM 1933 C CA . ILE B 1 20 ? 16.719 23.234 -5.285 1 90.62 20 ILE B CA 1
ATOM 1934 C C . ILE B 1 20 ? 16.062 23.469 -3.93 1 90.62 20 ILE B C 1
ATOM 1936 O O . ILE B 1 20 ? 15.859 22.516 -3.164 1 90.62 20 ILE B O 1
ATOM 1940 N N . ASN B 1 21 ? 15.82 24.703 -3.652 1 93.69 21 ASN B N 1
ATOM 1941 C CA . ASN B 1 21 ? 15.125 25.062 -2.418 1 93.69 21 ASN B CA 1
ATOM 1942 C C . ASN B 1 21 ? 13.609 25.016 -2.594 1 93.69 21 ASN B C 1
ATOM 1944 O O . ASN B 1 21 ? 13.039 25.828 -3.309 1 93.69 21 ASN B O 1
ATOM 1948 N N . VAL B 1 22 ? 12.984 24.156 -1.894 1 94.94 22 VAL B N 1
ATOM 1949 C CA . VAL B 1 22 ? 11.555 23.922 -2.08 1 94.94 22 VAL B CA 1
ATOM 1950 C C . VAL B 1 22 ? 10.766 24.656 -0.991 1 94.94 22 VAL B C 1
ATOM 1952 O O . VAL B 1 22 ? 9.781 25.344 -1.28 1 94.94 22 VAL B O 1
ATOM 1955 N N . LEU B 1 23 ? 11.141 24.5 0.221 1 97.31 23 LEU B N 1
ATOM 1956 C CA . LEU B 1 23 ? 10.578 25.266 1.328 1 97.31 23 LEU B CA 1
ATOM 1957 C C . LEU B 1 23 ? 11.539 26.359 1.777 1 97.31 23 LEU B C 1
ATOM 1959 O O . LEU B 1 23 ? 12.742 26.125 1.921 1 97.31 23 LEU B O 1
ATOM 1963 N N . LYS B 1 24 ? 11.008 27.562 2.02 1 96.88 24 LYS B N 1
ATOM 1964 C CA . LYS B 1 24 ? 11.867 28.719 2.26 1 96.88 24 LYS B CA 1
ATOM 1965 C C . LYS B 1 24 ? 11.5 29.422 3.566 1 96.88 24 LYS B C 1
ATOM 1967 O O . LYS B 1 24 ? 10.742 30.391 3.564 1 96.88 24 LYS B O 1
ATOM 1972 N N . LYS B 1 25 ? 12.078 28.969 4.602 1 96.25 25 LYS B N 1
ATOM 1973 C CA . LYS B 1 25 ? 12.016 29.562 5.934 1 96.25 25 LYS B CA 1
ATOM 1974 C C . LYS B 1 25 ? 10.562 29.797 6.355 1 96.25 25 LYS B C 1
ATOM 1976 O O . LYS B 1 25 ? 10.195 30.922 6.727 1 96.25 25 LYS B O 1
ATOM 1981 N N . ILE B 1 26 ? 9.789 28.781 6.297 1 97.06 26 ILE B N 1
ATOM 1982 C CA . ILE B 1 26 ? 8.367 28.844 6.625 1 97.06 26 ILE B CA 1
ATOM 1983 C C . ILE B 1 26 ? 8.195 29.031 8.133 1 97.06 26 ILE B C 1
ATOM 1985 O O . ILE B 1 26 ? 8.781 28.281 8.922 1 97.06 26 ILE B O 1
ATOM 1989 N N . ASN B 1 27 ? 7.469 30.094 8.516 1 96.69 27 ASN B N 1
ATOM 1990 C CA . ASN B 1 27 ? 6.996 30.312 9.875 1 96.69 27 ASN B CA 1
ATOM 1991 C C . ASN B 1 27 ? 5.473 30.266 9.961 1 96.69 27 ASN B C 1
ATOM 1993 O O . ASN B 1 27 ? 4.785 31.078 9.344 1 96.69 27 ASN B O 1
ATOM 1997 N N . TYR B 1 28 ? 5.008 29.297 10.695 1 96.44 28 TYR B N 1
ATOM 1998 C CA . TYR B 1 28 ? 3.562 29.188 10.844 1 96.44 28 TYR B CA 1
ATOM 1999 C C . TYR B 1 28 ? 3.209 28.266 12.016 1 96.44 28 TYR B C 1
ATOM 2001 O O . TYR B 1 28 ? 4.004 27.406 12.406 1 96.44 28 TYR B O 1
ATOM 2009 N N . SER B 1 29 ? 2.047 28.484 12.578 1 96.88 29 SER B N 1
ATOM 2010 C CA . SER B 1 29 ? 1.534 27.625 13.641 1 96.88 29 SER B CA 1
ATOM 2011 C C . SER B 1 29 ? 0.12 27.156 13.328 1 96.88 29 SER B C 1
ATOM 2013 O O . SER B 1 29 ? -0.718 27.938 12.867 1 96.88 29 SER B O 1
ATOM 2015 N N . PHE B 1 30 ? -0.087 25.875 13.516 1 97.12 30 PHE B N 1
ATOM 2016 C CA . PHE B 1 30 ? -1.403 25.266 13.344 1 97.12 30 PHE B CA 1
ATOM 2017 C C . PHE B 1 30 ? -2.062 25.031 14.695 1 97.12 30 PHE B C 1
ATOM 2019 O O . PHE B 1 30 ? -1.438 24.484 15.609 1 97.12 30 PHE B O 1
ATOM 2026 N N . THR B 1 31 ? -3.361 25.344 14.742 1 95.56 31 THR B N 1
ATOM 2027 C CA . THR B 1 31 ? -4.09 25.281 16 1 95.56 31 THR B CA 1
ATOM 2028 C C . THR B 1 31 ? -4.926 24 16.078 1 95.56 31 THR B C 1
ATOM 2030 O O . THR B 1 31 ? -5.535 23.594 15.094 1 95.56 31 THR B O 1
ATOM 2033 N N . LYS B 1 32 ? -4.926 23.484 17.281 1 94.25 32 LYS B N 1
ATOM 2034 C CA . LYS B 1 32 ? -5.781 22.328 17.547 1 94.25 32 LYS B CA 1
ATOM 2035 C C . LYS B 1 32 ? -7.25 22.672 17.344 1 94.25 32 LYS B C 1
ATOM 2037 O O . LYS B 1 32 ? -7.672 23.797 17.594 1 94.25 32 LYS B O 1
ATOM 2042 N N . GLY B 1 33 ? -8.016 21.672 16.828 1 95.75 33 GLY B N 1
ATOM 2043 C CA . GLY B 1 33 ? -9.445 21.859 16.656 1 95.75 33 GLY B CA 1
ATOM 2044 C C . GLY B 1 33 ? -9.812 22.531 15.359 1 95.75 33 GLY B C 1
ATOM 2045 O O . GLY B 1 33 ? -10.977 22.875 15.133 1 95.75 33 GLY B O 1
ATOM 2046 N N . LYS B 1 34 ? -8.867 22.719 14.469 1 96.44 34 LYS B N 1
ATOM 2047 C CA . LYS B 1 34 ? -9.117 23.438 13.227 1 96.44 34 LYS B CA 1
ATOM 2048 C C . LYS B 1 34 ? -8.781 22.562 12.016 1 96.44 34 LYS B C 1
ATOM 2050 O O . LYS B 1 34 ? -7.996 21.625 12.125 1 96.44 34 LYS B O 1
ATOM 2055 N N . ILE B 1 35 ? -9.422 22.875 10.938 1 97.56 35 ILE B N 1
ATOM 2056 C CA . ILE B 1 35 ? -9.133 22.297 9.625 1 97.56 35 ILE B CA 1
ATOM 2057 C C . ILE B 1 35 ? -8.453 23.344 8.742 1 97.56 35 ILE B C 1
ATOM 2059 O O . ILE B 1 35 ? -8.984 24.438 8.547 1 97.56 35 ILE B O 1
ATOM 2063 N N . TYR B 1 36 ? -7.281 23.016 8.25 1 97.44 36 TYR B N 1
ATOM 2064 C CA . TYR B 1 36 ? -6.539 23.875 7.344 1 97.44 36 TYR B CA 1
ATOM 2065 C C . TYR B 1 36 ? -6.488 23.297 5.941 1 97.44 36 TYR B C 1
ATOM 2067 O O . TYR B 1 36 ? -6.297 22.094 5.77 1 97.44 36 TYR B O 1
ATOM 2075 N N . SER B 1 37 ? -6.715 24.094 4.953 1 97.62 37 SER B N 1
ATOM 2076 C CA . SER B 1 37 ? -6.418 23.719 3.578 1 97.62 37 SER B CA 1
ATOM 2077 C C . SER B 1 37 ? -5.156 24.406 3.07 1 97.62 37 SER B C 1
ATOM 2079 O O . SER B 1 37 ? -4.906 25.578 3.402 1 97.62 37 SER B O 1
ATOM 2081 N N . LEU B 1 38 ? -4.328 23.703 2.422 1 96.88 38 LEU B N 1
ATOM 2082 C CA . LEU B 1 38 ? -3.145 24.203 1.736 1 96.88 38 LEU B CA 1
ATOM 2083 C C . LEU B 1 38 ? -3.344 24.203 0.225 1 96.88 38 LEU B C 1
ATOM 2085 O O . LEU B 1 38 ? -3.49 23.141 -0.379 1 96.88 38 LEU B O 1
ATOM 2089 N N . VAL B 1 39 ? -3.359 25.375 -0.352 1 95.81 39 VAL B N 1
ATOM 2090 C CA . VAL B 1 39 ? -3.562 25.469 -1.794 1 95.81 39 VAL B CA 1
ATOM 2091 C C . VAL B 1 39 ? -2.324 26.078 -2.451 1 95.81 39 VAL B C 1
ATOM 2093 O O . VAL B 1 39 ? -1.558 26.797 -1.803 1 95.81 39 VAL B O 1
ATOM 2096 N N . GLY B 1 40 ? -2.123 25.75 -3.699 1 91 40 GLY B N 1
ATOM 2097 C CA . GLY B 1 40 ? -0.992 26.234 -4.473 1 91 40 GLY B CA 1
ATOM 2098 C C . GLY B 1 40 ? -0.731 25.422 -5.727 1 91 40 GLY B C 1
ATOM 2099 O O . GLY B 1 40 ? -1.254 24.312 -5.875 1 91 40 GLY B O 1
ATOM 2100 N N . PRO B 1 41 ? -0.007 25.969 -6.605 1 88.12 41 PRO B N 1
ATOM 2101 C CA . PRO B 1 41 ? 0.281 25.234 -7.848 1 88.12 41 PRO B CA 1
ATOM 2102 C C . PRO B 1 41 ? 1.169 24.016 -7.625 1 88.12 41 PRO B C 1
ATOM 2104 O O . PRO B 1 41 ? 1.707 23.828 -6.531 1 88.12 41 PRO B O 1
ATOM 2107 N N . SER B 1 42 ? 1.194 23.141 -8.641 1 86.19 42 SER B N 1
ATOM 2108 C CA . SER B 1 42 ? 2.098 21.984 -8.586 1 86.19 42 SER B CA 1
ATOM 2109 C C . SER B 1 42 ? 3.541 22.438 -8.375 1 86.19 42 SER B C 1
ATOM 2111 O O . SER B 1 42 ? 3.99 23.406 -8.977 1 86.19 42 SER B O 1
ATOM 2113 N N . GLY B 1 43 ? 4.188 21.797 -7.508 1 86.5 43 GLY B N 1
ATOM 2114 C CA . GLY B 1 43 ? 5.586 22.125 -7.266 1 86.5 43 GLY B CA 1
ATOM 2115 C C . GLY B 1 43 ? 5.773 23.234 -6.246 1 86.5 43 GLY B C 1
ATOM 2116 O O . GLY B 1 43 ? 6.902 23.641 -5.957 1 86.5 43 GLY B O 1
ATOM 2117 N N . SER B 1 44 ? 4.73 23.641 -5.645 1 91.25 44 SER B N 1
ATOM 2118 C CA . SER B 1 44 ? 4.828 24.781 -4.73 1 91.25 44 SER B CA 1
ATOM 2119 C C . SER B 1 44 ? 5.387 24.359 -3.377 1 91.25 44 SER B C 1
ATOM 2121 O O . SER B 1 44 ? 5.766 25.203 -2.562 1 91.25 44 SER B O 1
ATOM 2123 N N . GLY B 1 45 ? 5.418 23.031 -3.137 1 93.62 45 GLY B N 1
ATOM 2124 C CA . GLY B 1 45 ? 6.02 22.547 -1.904 1 93.62 45 GLY B CA 1
ATOM 2125 C C . GLY B 1 45 ? 5.008 21.938 -0.947 1 93.62 45 GLY B C 1
ATOM 2126 O O . GLY B 1 45 ? 5.348 21.578 0.181 1 93.62 45 GLY B O 1
ATOM 2127 N N . LYS B 1 46 ? 3.754 21.828 -1.326 1 95.06 46 LYS B N 1
ATOM 2128 C CA . LYS B 1 46 ? 2.691 21.312 -0.462 1 95.06 46 LYS B CA 1
ATOM 2129 C C . LYS B 1 46 ? 3.043 19.938 0.083 1 95.06 46 LYS B C 1
ATOM 2131 O O . LYS B 1 46 ? 3.023 19.719 1.296 1 95.06 46 LYS B O 1
ATOM 2136 N N . SER B 1 47 ? 3.43 19.062 -0.892 1 93.94 47 SER B N 1
ATOM 2137 C CA . SER B 1 47 ? 3.768 17.703 -0.488 1 93.94 47 SER B CA 1
ATOM 2138 C C . SER B 1 47 ? 5.027 17.672 0.372 1 93.94 47 SER B C 1
ATOM 2140 O O . SER B 1 47 ? 5.113 16.906 1.334 1 93.94 47 SER B O 1
ATOM 2142 N N . THR B 1 48 ? 6.008 18.469 0.071 1 94.88 48 THR B N 1
ATOM 2143 C CA . THR B 1 48 ? 7.234 18.562 0.855 1 94.88 48 THR B CA 1
ATOM 2144 C C . THR B 1 48 ? 6.93 19.031 2.277 1 94.88 48 THR B C 1
ATOM 2146 O O . THR B 1 48 ? 7.449 18.453 3.242 1 94.88 48 THR B O 1
ATOM 2149 N N . LEU B 1 49 ? 6.074 20.031 2.385 1 97.19 49 LEU B N 1
ATOM 2150 C CA . LEU B 1 49 ? 5.691 20.516 3.707 1 97.19 49 LEU B CA 1
ATOM 2151 C C . LEU B 1 49 ? 4.961 19.438 4.492 1 97.19 49 LEU B C 1
ATOM 2153 O O . LEU B 1 49 ? 5.258 19.203 5.668 1 97.19 49 LEU B O 1
ATOM 2157 N N . LEU B 1 50 ? 4.008 18.766 3.852 1 96.94 50 LEU B N 1
ATOM 2158 C CA . LEU B 1 50 ? 3.266 17.688 4.516 1 96.94 50 LEU B CA 1
ATOM 2159 C C . LEU B 1 50 ? 4.199 16.578 4.969 1 96.94 50 LEU B C 1
ATOM 2161 O O . LEU B 1 50 ? 4 15.992 6.035 1 96.94 50 LEU B O 1
ATOM 2165 N N . ASN B 1 51 ? 5.215 16.344 4.219 1 95.56 51 ASN B N 1
ATOM 2166 C CA . ASN B 1 51 ? 6.188 15.32 4.598 1 95.56 51 ASN B CA 1
ATOM 2167 C C . ASN B 1 51 ? 6.977 15.734 5.836 1 95.56 51 ASN B C 1
ATOM 2169 O O . ASN B 1 51 ? 7.293 14.898 6.684 1 95.56 51 ASN B O 1
ATOM 2173 N N . VAL B 1 52 ? 7.293 16.938 5.914 1 96.69 52 VAL B N 1
ATOM 2174 C CA . VAL B 1 52 ? 7.984 17.453 7.094 1 96.69 52 VAL B CA 1
ATOM 2175 C C . VAL B 1 52 ? 7.062 17.359 8.312 1 96.69 52 VAL B C 1
ATOM 2177 O O . VAL B 1 52 ? 7.465 16.891 9.367 1 96.69 52 VAL B O 1
ATOM 2180 N N . LEU B 1 53 ? 5.816 17.766 8.086 1 97.25 53 LEU B N 1
ATOM 2181 C CA . LEU B 1 53 ? 4.836 17.75 9.164 1 97.25 53 LEU B CA 1
ATOM 2182 C C . LEU B 1 53 ? 4.578 16.328 9.656 1 97.25 53 LEU B C 1
ATOM 2184 O O . LEU B 1 53 ? 4.289 16.109 10.836 1 97.25 53 LEU B O 1
ATOM 2188 N N . SER B 1 54 ? 4.73 15.367 8.805 1 96.25 54 SER B N 1
ATOM 2189 C CA . SER B 1 54 ? 4.426 13.977 9.125 1 96.25 54 SER B CA 1
ATOM 2190 C C . SER B 1 54 ? 5.648 13.266 9.688 1 96.25 54 SER B C 1
ATOM 2192 O O . SER B 1 54 ? 5.57 12.094 10.062 1 96.25 54 SER B O 1
ATOM 2194 N N . LEU B 1 55 ? 6.766 13.906 9.641 1 95.31 55 LEU B N 1
ATOM 2195 C CA . LEU B 1 55 ? 8.031 13.391 10.164 1 95.31 55 LEU B CA 1
ATOM 2196 C C . LEU B 1 55 ? 8.594 12.305 9.25 1 95.31 55 LEU B C 1
ATOM 2198 O O . LEU B 1 55 ? 9.469 11.539 9.656 1 95.31 55 LEU B O 1
ATOM 2202 N N . ILE B 1 56 ? 8.023 12.227 8.117 1 92.38 56 ILE B N 1
ATOM 2203 C CA . ILE B 1 56 ? 8.547 11.297 7.121 1 92.38 56 ILE B CA 1
ATOM 2204 C C . ILE B 1 56 ? 9.867 11.82 6.559 1 92.38 56 ILE B C 1
ATOM 2206 O O . ILE B 1 56 ? 10.75 11.047 6.199 1 92.38 56 ILE B O 1
ATOM 2210 N N . ASP B 1 57 ? 9.953 13.148 6.484 1 93 57 ASP B N 1
ATOM 2211 C CA . ASP B 1 57 ? 11.156 13.805 5.992 1 93 57 ASP B CA 1
ATOM 2212 C C . ASP B 1 57 ? 11.617 14.906 6.945 1 93 57 ASP B C 1
ATOM 2214 O O . ASP B 1 57 ? 10.789 15.539 7.605 1 93 57 ASP B O 1
ATOM 2218 N N . LYS B 1 58 ? 12.906 15.039 7.008 1 95.06 58 LYS B N 1
ATOM 2219 C CA . LYS B 1 58 ? 13.477 16.078 7.859 1 95.06 58 LYS B CA 1
ATOM 2220 C C . LYS B 1 58 ? 13.742 17.359 7.062 1 95.06 58 LYS B C 1
ATOM 2222 O O . LYS B 1 58 ? 14.164 17.297 5.906 1 95.06 58 LYS B O 1
ATOM 2227 N N . PRO B 1 59 ? 13.484 18.5 7.707 1 96.94 59 PRO B N 1
ATOM 2228 C CA . PRO B 1 59 ? 13.875 19.75 7.039 1 96.94 59 PRO B CA 1
ATOM 2229 C C . PRO B 1 59 ? 15.391 19.922 6.953 1 96.94 59 PRO B C 1
ATOM 2231 O O . PRO B 1 59 ? 16.125 19.281 7.707 1 96.94 59 PRO B O 1
ATOM 2234 N N . THR B 1 60 ? 15.766 20.703 5.996 1 96.5 60 THR B N 1
ATOM 2235 C CA . THR B 1 60 ? 17.188 21.031 5.887 1 96.5 60 THR B CA 1
ATOM 2236 C C . THR B 1 60 ? 17.609 21.953 7.027 1 96.5 60 THR B C 1
ATOM 2238 O O . THR B 1 60 ? 18.656 21.75 7.633 1 96.5 60 THR B O 1
ATOM 2241 N N . THR B 1 61 ? 16.812 22.938 7.262 1 97.12 61 THR B N 1
ATOM 2242 C CA . THR B 1 61 ? 17.016 23.828 8.391 1 97.12 61 THR B CA 1
ATOM 2243 C C . THR B 1 61 ? 15.695 24.203 9.047 1 97.12 61 THR B C 1
ATOM 2245 O O . THR B 1 61 ? 14.625 23.938 8.492 1 97.12 61 THR B O 1
ATOM 2248 N N . GLY B 1 62 ? 15.828 24.688 10.258 1 97.69 62 GLY B N 1
ATOM 2249 C CA . GLY B 1 62 ? 14.641 25.078 11.008 1 97.69 62 GLY B CA 1
ATOM 2250 C C . GLY B 1 62 ? 14.227 24.047 12.039 1 97.69 62 GLY B C 1
ATOM 2251 O O . GLY B 1 62 ? 14.922 23.047 12.25 1 97.69 62 GLY B O 1
ATOM 2252 N N . SER B 1 63 ? 13.117 24.422 12.719 1 97.5 63 SER B N 1
ATOM 2253 C CA . SER B 1 63 ? 12.68 23.516 13.781 1 97.5 63 SER B CA 1
ATOM 2254 C C . SER B 1 63 ? 11.164 23.312 13.734 1 97.5 63 SER B C 1
ATOM 2256 O O . SER B 1 63 ? 10.422 24.219 13.375 1 97.5 63 SER B O 1
ATOM 2258 N N . LEU B 1 64 ? 10.828 22.125 14.062 1 97.81 64 LEU B N 1
ATOM 2259 C CA . LEU B 1 64 ? 9.43 21.719 14.164 1 97.81 64 LEU B CA 1
ATOM 2260 C C . LEU B 1 64 ? 9.055 21.406 15.609 1 97.81 64 LEU B C 1
ATOM 2262 O O . LEU B 1 64 ? 9.789 20.719 16.312 1 97.81 64 LEU B O 1
ATOM 2266 N N . ILE B 1 65 ? 7.992 22.031 16.031 1 97.25 65 ILE B N 1
ATOM 2267 C CA . ILE B 1 65 ? 7.488 21.766 17.375 1 97.25 65 ILE B CA 1
ATOM 2268 C C . ILE B 1 65 ? 6.109 21.109 17.297 1 97.25 65 ILE B C 1
ATOM 2270 O O . ILE B 1 65 ? 5.223 21.609 16.594 1 97.25 65 ILE B O 1
ATOM 2274 N N . ILE B 1 66 ? 5.938 19.984 17.938 1 96.38 66 ILE B N 1
ATOM 2275 C CA . ILE B 1 66 ? 4.652 19.297 18.016 1 96.38 66 ILE B CA 1
ATOM 2276 C C . ILE B 1 66 ? 4.238 19.156 19.484 1 96.38 66 ILE B C 1
ATOM 2278 O O . ILE B 1 66 ? 4.992 18.609 20.297 1 96.38 66 ILE B O 1
ATOM 2282 N N . ASN B 1 67 ? 3.041 19.625 19.797 1 93.75 67 ASN B N 1
ATOM 2283 C CA . ASN B 1 67 ? 2.529 19.578 21.172 1 93.75 67 ASN B CA 1
ATOM 2284 C C . ASN B 1 67 ? 3.52 20.172 22.156 1 93.75 67 ASN B C 1
ATOM 2286 O O . ASN B 1 67 ? 3.85 19.547 23.172 1 93.75 67 ASN B O 1
ATOM 2290 N N . LYS B 1 68 ? 4.148 21.266 21.812 1 92.75 68 LYS B N 1
ATOM 2291 C CA . LYS B 1 68 ? 5.027 22.078 22.641 1 92.75 68 LYS B CA 1
ATOM 2292 C C . LYS B 1 68 ? 6.375 21.406 22.844 1 92.75 68 LYS B C 1
ATOM 2294 O O . LYS B 1 68 ? 7.148 21.797 23.734 1 92.75 68 LYS B O 1
ATOM 2299 N N . THR B 1 69 ? 6.637 20.375 22.156 1 93.88 69 THR B N 1
ATOM 2300 C CA . THR B 1 69 ? 7.91 19.688 22.234 1 93.88 69 THR B CA 1
ATOM 2301 C C . THR B 1 69 ? 8.656 19.75 20.906 1 93.88 69 THR B C 1
ATOM 2303 O O . THR B 1 69 ? 8.125 19.359 19.875 1 93.88 69 THR B O 1
ATOM 2306 N N . PRO B 1 70 ? 9.875 20.266 20.984 1 95.88 70 PRO B N 1
ATOM 2307 C CA . PRO B 1 70 ? 10.664 20.281 19.75 1 95.88 70 PRO B CA 1
ATOM 2308 C C . PRO B 1 70 ? 10.969 18.875 19.234 1 95.88 70 PRO B C 1
ATOM 2310 O O . PRO B 1 70 ? 11.281 17.969 20.016 1 95.88 70 PRO B O 1
ATOM 2313 N N . VAL B 1 71 ? 10.812 18.688 17.922 1 96.81 71 VAL B N 1
ATOM 2314 C CA . VAL B 1 71 ? 11.109 17.406 17.297 1 96.81 71 VAL B CA 1
ATOM 2315 C C . VAL B 1 71 ? 12.617 17.297 17.031 1 96.81 71 VAL B C 1
ATOM 2317 O O . VAL B 1 71 ? 13.211 18.188 16.422 1 96.81 71 VAL B O 1
ATOM 2320 N N . ASN B 1 72 ? 13.227 16.312 17.594 1 96 72 ASN B N 1
ATOM 2321 C CA . ASN B 1 72 ? 14.586 15.945 17.203 1 96 72 ASN B CA 1
ATOM 2322 C C . ASN B 1 72 ? 14.578 14.883 16.109 1 96 72 ASN B C 1
ATOM 2324 O O . ASN B 1 72 ? 14.375 13.703 16.375 1 96 72 ASN B O 1
ATOM 2328 N N . PHE B 1 73 ? 14.914 15.234 14.922 1 93.62 73 PHE B N 1
ATOM 2329 C CA . PHE B 1 73 ? 14.766 14.375 13.75 1 93.62 73 PHE B CA 1
ATOM 2330 C C . PHE B 1 73 ? 15.812 13.273 13.758 1 93.62 73 PHE B C 1
ATOM 2332 O O . PHE B 1 73 ? 15.727 12.32 12.984 1 93.62 73 PHE B O 1
ATOM 2339 N N . ASN B 1 74 ? 16.734 13.344 14.672 1 91.06 74 ASN B N 1
ATOM 2340 C CA . ASN B 1 74 ? 17.75 12.305 14.766 1 91.06 74 ASN B CA 1
ATOM 2341 C C . ASN B 1 74 ? 17.312 11.18 15.695 1 91.06 74 ASN B C 1
ATOM 2343 O O . ASN B 1 74 ? 17.969 10.141 15.773 1 91.06 74 ASN B O 1
ATOM 2347 N N . GLU B 1 75 ? 16.219 11.406 16.438 1 92.94 75 GLU B N 1
ATOM 2348 C CA . GLU B 1 75 ? 15.672 10.375 17.312 1 92.94 75 GLU B CA 1
ATOM 2349 C C . GLU B 1 75 ? 14.617 9.547 16.578 1 92.94 75 GLU B C 1
ATOM 2351 O O . GLU B 1 75 ? 13.422 9.664 16.859 1 92.94 75 GLU B O 1
ATOM 2356 N N . ASN B 1 76 ? 15.031 8.641 15.859 1 88.44 76 ASN B N 1
ATOM 2357 C CA . ASN B 1 76 ? 14.172 7.895 14.938 1 88.44 76 ASN B CA 1
ATOM 2358 C C . ASN B 1 76 ? 13.094 7.121 15.688 1 88.44 76 ASN B C 1
ATOM 2360 O O . ASN B 1 76 ? 11.914 7.18 15.32 1 88.44 76 ASN B O 1
ATOM 2364 N N . ALA B 1 77 ? 13.477 6.445 16.719 1 87.12 77 ALA B N 1
ATOM 2365 C CA . ALA B 1 77 ? 12.523 5.629 17.469 1 87.12 77 ALA B CA 1
ATOM 2366 C C . ALA B 1 77 ? 11.406 6.492 18.062 1 87.12 77 ALA B C 1
ATOM 2368 O O . ALA B 1 77 ? 10.234 6.113 18.016 1 87.12 77 ALA B O 1
ATOM 2369 N N . LYS B 1 78 ? 11.789 7.652 18.578 1 92.31 78 LYS B N 1
ATOM 2370 C CA . LYS B 1 78 ? 10.812 8.57 19.156 1 92.31 78 LYS B CA 1
ATOM 2371 C C . LYS B 1 78 ? 9.891 9.133 18.078 1 92.31 78 LYS B C 1
ATOM 2373 O O . LYS B 1 78 ? 8.672 9.188 18.266 1 92.31 78 LYS B O 1
ATOM 2378 N N . ASN B 1 79 ? 10.477 9.516 16.953 1 93.25 79 ASN B N 1
ATOM 2379 C CA . ASN B 1 79 ? 9.695 10.07 15.852 1 93.25 79 ASN B CA 1
ATOM 2380 C C . ASN B 1 79 ? 8.734 9.039 15.273 1 93.25 79 ASN B C 1
ATOM 2382 O O . ASN B 1 79 ? 7.609 9.367 14.906 1 93.25 79 ASN B O 1
ATOM 2386 N N . ASP B 1 80 ? 9.164 7.801 15.281 1 88.81 80 ASP B N 1
ATOM 2387 C CA . ASP B 1 80 ? 8.312 6.719 14.797 1 88.81 80 ASP B CA 1
ATOM 2388 C C . ASP B 1 80 ? 7.074 6.559 15.68 1 88.81 80 ASP B C 1
ATOM 2390 O O . ASP B 1 80 ? 5.969 6.348 15.172 1 88.81 80 ASP B O 1
ATOM 2394 N N . LYS B 1 81 ? 7.352 6.672 16.891 1 90 81 LYS B N 1
ATOM 2395 C CA . LYS B 1 81 ? 6.242 6.539 17.828 1 90 81 LYS B CA 1
ATOM 2396 C C . LYS B 1 81 ? 5.246 7.684 17.672 1 90 81 LYS B C 1
ATOM 2398 O O . LYS B 1 81 ? 4.031 7.457 17.672 1 90 81 LYS B O 1
ATOM 2403 N N . ILE B 1 82 ? 5.773 8.875 17.5 1 93.31 82 ILE B N 1
ATOM 2404 C CA . ILE B 1 82 ? 4.902 10.023 17.281 1 93.31 82 ILE B CA 1
ATOM 2405 C C . ILE B 1 82 ? 4.105 9.828 15.992 1 93.31 82 ILE B C 1
ATOM 2407 O O . ILE B 1 82 ? 2.883 9.984 15.984 1 93.31 82 ILE B O 1
ATOM 2411 N N . ARG B 1 83 ? 4.719 9.438 15 1 92.5 83 ARG B N 1
ATOM 2412 C CA . ARG B 1 83 ? 4.094 9.266 13.688 1 92.5 83 ARG B CA 1
ATOM 2413 C C . ARG B 1 83 ? 3.002 8.203 13.734 1 92.5 83 ARG B C 1
ATOM 2415 O O . ARG B 1 83 ? 1.896 8.422 13.234 1 92.5 83 ARG B O 1
ATOM 2422 N N . SER B 1 84 ? 3.258 7.133 14.398 1 90.06 84 SER B N 1
ATOM 2423 C CA . SER B 1 84 ? 2.336 6.004 14.391 1 90.06 84 SER B CA 1
ATOM 2424 C C . SER B 1 84 ? 1.163 6.242 15.336 1 90.06 84 SER B C 1
ATOM 2426 O O . SER B 1 84 ? 0.057 5.754 15.102 1 90.06 84 SER B O 1
ATOM 2428 N N . SER B 1 85 ? 1.405 7.055 16.312 1 93.25 85 SER B N 1
ATOM 2429 C CA . SER B 1 85 ? 0.366 7.207 17.328 1 93.25 85 SER B CA 1
ATOM 2430 C C . SER B 1 85 ? -0.383 8.523 17.156 1 93.25 85 SER B C 1
ATOM 2432 O O . SER B 1 85 ? -1.568 8.617 17.484 1 93.25 85 SER B O 1
ATOM 2434 N N . LYS B 1 86 ? 0.295 9.547 16.641 1 95.44 86 LYS B N 1
ATOM 2435 C CA . LYS B 1 86 ? -0.296 10.883 16.719 1 95.44 86 LYS B CA 1
ATOM 2436 C C . LYS B 1 86 ? -0.618 11.422 15.328 1 95.44 86 LYS B C 1
ATOM 2438 O O . LYS B 1 86 ? -1.341 12.414 15.195 1 95.44 86 LYS B O 1
ATOM 2443 N N . ILE B 1 87 ? -0.085 10.797 14.344 1 96.56 87 ILE B N 1
ATOM 2444 C CA . ILE B 1 87 ? -0.228 11.367 13.008 1 96.56 87 ILE B CA 1
ATOM 2445 C C . ILE B 1 87 ? -0.85 10.336 12.07 1 96.56 87 ILE B C 1
ATOM 2447 O O . ILE B 1 87 ? -0.412 9.18 12.023 1 96.56 87 ILE B O 1
ATOM 2451 N N . GLY B 1 88 ? -1.903 10.672 11.43 1 96.81 88 GLY B N 1
ATOM 2452 C CA . GLY B 1 88 ? -2.471 9.93 10.32 1 96.81 88 GLY B CA 1
ATOM 2453 C C . GLY B 1 88 ? -2.283 10.617 8.977 1 96.81 88 GLY B C 1
ATOM 2454 O O . GLY B 1 88 ? -2.455 11.836 8.875 1 96.81 88 GLY B O 1
ATOM 2455 N N . ILE B 1 89 ? -1.894 9.891 7.996 1 96.44 89 ILE B N 1
ATOM 2456 C CA . ILE B 1 89 ? -1.616 10.492 6.691 1 96.44 89 ILE B CA 1
ATOM 2457 C C . ILE B 1 89 ? -2.494 9.836 5.629 1 96.44 89 ILE B C 1
ATOM 2459 O O . ILE B 1 89 ? -2.617 8.609 5.582 1 96.44 89 ILE B O 1
ATOM 2463 N N . ILE B 1 90 ? -3.109 10.672 4.816 1 95.88 90 ILE B N 1
ATOM 2464 C CA . ILE B 1 90 ? -3.932 10.242 3.693 1 95.88 90 ILE B CA 1
ATOM 2465 C C . ILE B 1 90 ? -3.322 10.734 2.385 1 95.88 90 ILE B C 1
ATOM 2467 O O . ILE B 1 90 ? -3.041 11.93 2.236 1 95.88 90 ILE B O 1
ATOM 2471 N N . TYR B 1 91 ? -3.158 9.828 1.43 1 93.56 91 TYR B N 1
ATOM 2472 C CA . TYR B 1 91 ? -2.537 10.164 0.153 1 93.56 91 TYR B CA 1
ATOM 2473 C C . TYR B 1 91 ? -3.555 10.109 -0.98 1 93.56 91 TYR B C 1
ATOM 2475 O O . TYR B 1 91 ? -4.645 9.547 -0.817 1 93.56 91 TYR B O 1
ATOM 2483 N N . GLN B 1 92 ? -3.107 10.773 -2.012 1 90.31 92 GLN B N 1
ATOM 2484 C CA . GLN B 1 92 ? -3.928 10.68 -3.215 1 90.31 92 GLN B CA 1
ATOM 2485 C C . GLN B 1 92 ? -4.062 9.234 -3.68 1 90.31 92 GLN B C 1
ATOM 2487 O O . GLN B 1 92 ? -5.168 8.758 -3.951 1 90.31 92 GLN B O 1
ATOM 2492 N N . GLN B 1 93 ? -2.9 8.609 -3.795 1 91.75 93 GLN B N 1
ATOM 2493 C CA . GLN B 1 93 ? -2.936 7.164 -4.008 1 91.75 93 GLN B CA 1
ATOM 2494 C C . GLN B 1 93 ? -3.217 6.422 -2.707 1 91.75 93 GLN B C 1
ATOM 2496 O O . GLN B 1 93 ? -2.496 6.59 -1.721 1 91.75 93 GLN B O 1
ATOM 2501 N N . ASN B 1 94 ? -4.203 5.574 -2.773 1 92.69 94 ASN B N 1
ATOM 2502 C CA . ASN B 1 94 ? -4.625 4.957 -1.521 1 92.69 94 ASN B CA 1
ATOM 2503 C C . ASN B 1 94 ? -3.574 3.986 -0.994 1 92.69 94 ASN B C 1
ATOM 2505 O O . ASN B 1 94 ? -3.496 3.744 0.212 1 92.69 94 ASN B O 1
ATOM 2509 N N . ASN B 1 95 ? -2.826 3.422 -1.922 1 92.44 95 ASN B N 1
ATOM 2510 C CA . ASN B 1 95 ? -1.747 2.5 -1.58 1 92.44 95 ASN B CA 1
ATOM 2511 C C . ASN B 1 95 ? -2.254 1.325 -0.75 1 92.44 95 ASN B C 1
ATOM 2513 O O . ASN B 1 95 ? -1.575 0.873 0.173 1 92.44 95 ASN B O 1
ATOM 2517 N N . LEU B 1 96 ? -3.447 0.966 -0.969 1 95.44 96 LEU B N 1
ATOM 2518 C CA . LEU B 1 96 ? -3.93 -0.243 -0.311 1 95.44 96 LEU B CA 1
ATOM 2519 C C . LEU B 1 96 ? -3.17 -1.471 -0.803 1 95.44 96 LEU B C 1
ATOM 2521 O O . LEU B 1 96 ? -2.766 -1.53 -1.966 1 95.44 96 LEU B O 1
ATOM 2525 N N . LEU B 1 97 ? -2.982 -2.367 0.073 1 93.81 97 LEU B N 1
ATOM 2526 C CA . LEU B 1 97 ? -2.4 -3.654 -0.294 1 93.81 97 LEU B CA 1
ATOM 2527 C C . LEU B 1 97 ? -3.402 -4.504 -1.067 1 93.81 97 LEU B C 1
ATOM 2529 O O . LEU B 1 97 ? -4.426 -4.914 -0.52 1 93.81 97 LEU B O 1
ATOM 2533 N N . PRO B 1 98 ? -3.115 -4.887 -2.266 1 92.12 98 PRO B N 1
ATOM 2534 C CA . PRO B 1 98 ? -4.133 -5.473 -3.139 1 92.12 98 PRO B CA 1
ATOM 2535 C C . PRO B 1 98 ? -4.523 -6.891 -2.723 1 92.12 98 PRO B C 1
ATOM 2537 O O . PRO B 1 98 ? -5.621 -7.352 -3.039 1 92.12 98 PRO B O 1
ATOM 2540 N N . ASP B 1 99 ? -3.641 -7.613 -2.084 1 91.81 99 ASP B N 1
ATOM 2541 C CA . ASP B 1 99 ? -3.922 -9 -1.728 1 91.81 99 ASP B CA 1
ATOM 2542 C C . ASP B 1 99 ? -4.355 -9.117 -0.268 1 91.81 99 ASP B C 1
ATOM 2544 O O . ASP B 1 99 ? -4.34 -10.203 0.307 1 91.81 99 ASP B O 1
ATOM 2548 N N . PHE B 1 100 ? -4.684 -7.984 0.305 1 93.25 100 PHE B N 1
ATOM 2549 C CA . PHE B 1 100 ? -5.289 -7.91 1.629 1 93.25 100 PHE B CA 1
ATOM 2550 C C . PHE B 1 100 ? -6.695 -7.324 1.549 1 93.25 100 PHE B C 1
ATOM 2552 O O . PHE B 1 100 ? -6.961 -6.449 0.724 1 93.25 100 PHE B O 1
ATOM 2559 N N . THR B 1 101 ? -7.551 -7.812 2.406 1 94.75 101 THR B N 1
ATOM 2560 C CA . THR B 1 101 ? -8.906 -7.277 2.445 1 94.75 101 THR B CA 1
ATOM 2561 C C . THR B 1 101 ? -8.922 -5.867 3.023 1 94.75 101 THR B C 1
ATOM 2563 O O . THR B 1 101 ? -7.91 -5.402 3.553 1 94.75 101 THR B O 1
ATOM 2566 N N . ALA B 1 102 ? -10.102 -5.254 2.91 1 97.44 102 ALA B N 1
ATOM 2567 C CA . ALA B 1 102 ? -10.281 -3.938 3.516 1 97.44 102 ALA B CA 1
ATOM 2568 C C . ALA B 1 102 ? -9.969 -3.975 5.008 1 97.44 102 ALA B C 1
ATOM 2570 O O . ALA B 1 102 ? -9.227 -3.131 5.516 1 97.44 102 ALA B O 1
ATOM 2571 N N . LEU B 1 103 ? -10.492 -4.934 5.645 1 97.06 103 LEU B N 1
ATOM 2572 C CA . LEU B 1 103 ? -10.281 -5.086 7.082 1 97.06 103 LEU B CA 1
ATOM 2573 C C . LEU B 1 103 ? -8.805 -5.266 7.398 1 97.06 103 LEU B C 1
ATOM 2575 O O . LEU B 1 103 ? -8.273 -4.617 8.305 1 97.06 103 LEU B O 1
ATOM 2579 N N . GLU B 1 104 ? -8.141 -6.074 6.645 1 94.75 104 GLU B N 1
ATOM 2580 C CA . GLU B 1 104 ? -6.715 -6.336 6.855 1 94.75 104 GLU B CA 1
ATOM 2581 C C . GLU B 1 104 ? -5.883 -5.078 6.613 1 94.75 104 GLU B C 1
ATOM 2583 O O . GLU B 1 104 ? -4.961 -4.781 7.375 1 94.75 104 GLU B O 1
ATOM 2588 N N . ASN B 1 105 ? -6.195 -4.367 5.613 1 96.81 105 ASN B N 1
ATOM 2589 C CA . ASN B 1 105 ? -5.488 -3.129 5.297 1 96.81 105 ASN B CA 1
ATOM 2590 C C . ASN B 1 105 ? -5.543 -2.143 6.461 1 96.81 105 ASN B C 1
ATOM 2592 O O . ASN B 1 105 ? -4.617 -1.35 6.648 1 96.81 105 ASN B O 1
ATOM 2596 N N . VAL B 1 106 ? -6.57 -2.246 7.227 1 97.62 106 VAL B N 1
ATOM 2597 C CA . VAL B 1 106 ? -6.777 -1.266 8.289 1 97.62 106 VAL B CA 1
ATOM 2598 C C . VAL B 1 106 ? -6.152 -1.77 9.586 1 97.62 106 VAL B C 1
ATOM 2600 O O . VAL B 1 106 ? -5.309 -1.095 10.18 1 97.62 106 VAL B O 1
ATOM 2603 N N . TYR B 1 107 ? -6.457 -2.963 10.008 1 95.94 107 TYR B N 1
ATOM 2604 C CA . TYR B 1 107 ? -6.023 -3.357 11.344 1 95.94 107 TYR B CA 1
ATOM 2605 C C . TYR B 1 107 ? -4.52 -3.592 11.383 1 95.94 107 TYR B C 1
ATOM 2607 O O . TYR B 1 107 ? -3.904 -3.539 12.445 1 95.94 107 TYR B O 1
ATOM 2615 N N . LEU B 1 108 ? -3.922 -3.883 10.219 1 93.56 108 LEU B N 1
ATOM 2616 C CA . LEU B 1 108 ? -2.473 -4.051 10.195 1 93.56 108 LEU B CA 1
ATOM 2617 C C . LEU B 1 108 ? -1.769 -2.77 10.625 1 93.56 108 LEU B C 1
ATOM 2619 O O . LEU B 1 108 ? -0.723 -2.82 11.273 1 93.56 108 LEU B O 1
ATOM 2623 N N . ALA B 1 109 ? -2.322 -1.648 10.219 1 92.62 109 ALA B N 1
ATOM 2624 C CA . ALA B 1 109 ? -1.758 -0.374 10.656 1 92.62 109 ALA B CA 1
ATOM 2625 C C . ALA B 1 109 ? -1.822 -0.237 12.172 1 92.62 109 ALA B C 1
ATOM 2627 O O . ALA B 1 109 ? -0.907 0.311 12.789 1 92.62 109 ALA B O 1
ATOM 2628 N N . GLY B 1 110 ? -2.91 -0.734 12.742 1 93.19 110 GLY B N 1
ATOM 2629 C CA . GLY B 1 110 ? -3.027 -0.734 14.195 1 93.19 110 GLY B CA 1
ATOM 2630 C C . GLY B 1 110 ? -1.985 -1.599 14.875 1 93.19 110 GLY B C 1
ATOM 2631 O O . GLY B 1 110 ? -1.503 -1.261 15.961 1 93.19 110 GLY B O 1
ATOM 2632 N N . LEU B 1 111 ? -1.572 -2.652 14.188 1 90.62 111 LEU B N 1
ATOM 2633 C CA . LEU B 1 111 ? -0.641 -3.613 14.766 1 90.62 111 LEU B CA 1
ATOM 2634 C C . LEU B 1 111 ? 0.778 -3.055 14.781 1 90.62 111 LEU B C 1
ATOM 2636 O O . LEU B 1 111 ? 1.647 -3.574 15.484 1 90.62 111 LEU B O 1
ATOM 2640 N N . ALA B 1 112 ? 0.991 -2.02 14.062 1 85.31 112 ALA B N 1
ATOM 2641 C CA . ALA B 1 112 ? 2.291 -1.356 14.117 1 85.31 112 ALA B CA 1
ATOM 2642 C C . ALA B 1 112 ? 2.537 -0.739 15.492 1 85.31 112 ALA B C 1
ATOM 2644 O O . ALA B 1 112 ? 3.682 -0.658 15.945 1 85.31 112 ALA B O 1
ATOM 2645 N N . LEU B 1 113 ? 1.516 -0.379 16.156 1 84.62 113 LEU B N 1
ATOM 2646 C CA . LEU B 1 113 ? 1.625 0.3 17.438 1 84.62 113 LEU B CA 1
ATOM 2647 C C . LEU B 1 113 ? 1.334 -0.66 18.594 1 84.62 113 LEU B C 1
ATOM 2649 O O . LEU B 1 113 ? 1.962 -0.577 19.656 1 84.62 113 LEU B O 1
ATOM 2653 N N . THR B 1 114 ? 0.37 -1.539 18.344 1 84.06 114 THR B N 1
ATOM 2654 C CA . THR B 1 114 ? -0.065 -2.422 19.422 1 84.06 114 THR B CA 1
ATOM 2655 C C . THR B 1 114 ? 0.242 -3.879 19.078 1 84.06 114 THR B C 1
ATOM 2657 O O . THR B 1 114 ? 0.442 -4.223 17.906 1 84.06 114 THR B O 1
ATOM 2660 N N . ASN B 1 115 ? 0.241 -4.703 20.109 1 83.06 115 ASN B N 1
ATOM 2661 C CA . ASN B 1 115 ? 0.448 -6.133 19.922 1 83.06 115 ASN B CA 1
ATOM 2662 C C . ASN B 1 115 ? -0.836 -6.922 20.156 1 83.06 115 ASN B C 1
ATOM 2664 O O . ASN B 1 115 ? -0.801 -8.148 20.312 1 83.06 115 ASN B O 1
ATOM 2668 N N . ASP B 1 116 ? -1.874 -6.227 20.188 1 89.94 116 ASP B N 1
ATOM 2669 C CA . ASP B 1 116 ? -3.164 -6.863 20.422 1 89.94 116 ASP B CA 1
ATOM 2670 C C . ASP B 1 116 ? -3.975 -6.961 19.125 1 89.94 116 ASP B C 1
ATOM 2672 O O . ASP B 1 116 ? -4.742 -6.051 18.797 1 89.94 116 ASP B O 1
ATOM 2676 N N . LYS B 1 117 ? -3.846 -8.078 18.469 1 91.38 117 LYS B N 1
ATOM 2677 C CA . LYS B 1 117 ? -4.5 -8.273 17.188 1 91.38 117 LYS B CA 1
ATOM 2678 C C . LYS B 1 117 ? -6.02 -8.234 17.328 1 91.38 117 LYS B C 1
ATOM 2680 O O . LYS B 1 117 ? -6.703 -7.602 16.516 1 91.38 117 LYS B O 1
ATOM 2685 N N . LYS B 1 118 ? -6.539 -8.906 18.328 1 93.38 118 LYS B N 1
ATOM 2686 C CA . LYS B 1 118 ? -7.984 -8.938 18.531 1 93.38 118 LYS B CA 1
ATOM 2687 C C . LYS B 1 118 ? -8.547 -7.523 18.672 1 93.38 118 LYS B C 1
ATOM 2689 O O . LYS B 1 118 ? -9.523 -7.172 18.016 1 93.38 118 LYS B O 1
ATOM 2694 N N . ASN B 1 119 ? -7.902 -6.727 19.516 1 94.69 119 ASN B N 1
ATOM 2695 C CA . ASN B 1 119 ? -8.336 -5.348 19.719 1 94.69 119 ASN B CA 1
ATOM 2696 C C . ASN B 1 119 ? -8.203 -4.527 18.438 1 94.69 119 ASN B C 1
ATOM 2698 O O . ASN B 1 119 ? -9.078 -3.721 18.125 1 94.69 119 ASN B O 1
ATOM 2702 N N . SER B 1 120 ? -7.117 -4.738 17.719 1 94.88 120 SER B N 1
ATOM 2703 C CA . SER B 1 120 ? -6.902 -4.004 16.469 1 94.88 120 SER B CA 1
ATOM 2704 C C . SER B 1 120 ? -7.984 -4.328 15.453 1 94.88 120 SER B C 1
ATOM 2706 O O . SER B 1 120 ? -8.453 -3.443 14.734 1 94.88 120 SER B O 1
ATOM 2708 N N . ILE B 1 121 ? -8.391 -5.57 15.391 1 95.62 121 ILE B N 1
ATOM 2709 C CA . ILE B 1 121 ? -9.445 -5.992 14.469 1 95.62 121 ILE B CA 1
ATOM 2710 C C . ILE B 1 121 ? -10.758 -5.32 14.844 1 95.62 121 ILE B C 1
ATOM 2712 O O . ILE B 1 121 ? -11.469 -4.797 13.984 1 95.62 121 ILE B O 1
ATOM 2716 N N . GLU B 1 122 ? -11.07 -5.293 16.094 1 97.12 122 GLU B N 1
ATOM 2717 C CA . GLU B 1 122 ? -12.305 -4.668 16.547 1 97.12 122 GLU B CA 1
ATOM 2718 C C . GLU B 1 122 ? -12.312 -3.172 16.25 1 97.12 122 GLU B C 1
ATOM 2720 O O . GLU B 1 122 ? -13.312 -2.639 15.766 1 97.12 122 GLU B O 1
ATOM 2725 N N . ARG B 1 123 ? -11.25 -2.523 16.5 1 96.38 123 ARG B N 1
ATOM 2726 C CA . ARG B 1 123 ? -11.133 -1.1 16.203 1 96.38 123 ARG B CA 1
ATOM 2727 C C . ARG B 1 123 ? -11.258 -0.842 14.711 1 96.38 123 ARG B C 1
ATOM 2729 O O . ARG B 1 123 ? -11.883 0.137 14.289 1 96.38 123 ARG B O 1
ATOM 2736 N N . ALA B 1 124 ? -10.648 -1.717 13.961 1 97.69 124 ALA B N 1
ATOM 2737 C CA . ALA B 1 124 ? -10.727 -1.588 12.508 1 97.69 124 ALA B CA 1
ATOM 2738 C C . ALA B 1 124 ? -12.164 -1.712 12.023 1 97.69 124 ALA B C 1
ATOM 2740 O O . ALA B 1 124 ? -12.609 -0.93 11.18 1 97.69 124 ALA B O 1
ATOM 2741 N N . LYS B 1 125 ? -12.852 -2.676 12.531 1 97.94 125 LYS B N 1
ATOM 2742 C CA . LYS B 1 125 ? -14.258 -2.842 12.164 1 97.94 125 LYS B CA 1
ATOM 2743 C C . LYS B 1 125 ? -15.062 -1.591 12.508 1 97.94 125 LYS B C 1
ATOM 2745 O O . LYS B 1 125 ? -15.875 -1.135 11.695 1 97.94 125 LYS B O 1
ATOM 2750 N N . GLU B 1 126 ? -14.812 -1.022 13.656 1 97.06 126 GLU B N 1
ATOM 2751 C CA . GLU B 1 126 ? -15.523 0.17 14.102 1 97.06 126 GLU B CA 1
ATOM 2752 C C . GLU B 1 126 ? -15.234 1.357 13.188 1 97.06 126 GLU B C 1
ATOM 2754 O O . GLU B 1 126 ? -16.156 2.07 12.781 1 97.06 126 GLU B O 1
ATOM 2759 N N . ILE B 1 127 ? -14.016 1.55 12.859 1 96.56 127 ILE B N 1
ATOM 2760 C CA . ILE B 1 127 ? -13.664 2.715 12.055 1 96.56 127 ILE B CA 1
ATOM 2761 C C . ILE B 1 127 ? -14.164 2.521 10.625 1 96.56 127 ILE B C 1
ATOM 2763 O O . ILE B 1 127 ? -14.609 3.475 9.977 1 96.56 127 ILE B O 1
ATOM 2767 N N . ILE B 1 128 ? -14.109 1.316 10.102 1 97.81 128 ILE B N 1
ATOM 2768 C CA . ILE B 1 128 ? -14.641 1.033 8.773 1 97.81 128 ILE B CA 1
ATOM 2769 C C . ILE B 1 128 ? -16.141 1.315 8.75 1 97.81 128 ILE B C 1
ATOM 2771 O O . ILE B 1 128 ? -16.656 1.857 7.773 1 97.81 128 ILE B O 1
ATOM 2775 N N . LYS B 1 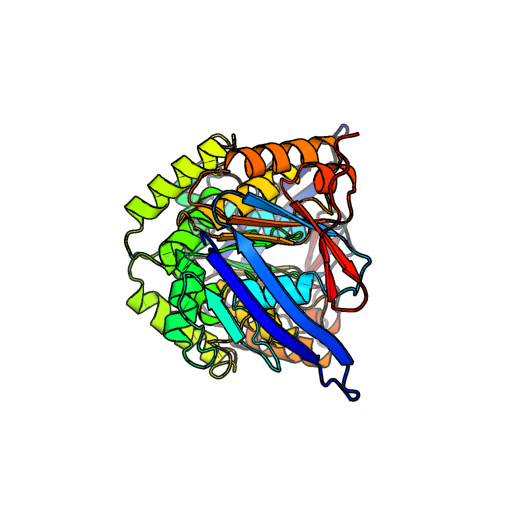129 ? -16.766 0.965 9.82 1 96.62 129 LYS B N 1
ATOM 2776 C CA . LYS B 1 129 ? -18.188 1.265 9.953 1 96.62 129 LYS B CA 1
ATOM 2777 C C . LYS B 1 129 ? -18.438 2.768 9.883 1 96.62 129 LYS B C 1
ATOM 2779 O O . LYS B 1 129 ? -19.375 3.213 9.211 1 96.62 129 LYS B O 1
ATOM 2784 N N . THR B 1 130 ? -17.656 3.531 10.516 1 92.94 130 THR B N 1
ATOM 2785 C CA . THR B 1 130 ? -17.797 4.98 10.5 1 92.94 130 THR B CA 1
ATOM 2786 C C . THR B 1 130 ? -17.609 5.527 9.086 1 92.94 130 THR B C 1
ATOM 2788 O O . THR B 1 130 ? -18.094 6.617 8.766 1 92.94 130 THR B O 1
ATOM 2791 N N . MET B 1 131 ? -16.844 4.809 8.25 1 94.69 131 MET B N 1
ATOM 2792 C CA . MET B 1 131 ? -16.656 5.199 6.859 1 94.69 131 MET B CA 1
ATOM 2793 C C . MET B 1 131 ? -17.875 4.816 6.016 1 94.69 131 MET B C 1
ATOM 2795 O O . MET B 1 131 ? -17.938 5.129 4.828 1 94.69 131 MET B O 1
ATOM 2799 N N . GLY B 1 132 ? -18.812 4.078 6.574 1 94.19 132 GLY B N 1
ATOM 2800 C CA . GLY B 1 132 ? -19.969 3.594 5.844 1 94.19 132 GLY B CA 1
ATOM 2801 C C . GLY B 1 132 ? -19.672 2.363 5.008 1 94.19 132 GLY B C 1
ATOM 2802 O O . GLY B 1 132 ? -20.297 2.152 3.967 1 94.19 132 GLY B O 1
ATOM 2803 N N . LEU B 1 133 ? -18.703 1.53 5.473 1 96.94 133 LEU B N 1
ATOM 2804 C CA . LEU B 1 133 ? -18.234 0.448 4.609 1 96.94 133 LEU B CA 1
ATOM 2805 C C . LEU B 1 133 ? -18.25 -0.883 5.355 1 96.94 133 LEU B C 1
ATOM 2807 O O . LEU B 1 133 ? -17.406 -1.745 5.105 1 96.94 133 LEU B O 1
ATOM 2811 N N . SER B 1 134 ? -19.141 -1.073 6.289 1 96.94 134 SER B N 1
ATOM 2812 C CA . SER B 1 134 ? -19.219 -2.301 7.074 1 96.94 134 SER B CA 1
ATOM 2813 C C . SER B 1 134 ? -19.375 -3.523 6.176 1 96.94 134 SER B C 1
ATOM 2815 O O . SER B 1 134 ? -18.75 -4.562 6.422 1 96.94 134 SER B O 1
ATOM 2817 N N . SER B 1 135 ? -20.109 -3.373 5.129 1 96.44 135 SER B N 1
ATOM 2818 C CA . SER B 1 135 ? -20.391 -4.496 4.242 1 96.44 135 SER B CA 1
ATOM 2819 C C . SER B 1 135 ? -19.203 -4.793 3.33 1 96.44 135 SER B C 1
ATOM 2821 O O . SER B 1 135 ? -19.219 -5.777 2.586 1 96.44 135 SER B O 1
ATOM 2823 N N . ARG B 1 136 ? -18.094 -3.996 3.404 1 95.81 136 ARG B N 1
ATOM 2824 C CA . ARG B 1 136 ? -16.984 -4.125 2.479 1 95.81 136 ARG B CA 1
ATOM 2825 C C . ARG B 1 136 ? -15.742 -4.66 3.188 1 95.81 136 ARG B C 1
ATOM 2827 O O .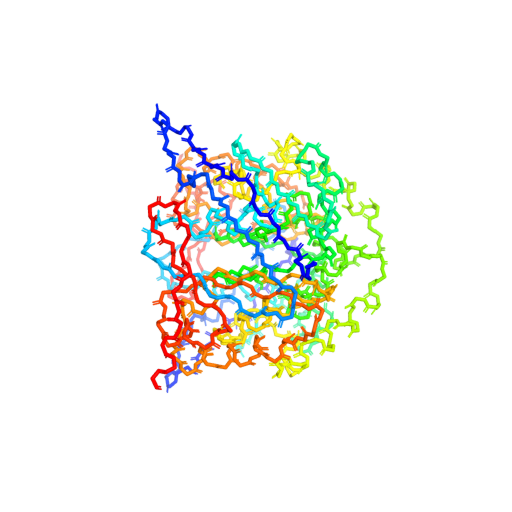 ARG B 1 136 ? -14.664 -4.746 2.592 1 95.81 136 ARG B O 1
ATOM 2834 N N . GLU B 1 137 ? -15.883 -5.051 4.383 1 96.31 137 GLU B N 1
ATOM 2835 C CA . GLU B 1 137 ? -14.742 -5.414 5.215 1 96.31 137 GLU B CA 1
ATOM 2836 C C . GLU B 1 137 ? -13.938 -6.551 4.586 1 96.31 137 GLU B C 1
ATOM 2838 O O . GLU B 1 137 ? -12.711 -6.566 4.656 1 96.31 137 GLU B O 1
ATOM 2843 N N . ALA B 1 138 ? -14.609 -7.445 3.949 1 93.31 138 ALA B N 1
ATOM 2844 C CA . ALA B 1 138 ? -13.961 -8.656 3.457 1 93.31 138 ALA B CA 1
ATOM 2845 C C . ALA B 1 138 ? -13.547 -8.508 1.998 1 93.31 138 ALA B C 1
ATOM 2847 O O . ALA B 1 138 ? -12.938 -9.414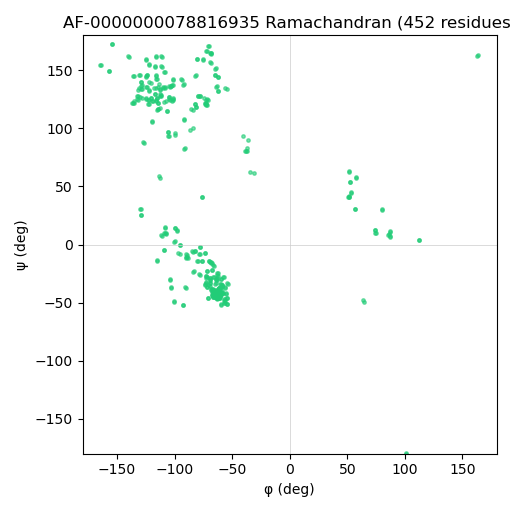 1.421 1 93.31 138 ALA B O 1
ATOM 2848 N N . HIS B 1 139 ? -13.82 -7.379 1.411 1 94.5 139 HIS B N 1
ATOM 2849 C CA . HIS B 1 139 ? -13.531 -7.156 -0.001 1 94.5 139 HIS B CA 1
ATOM 2850 C C . HIS B 1 139 ? -12.07 -6.773 -0.212 1 94.5 139 HIS B C 1
ATOM 2852 O O . HIS B 1 139 ? -11.484 -6.062 0.608 1 94.5 139 HIS B O 1
ATOM 2858 N N . PHE B 1 140 ? -11.555 -7.223 -1.314 1 94.44 140 PHE B N 1
ATOM 2859 C CA . PHE B 1 140 ? -10.242 -6.762 -1.759 1 94.44 140 PHE B CA 1
ATOM 2860 C C . PHE B 1 140 ? -10.352 -5.41 -2.451 1 94.44 140 PHE B C 1
ATOM 2862 O O . PHE B 1 140 ? -11.422 -5.035 -2.932 1 94.44 140 PHE B O 1
ATOM 2869 N N . PRO B 1 141 ? -9.219 -4.711 -2.512 1 95.5 141 PRO B N 1
ATOM 2870 C CA . PRO B 1 141 ? -9.234 -3.402 -3.168 1 95.5 141 PRO B CA 1
ATOM 2871 C C . PRO B 1 141 ? -9.805 -3.461 -4.586 1 95.5 141 PRO B C 1
ATOM 2873 O O . PRO B 1 141 ? -10.531 -2.557 -5 1 95.5 141 PRO B O 1
ATOM 2876 N N . SER B 1 142 ? -9.602 -4.508 -5.289 1 90.62 142 SER B N 1
ATOM 2877 C CA . SER B 1 142 ? -10.07 -4.645 -6.664 1 90.62 142 SER B CA 1
ATOM 2878 C C . SER B 1 142 ? -11.594 -4.723 -6.719 1 90.62 142 SER B C 1
ATOM 2880 O O . SER B 1 142 ? -12.188 -4.559 -7.785 1 90.62 142 SER B O 1
ATOM 2882 N N . GLU B 1 143 ? -12.188 -4.965 -5.648 1 92.19 143 GLU B N 1
ATOM 2883 C CA . GLU B 1 143 ? -13.641 -5.113 -5.578 1 92.19 143 GLU B CA 1
ATOM 2884 C C . GLU B 1 143 ? -14.297 -3.836 -5.059 1 92.19 143 GLU B C 1
ATOM 2886 O O . GLU B 1 143 ? -15.508 -3.805 -4.84 1 92.19 143 GLU B O 1
ATOM 2891 N N . LEU B 1 144 ? -13.547 -2.811 -4.805 1 94.56 144 LEU B N 1
ATOM 2892 C CA . LEU B 1 144 ? -14.023 -1.553 -4.246 1 94.56 144 LEU B CA 1
ATOM 2893 C C . LEU B 1 144 ? -14 -0.444 -5.293 1 94.56 144 LEU B C 1
ATOM 2895 O O . LEU B 1 144 ? -13.148 -0.452 -6.188 1 94.56 144 LEU B O 1
ATOM 2899 N N . SER B 1 145 ? -14.961 0.465 -5.129 1 93 145 SER B N 1
ATOM 2900 C CA . SER B 1 145 ? -14.891 1.667 -5.957 1 93 145 SER B CA 1
ATOM 2901 C C . SER B 1 145 ? -13.766 2.584 -5.504 1 93 145 SER B C 1
ATOM 2903 O O . SER B 1 145 ? -13.195 2.396 -4.43 1 93 145 SER B O 1
ATOM 2905 N N . GLY B 1 146 ? -13.438 3.557 -6.348 1 92.44 146 GLY B N 1
ATOM 2906 C CA . GLY B 1 146 ? -12.414 4.523 -5.984 1 92.44 146 GLY B CA 1
ATOM 2907 C C . GLY B 1 146 ? -12.688 5.211 -4.66 1 92.44 146 GLY B C 1
ATOM 2908 O O . GLY B 1 146 ? -11.789 5.336 -3.822 1 92.44 146 GLY B O 1
ATOM 2909 N N . GLY B 1 147 ? -13.891 5.629 -4.527 1 93.38 147 GLY B N 1
ATOM 2910 C CA . GLY B 1 147 ? -14.297 6.281 -3.289 1 93.38 147 GLY B CA 1
ATOM 2911 C C . GLY B 1 147 ? -14.227 5.367 -2.082 1 93.38 147 GLY B C 1
ATOM 2912 O O . GLY B 1 147 ? -13.828 5.789 -0.996 1 93.38 147 GLY B O 1
ATOM 2913 N N . GLU B 1 148 ? -14.633 4.113 -2.279 1 95.75 148 GLU B N 1
ATOM 2914 C CA . GLU B 1 148 ? -14.562 3.131 -1.199 1 95.75 148 GLU B CA 1
ATOM 2915 C C . GLU B 1 148 ? -13.117 2.855 -0.799 1 95.75 148 GLU B C 1
ATOM 2917 O O . GLU B 1 148 ? -12.797 2.789 0.39 1 95.75 148 GLU B O 1
ATOM 2922 N N . MET B 1 149 ? -12.25 2.773 -1.785 1 96.94 149 MET B N 1
ATOM 2923 C CA . MET B 1 149 ? -10.836 2.547 -1.506 1 96.94 149 MET B CA 1
ATOM 2924 C C . MET B 1 149 ? -10.242 3.705 -0.707 1 96.94 149 MET B C 1
ATOM 2926 O O . MET B 1 149 ? -9.516 3.488 0.263 1 96.94 149 MET B O 1
ATOM 2930 N N . GLN B 1 150 ? -10.609 4.852 -1.096 1 96.38 150 GLN B N 1
ATOM 2931 C CA . GLN B 1 150 ? -10.094 6.027 -0.404 1 96.38 150 GLN B CA 1
ATOM 2932 C C . GLN B 1 150 ? -10.578 6.074 1.041 1 96.38 150 GLN B C 1
ATOM 2934 O O . GLN B 1 150 ? -9.82 6.426 1.947 1 96.38 150 GLN B O 1
ATOM 2939 N N . ARG B 1 151 ? -11.797 5.746 1.229 1 95.88 151 ARG B N 1
ATOM 2940 C CA . ARG B 1 151 ? -12.344 5.766 2.584 1 95.88 151 ARG B CA 1
ATOM 2941 C C . ARG B 1 151 ? -11.734 4.656 3.436 1 95.88 151 ARG B C 1
ATOM 2943 O O . ARG B 1 151 ? -11.547 4.824 4.641 1 95.88 151 ARG B O 1
ATOM 2950 N N . ILE B 1 152 ? -11.344 3.488 2.828 1 97.75 152 ILE B N 1
ATOM 2951 C CA . ILE B 1 152 ? -10.609 2.459 3.551 1 97.75 152 ILE B CA 1
ATOM 2952 C C . ILE B 1 152 ? -9.219 2.977 3.912 1 97.75 152 ILE B C 1
ATOM 2954 O O . ILE B 1 152 ? -8.734 2.75 5.023 1 97.75 152 ILE B O 1
ATOM 2958 N N . ALA B 1 153 ? -8.625 3.672 2.992 1 97.19 153 ALA B N 1
ATOM 2959 C CA . ALA B 1 153 ? -7.328 4.281 3.266 1 97.19 153 ALA B CA 1
ATOM 2960 C C . ALA B 1 153 ? -7.426 5.289 4.406 1 97.19 153 ALA B C 1
ATOM 2962 O O . ALA B 1 153 ? -6.527 5.375 5.246 1 97.19 153 ALA B O 1
ATOM 2963 N N . MET B 1 154 ? -8.453 6.012 4.465 1 96.69 154 MET B N 1
ATOM 2964 C CA . MET B 1 154 ? -8.688 6.941 5.566 1 96.69 154 MET B CA 1
ATOM 2965 C C . MET B 1 154 ? -8.844 6.195 6.883 1 96.69 154 MET B C 1
ATOM 2967 O O . MET B 1 154 ? -8.281 6.598 7.902 1 96.69 154 MET B O 1
ATOM 2971 N N . ALA B 1 155 ? -9.633 5.129 6.816 1 97.44 155 ALA B N 1
ATOM 2972 C CA . ALA B 1 155 ? -9.797 4.301 8.008 1 97.44 155 ALA B CA 1
ATOM 2973 C C . ALA B 1 155 ? -8.445 3.824 8.531 1 97.44 155 ALA B C 1
ATOM 2975 O O . ALA B 1 155 ? -8.195 3.855 9.742 1 97.44 155 ALA B O 1
ATOM 2976 N N . ARG B 1 156 ? -7.613 3.439 7.629 1 97.25 156 ARG B N 1
ATOM 2977 C CA . ARG B 1 156 ? -6.27 2.988 7.984 1 97.25 156 ARG B CA 1
ATOM 2978 C C . ARG B 1 156 ? -5.484 4.098 8.68 1 97.25 156 ARG B C 1
ATOM 2980 O O . ARG B 1 156 ? -4.84 3.863 9.703 1 97.25 156 ARG B O 1
ATOM 2987 N N . ALA B 1 157 ? -5.59 5.258 8.172 1 96.25 157 ALA B N 1
ATOM 2988 C CA . ALA B 1 157 ? -4.875 6.41 8.719 1 96.25 157 ALA B CA 1
ATOM 2989 C C . ALA B 1 157 ? -5.402 6.781 10.102 1 96.25 157 ALA B C 1
ATOM 2991 O O . ALA B 1 157 ? -4.68 7.371 10.906 1 96.25 157 ALA B O 1
ATOM 2992 N N . LEU B 1 158 ? -6.609 6.387 10.422 1 96.19 158 LEU B N 1
ATOM 2993 C CA . LEU B 1 158 ? -7.297 6.926 11.586 1 96.19 158 LEU B CA 1
ATOM 2994 C C . LEU B 1 158 ? -7.398 5.875 12.688 1 96.19 158 LEU B C 1
ATOM 2996 O O . LEU B 1 158 ? -7.852 6.176 13.797 1 96.19 158 LEU B O 1
ATOM 3000 N N . ILE B 1 159 ? -6.984 4.719 12.406 1 96 159 ILE B N 1
ATOM 3001 C CA . ILE B 1 159 ? -7.258 3.59 13.289 1 96 159 ILE B CA 1
ATOM 3002 C C . ILE B 1 159 ? -6.66 3.857 14.672 1 96 159 ILE B C 1
ATOM 3004 O O . ILE B 1 159 ? -7.199 3.414 15.688 1 96 159 ILE B O 1
ATOM 3008 N N . ASN B 1 160 ? -5.594 4.594 14.773 1 93.81 160 ASN B N 1
ATOM 3009 C CA . ASN B 1 160 ? -4.941 4.84 16.047 1 93.81 160 ASN B CA 1
ATOM 3010 C C . ASN B 1 160 ? -5.359 6.18 16.656 1 93.81 160 ASN B C 1
ATOM 3012 O O . ASN B 1 160 ? -4.668 6.723 17.516 1 93.81 160 ASN B O 1
ATOM 3016 N N . GLU B 1 161 ? -6.375 6.742 16.078 1 93.69 161 GLU B N 1
ATOM 3017 C CA . GLU B 1 161 ? -6.992 7.965 16.594 1 93.69 161 GLU B CA 1
ATOM 3018 C C . GLU B 1 161 ? -5.973 9.094 16.688 1 93.69 161 GLU B C 1
ATOM 3020 O O . GLU B 1 161 ? -5.816 9.711 17.734 1 93.69 161 GLU B O 1
ATOM 3025 N N . PRO B 1 162 ? -5.383 9.422 15.633 1 96.44 162 PRO B N 1
ATOM 3026 C CA . PRO B 1 162 ? -4.355 10.461 15.625 1 96.44 162 PRO B CA 1
ATOM 3027 C C . PRO B 1 162 ? -4.906 11.844 15.984 1 96.44 162 PRO B C 1
ATOM 3029 O O . PRO B 1 162 ? -6.074 12.133 15.711 1 96.44 162 PRO B O 1
ATOM 3032 N N . GLU B 1 163 ? -4.004 12.641 16.562 1 96.94 163 GLU B N 1
ATOM 3033 C CA . GLU B 1 163 ? -4.336 14.023 16.859 1 96.94 163 GLU B CA 1
ATOM 3034 C C . GLU B 1 163 ? -4.145 14.922 15.648 1 96.94 163 GLU B C 1
ATOM 3036 O O . GLU B 1 163 ? -4.699 16.031 15.586 1 96.94 163 GLU B O 1
ATOM 3041 N N . ILE B 1 164 ? -3.34 14.492 14.766 1 98 164 ILE B N 1
ATOM 3042 C CA . ILE B 1 164 ? -3.023 15.25 13.555 1 98 164 ILE B CA 1
ATOM 3043 C C . ILE B 1 164 ? -3.354 14.406 12.32 1 98 164 ILE B C 1
ATOM 3045 O O . ILE B 1 164 ? -2.906 13.266 12.203 1 98 164 ILE B O 1
ATOM 3049 N N . ILE B 1 165 ? -4.156 14.922 11.477 1 97.94 165 ILE B N 1
ATOM 3050 C CA . ILE B 1 165 ? -4.469 14.273 10.203 1 97.94 165 ILE B CA 1
ATOM 3051 C C . ILE B 1 165 ? -3.941 15.117 9.047 1 97.94 165 ILE B C 1
ATOM 3053 O O . ILE B 1 165 ? -4.258 16.297 8.945 1 97.94 165 ILE B O 1
ATOM 3057 N N . LEU B 1 166 ? -3.109 14.539 8.25 1 98.25 166 LEU B N 1
ATOM 3058 C CA . LEU B 1 166 ? -2.561 15.172 7.059 1 98.25 166 LEU B CA 1
ATOM 3059 C C . LEU B 1 166 ? -3.066 14.484 5.793 1 98.25 166 LEU B C 1
ATOM 3061 O O . LEU B 1 166 ? -3.125 13.25 5.734 1 98.25 166 LEU B O 1
ATOM 3065 N N . ALA B 1 167 ? -3.492 15.242 4.844 1 97.44 167 ALA B N 1
ATOM 3066 C CA . ALA B 1 167 ? -3.975 14.664 3.594 1 97.44 167 ALA B CA 1
ATOM 3067 C C . ALA B 1 167 ? -3.363 15.375 2.389 1 97.44 167 ALA B C 1
ATOM 3069 O O . ALA B 1 167 ? -3.449 16.594 2.273 1 97.44 167 ALA B O 1
ATOM 3070 N N . ASP B 1 168 ? -2.746 14.625 1.523 1 96.06 168 ASP B N 1
ATOM 3071 C CA . ASP B 1 168 ? -2.15 15.156 0.3 1 96.06 168 ASP B CA 1
ATOM 3072 C C . ASP B 1 168 ? -2.992 14.789 -0.921 1 96.06 168 ASP B C 1
ATOM 3074 O O . ASP B 1 168 ? -2.865 13.695 -1.465 1 96.06 168 ASP B O 1
ATOM 3078 N N . GLU B 1 169 ? -3.812 15.711 -1.312 1 94.94 169 GLU B N 1
ATOM 3079 C CA . GLU B 1 169 ? -4.734 15.531 -2.428 1 94.94 169 GLU B CA 1
ATOM 3080 C C . GLU B 1 169 ? -5.551 14.258 -2.27 1 94.94 169 GLU B C 1
ATOM 3082 O O . GLU B 1 169 ? -5.582 13.414 -3.172 1 94.94 169 GLU B O 1
ATOM 3087 N N . PRO B 1 170 ? -6.336 14.195 -1.236 1 95.06 170 PRO B N 1
ATOM 3088 C CA . PRO B 1 170 ? -6.973 12.914 -0.902 1 95.06 170 PRO B CA 1
ATOM 3089 C C . PRO B 1 170 ? -8.023 12.492 -1.924 1 95.06 170 PRO B C 1
ATOM 3091 O O . PRO B 1 170 ? -8.461 11.344 -1.93 1 95.06 170 PRO B O 1
ATOM 3094 N N . THR B 1 171 ? -8.453 13.406 -2.779 1 93.62 171 THR B N 1
ATOM 3095 C CA . THR B 1 171 ? -9.508 13.039 -3.727 1 93.62 171 THR B CA 1
ATOM 3096 C C . THR B 1 171 ? -9.102 13.422 -5.148 1 93.62 171 THR B C 1
ATOM 3098 O O . THR B 1 171 ? -9.961 13.664 -5.996 1 93.62 171 THR B O 1
ATOM 3101 N N . GLY B 1 172 ? -7.848 13.5 -5.406 1 88.56 172 GLY B N 1
ATOM 3102 C CA . GLY B 1 172 ? -7.352 13.961 -6.695 1 88.56 172 GLY B CA 1
ATOM 3103 C C . GLY B 1 172 ? -7.762 13.062 -7.848 1 88.56 172 GLY B C 1
ATOM 3104 O O . GLY B 1 172 ? -7.859 13.508 -8.992 1 88.56 172 GLY B O 1
ATOM 3105 N N . SER B 1 173 ? -8.031 11.875 -7.621 1 86.75 173 SER B N 1
ATOM 3106 C CA . SER B 1 173 ? -8.328 10.922 -8.688 1 86.75 173 SER B CA 1
ATOM 3107 C C . SER B 1 173 ? -9.812 10.562 -8.719 1 86.75 173 SER B C 1
ATOM 3109 O O . SER B 1 173 ? -10.227 9.672 -9.453 1 86.75 173 SER B O 1
ATOM 3111 N N . LEU B 1 174 ? -10.594 11.273 -7.969 1 91.19 174 LEU B N 1
ATOM 3112 C CA . LEU B 1 174 ? -12 10.891 -7.82 1 91.19 174 LEU B CA 1
ATOM 3113 C C . LEU B 1 174 ? -12.906 11.914 -8.492 1 91.19 174 LEU B C 1
ATOM 3115 O O . LEU B 1 174 ? -12.539 13.086 -8.633 1 91.19 174 LEU B O 1
ATOM 3119 N N . ASP B 1 175 ? -14.047 11.414 -8.883 1 92.38 175 ASP B N 1
ATOM 3120 C CA . ASP B 1 175 ? -15.055 12.344 -9.375 1 92.38 175 ASP B CA 1
ATOM 3121 C C . ASP B 1 175 ? -15.594 13.211 -8.234 1 92.38 175 ASP B C 1
ATOM 3123 O O . ASP B 1 175 ? -15.414 12.883 -7.062 1 92.38 175 ASP B O 1
ATOM 3127 N N . HIS B 1 176 ? -16.266 14.266 -8.648 1 91.81 176 HIS B N 1
ATOM 3128 C CA . HIS B 1 176 ? -16.688 15.289 -7.699 1 91.81 176 HIS B CA 1
ATOM 3129 C C . HIS B 1 176 ? -17.625 14.719 -6.656 1 91.81 176 HIS B C 1
ATOM 3131 O O . HIS B 1 176 ? -17.516 15.023 -5.469 1 91.81 176 HIS B O 1
ATOM 3137 N N . THR B 1 177 ? -18.547 13.984 -7.098 1 93.19 177 THR B N 1
ATOM 3138 C CA . THR B 1 177 ? -19.547 13.414 -6.184 1 93.19 177 THR B CA 1
ATOM 3139 C C . THR B 1 177 ? -18.875 12.508 -5.16 1 93.19 177 THR B C 1
ATOM 3141 O O . THR B 1 177 ? -19.125 12.617 -3.961 1 93.19 177 THR B O 1
ATOM 3144 N N . THR B 1 178 ? -18 11.688 -5.578 1 92.75 178 THR B N 1
ATOM 3145 C CA . THR B 1 178 ? -17.266 10.781 -4.699 1 92.75 178 THR B CA 1
ATOM 3146 C C . THR B 1 178 ? -16.328 11.562 -3.779 1 92.75 178 THR B C 1
ATOM 3148 O O . THR B 1 178 ? -16.203 11.234 -2.602 1 92.75 178 THR B O 1
ATOM 3151 N N . ALA B 1 179 ? -15.758 12.57 -4.367 1 94.56 179 ALA B N 1
ATOM 3152 C CA . ALA B 1 179 ? -14.875 13.422 -3.57 1 94.56 179 ALA B CA 1
ATOM 3153 C C . ALA B 1 179 ? -15.641 14.055 -2.412 1 94.56 179 ALA B C 1
ATOM 3155 O O . ALA B 1 179 ? -15.133 14.117 -1.288 1 94.56 179 ALA B O 1
ATOM 3156 N N . LYS B 1 180 ? -16.797 14.484 -2.686 1 94.62 180 LYS B N 1
ATOM 3157 C CA . LYS B 1 180 ? -17.625 15.086 -1.647 1 94.62 180 LYS B CA 1
ATOM 3158 C C . LYS B 1 180 ? -17.891 14.102 -0.512 1 94.62 180 LYS B C 1
ATOM 3160 O O . LYS B 1 180 ? -17.875 14.477 0.662 1 94.62 180 LYS B O 1
ATOM 3165 N N . GLU B 1 181 ? -18.047 12.883 -0.889 1 92.62 181 GLU B N 1
ATOM 3166 C CA . GLU B 1 181 ? -18.281 11.844 0.114 1 92.62 181 GLU B CA 1
ATOM 3167 C C . GLU B 1 181 ? -17.062 11.664 1.01 1 92.62 181 GLU B C 1
ATOM 3169 O O . GLU B 1 181 ? -17.188 11.547 2.23 1 92.62 181 GLU B O 1
ATOM 3174 N N . VAL B 1 182 ? -15.984 11.672 0.417 1 93.19 182 VAL B N 1
ATOM 3175 C CA . VAL B 1 182 ? -14.734 11.492 1.147 1 93.19 182 VAL B CA 1
ATOM 3176 C C . VAL B 1 182 ? -14.5 12.688 2.072 1 93.19 182 VAL B C 1
ATOM 3178 O O . VAL B 1 182 ? -14.211 12.516 3.258 1 93.19 182 VAL B O 1
ATOM 3181 N N . PHE B 1 183 ? -14.688 13.867 1.622 1 94.75 183 PHE B N 1
ATOM 3182 C CA . PHE B 1 183 ? -14.453 15.07 2.418 1 94.75 183 PHE B CA 1
ATOM 3183 C C . PHE B 1 183 ? -15.492 15.195 3.523 1 94.75 183 PHE B C 1
ATOM 3185 O O . PHE B 1 183 ? -15.195 15.695 4.609 1 94.75 183 PHE B O 1
ATOM 3192 N N . ASN B 1 184 ? -16.672 14.734 3.23 1 94.25 184 ASN B N 1
ATOM 3193 C CA . ASN B 1 184 ? -17.672 14.719 4.281 1 94.25 184 ASN B CA 1
ATOM 3194 C C . ASN B 1 184 ? -17.219 13.891 5.484 1 94.25 184 ASN B C 1
ATOM 3196 O O . ASN B 1 184 ? -17.406 14.305 6.629 1 94.25 184 ASN B O 1
ATOM 3200 N N . VAL B 1 185 ? -16.625 12.836 5.176 1 92.62 185 VAL B N 1
ATOM 3201 C CA . VAL B 1 185 ? -16.109 11.984 6.242 1 92.62 185 VAL B CA 1
ATOM 3202 C C . VAL B 1 185 ? -14.961 12.703 6.957 1 92.62 185 VAL B C 1
ATOM 3204 O O . VAL B 1 185 ? -14.906 12.727 8.188 1 92.62 185 VAL B O 1
ATOM 3207 N N . LEU B 1 186 ? -14.117 13.305 6.242 1 92.88 186 LEU B N 1
ATOM 3208 C CA . LEU B 1 186 ? -12.969 14.008 6.793 1 92.88 186 LEU B CA 1
ATOM 3209 C C . LEU B 1 186 ? -13.422 15.125 7.73 1 92.88 186 LEU B C 1
ATOM 3211 O O . LEU B 1 186 ? -12.875 15.273 8.828 1 92.88 186 LEU B O 1
ATOM 3215 N N . TYR B 1 187 ? -14.43 15.828 7.359 1 94.5 187 TYR B N 1
ATOM 3216 C CA . TYR B 1 187 ? -14.898 16.969 8.141 1 94.5 187 TYR B CA 1
ATOM 3217 C C . TYR B 1 187 ? -15.586 16.5 9.422 1 94.5 187 TYR B C 1
ATOM 3219 O O . TYR B 1 187 ? -15.539 17.188 10.445 1 94.5 187 TYR B O 1
ATOM 3227 N N . LYS B 1 188 ? -16.141 15.32 9.336 1 93.56 188 LYS B N 1
ATOM 3228 C CA . LYS B 1 188 ? -16.812 14.766 10.508 1 93.56 188 LYS B CA 1
ATOM 3229 C C . LYS B 1 188 ? -15.805 14.383 11.586 1 93.56 188 LYS B C 1
ATOM 3231 O O . LYS B 1 188 ? -16.172 14.172 12.742 1 93.56 188 LYS B O 1
ATOM 3236 N N . LEU B 1 189 ? -14.602 14.344 11.203 1 93.69 189 LEU B N 1
ATOM 3237 C CA . LEU B 1 189 ? -13.562 13.945 12.148 1 93.69 189 LEU B CA 1
ATOM 3238 C C . LEU B 1 189 ? -13.109 15.141 12.984 1 93.69 189 LEU B C 1
ATOM 3240 O O . LEU B 1 189 ? -12.312 14.984 13.914 1 93.69 189 LEU B O 1
ATOM 3244 N N . LYS B 1 190 ? -13.586 16.281 12.672 1 94.44 190 LYS B N 1
ATOM 3245 C CA . LYS B 1 190 ? -13.219 17.484 13.414 1 94.44 190 LYS B CA 1
ATOM 3246 C C . LYS B 1 190 ? -13.664 17.375 14.875 1 94.44 190 LYS B C 1
ATOM 3248 O O . LYS B 1 190 ? -14.773 16.922 15.164 1 94.44 190 LYS B O 1
ATOM 3253 N N . ASN B 1 191 ? -12.797 17.672 15.695 1 93.75 191 ASN B N 1
ATOM 3254 C CA . ASN B 1 191 ? -13.078 17.859 17.109 1 93.75 191 ASN B CA 1
ATOM 3255 C C . ASN B 1 191 ? -12.055 18.781 17.766 1 93.75 191 ASN B C 1
ATOM 3257 O O . ASN B 1 191 ? -11.07 19.172 17.141 1 93.75 191 ASN B O 1
ATOM 3261 N N . LYS B 1 192 ? -12.258 19.172 19 1 93.75 192 LYS B N 1
ATOM 3262 C CA . LYS B 1 192 ? -11.484 20.219 19.672 1 93.75 192 LYS B CA 1
ATOM 3263 C C . LYS B 1 192 ? -10.031 19.781 19.859 1 93.75 192 LYS B C 1
ATOM 3265 O O . LYS B 1 192 ? -9.156 20.609 20.078 1 93.75 192 LYS B O 1
ATOM 3270 N N . ASN B 1 193 ? -9.789 18.469 19.766 1 93.38 193 ASN B N 1
ATOM 3271 C CA . ASN B 1 193 ? -8.461 17.953 20.078 1 93.38 193 ASN B CA 1
ATOM 3272 C C . ASN B 1 193 ? -7.734 17.484 18.812 1 93.38 193 ASN B C 1
ATOM 3274 O O . ASN B 1 193 ? -6.641 16.922 18.906 1 93.38 193 ASN B O 1
ATOM 3278 N N . ARG B 1 194 ? -8.289 17.797 17.625 1 96 194 ARG B N 1
ATOM 3279 C CA . ARG B 1 194 ? -7.723 17.25 16.391 1 96 194 ARG B CA 1
ATOM 3280 C C . ARG B 1 194 ? -7.379 18.375 15.422 1 96 194 ARG B C 1
ATOM 3282 O O . ARG B 1 194 ? -8.141 19.328 15.273 1 96 194 ARG B O 1
ATOM 3289 N N . LEU B 1 195 ? -6.238 18.266 14.852 1 97.81 195 LEU B N 1
ATOM 3290 C CA . LEU B 1 195 ? -5.801 19.141 13.773 1 97.81 195 LEU B CA 1
ATOM 3291 C C . LEU B 1 195 ? -5.859 18.422 12.43 1 97.81 195 LEU B C 1
ATOM 3293 O O . LEU B 1 195 ? -5.348 17.312 12.297 1 97.81 195 LEU B O 1
ATOM 3297 N N . ILE B 1 196 ? -6.543 19.016 11.445 1 98.06 196 ILE B N 1
ATOM 3298 C CA . ILE B 1 196 ? -6.605 18.453 10.102 1 98.06 196 ILE B CA 1
ATOM 3299 C C . ILE B 1 196 ? -6 19.422 9.094 1 98.06 196 ILE B C 1
ATOM 3301 O O . ILE B 1 196 ? -6.363 20.609 9.078 1 98.06 196 ILE B O 1
ATOM 3305 N N . ILE B 1 197 ? -5.012 19 8.352 1 98.12 197 ILE B N 1
ATOM 3306 C CA . ILE B 1 197 ? -4.406 19.766 7.273 1 98.12 197 ILE B CA 1
ATOM 3307 C C . ILE B 1 197 ? -4.492 18.984 5.965 1 98.12 197 ILE B C 1
ATOM 3309 O O . ILE B 1 197 ? -4.023 17.844 5.887 1 98.12 197 ILE B O 1
ATOM 3313 N N . TYR B 1 198 ? -5.125 19.531 4.973 1 97.81 198 TYR B N 1
ATOM 3314 C CA . TYR B 1 198 ? -5.117 18.859 3.684 1 97.81 198 TYR B CA 1
ATOM 3315 C C . TYR B 1 198 ? -4.699 19.797 2.568 1 97.81 198 TYR B C 1
ATOM 3317 O O . TYR B 1 198 ? -5.012 21 2.609 1 97.81 198 TYR B O 1
ATOM 3325 N N . ALA B 1 199 ? -3.9 19.297 1.656 1 96.94 199 ALA B N 1
ATOM 3326 C CA . ALA B 1 199 ? -3.555 20 0.42 1 96.94 199 ALA B CA 1
ATOM 3327 C C . ALA B 1 199 ? -4.52 19.625 -0.705 1 96.94 199 ALA B C 1
ATOM 3329 O O . ALA B 1 199 ? -4.918 18.469 -0.833 1 96.94 199 ALA B O 1
ATOM 3330 N N . THR B 1 200 ? -4.953 20.609 -1.495 1 94.56 200 THR B N 1
ATOM 3331 C CA . THR B 1 200 ? -5.844 20.344 -2.621 1 94.56 200 THR B CA 1
ATOM 3332 C C . THR B 1 200 ? -5.738 21.453 -3.666 1 94.56 200 THR B C 1
ATOM 3334 O O . THR B 1 200 ? -5.445 22.609 -3.332 1 94.56 200 THR B O 1
ATOM 3337 N N . HIS B 1 201 ? -5.949 21.047 -4.812 1 89.88 201 HIS B N 1
ATOM 3338 C CA . HIS B 1 201 ? -6.047 22.047 -5.879 1 89.88 201 HIS B CA 1
ATOM 3339 C C . HIS B 1 201 ? -7.504 22.391 -6.168 1 89.88 201 HIS B C 1
ATOM 3341 O O . HIS B 1 201 ? -7.781 23.312 -6.941 1 89.88 201 HIS B O 1
ATOM 3347 N N . ASN B 1 202 ? -8.367 21.719 -5.613 1 90.44 202 ASN B N 1
ATOM 3348 C CA . ASN B 1 202 ? -9.797 21.969 -5.801 1 90.44 202 ASN B CA 1
ATOM 3349 C C . ASN B 1 202 ? -10.289 23.109 -4.91 1 90.44 202 ASN B C 1
ATOM 3351 O O . ASN B 1 202 ? -10.344 22.953 -3.688 1 90.44 202 ASN B O 1
ATOM 3355 N N . ARG B 1 203 ? -10.75 24.094 -5.523 1 90.25 203 ARG B N 1
ATOM 3356 C CA . ARG B 1 203 ? -11.109 25.312 -4.793 1 90.25 203 ARG B CA 1
ATOM 3357 C C . ARG B 1 203 ? -12.344 25.078 -3.926 1 90.25 203 ARG B C 1
ATOM 3359 O O . ARG B 1 203 ? -12.469 25.656 -2.844 1 90.25 203 ARG B O 1
ATOM 3366 N N . PHE B 1 204 ? -13.164 24.297 -4.461 1 93.56 204 PHE B N 1
ATOM 3367 C CA . PHE B 1 204 ? -14.383 24.016 -3.707 1 93.56 204 PHE B CA 1
ATOM 3368 C C . PHE B 1 204 ? -14.039 23.438 -2.334 1 93.56 204 PHE B C 1
ATOM 3370 O O . PHE B 1 204 ? -14.484 23.969 -1.312 1 93.56 204 PHE B O 1
ATOM 3377 N N . PHE B 1 205 ? -13.234 22.469 -2.273 1 94.81 205 PHE B N 1
ATOM 3378 C CA . PHE B 1 205 ? -12.867 21.828 -1.017 1 94.81 205 PHE B CA 1
ATOM 3379 C C . PHE B 1 205 ? -11.938 22.719 -0.208 1 94.81 205 PHE B C 1
ATOM 3381 O O . PHE B 1 205 ? -11.977 22.719 1.024 1 94.81 205 PHE B O 1
ATOM 3388 N N . ALA B 1 206 ? -11.086 23.469 -0.884 1 95 206 ALA B N 1
ATOM 3389 C CA . ALA B 1 206 ? -10.18 24.391 -0.202 1 95 206 ALA B CA 1
ATOM 3390 C C . ALA B 1 206 ? -10.961 25.406 0.629 1 95 206 ALA B C 1
ATOM 3392 O O . ALA B 1 206 ? -10.562 25.734 1.747 1 95 206 ALA B O 1
ATOM 3393 N N . ASN B 1 207 ? -12.062 25.781 0.146 1 94.75 207 ASN B N 1
ATOM 3394 C CA . ASN B 1 207 ? -12.852 26.844 0.769 1 94.75 207 ASN B CA 1
ATOM 3395 C C . ASN B 1 207 ? -13.695 26.312 1.923 1 94.75 207 ASN B C 1
ATOM 3397 O O . ASN B 1 207 ? -14.258 27.078 2.699 1 94.75 207 ASN B O 1
ATOM 3401 N N . MET B 1 208 ? -13.68 25.062 2.096 1 94 208 MET B N 1
ATOM 3402 C CA . MET B 1 208 ? -14.492 24.453 3.146 1 94 208 MET B CA 1
ATOM 3403 C C . MET B 1 208 ? -13.719 24.406 4.461 1 94 208 MET B C 1
ATOM 3405 O O . MET B 1 208 ? -14.312 24.156 5.52 1 94 208 MET B O 1
ATOM 3409 N N . ALA B 1 209 ? -12.477 24.656 4.453 1 96.44 209 ALA B N 1
ATOM 3410 C CA . ALA B 1 209 ? -11.641 24.578 5.648 1 96.44 209 ALA B CA 1
ATOM 3411 C C . ALA B 1 209 ? -11.883 25.766 6.566 1 96.44 209 ALA B C 1
ATOM 3413 O O . ALA B 1 209 ? -12.414 26.797 6.133 1 96.44 209 ALA B O 1
ATOM 3414 N N . ASP B 1 210 ? -11.539 25.578 7.812 1 95.75 210 ASP B N 1
ATOM 3415 C CA . ASP B 1 210 ? -11.602 26.703 8.742 1 95.75 210 ASP B CA 1
ATOM 3416 C C . ASP B 1 210 ? -10.609 27.797 8.344 1 95.75 210 ASP B C 1
ATOM 3418 O O . ASP B 1 210 ? -10.906 28.984 8.469 1 95.75 210 ASP B O 1
ATOM 3422 N N . CYS B 1 211 ? -9.469 27.406 7.941 1 95.75 211 CYS B N 1
ATOM 3423 C CA . CYS B 1 211 ? -8.398 28.312 7.535 1 95.75 211 CYS B CA 1
ATOM 3424 C C . CYS B 1 211 ? -7.824 27.906 6.184 1 95.75 211 CYS B C 1
ATOM 3426 O O . CYS B 1 211 ? -7.395 26.766 6 1 95.75 211 CYS B O 1
ATOM 3428 N N . LYS B 1 212 ? -7.793 28.812 5.332 1 96.56 212 LYS B N 1
ATOM 3429 C CA . LYS B 1 212 ? -7.219 28.562 4.012 1 96.56 212 LYS B CA 1
ATOM 3430 C C . LYS B 1 212 ? -5.844 29.203 3.883 1 96.56 212 LYS B C 1
ATOM 3432 O O . LYS B 1 212 ? -5.695 30.406 4.105 1 96.56 212 LYS B O 1
ATOM 3437 N N . LEU B 1 213 ? -4.875 28.359 3.529 1 96.75 213 LEU B N 1
ATOM 3438 C CA . LEU B 1 213 ? -3.5 28.812 3.332 1 96.75 213 LEU B CA 1
ATOM 3439 C C . LEU B 1 213 ? -3.072 28.625 1.881 1 96.75 213 LEU B C 1
ATOM 3441 O O . LEU B 1 213 ? -3.42 27.625 1.252 1 96.75 213 LEU B O 1
ATOM 3445 N N . GLU B 1 214 ? -2.32 29.562 1.424 1 95.56 214 GLU B N 1
ATOM 3446 C CA . GLU B 1 214 ? -1.76 29.469 0.079 1 95.56 214 GLU B CA 1
ATOM 3447 C C . GLU B 1 214 ? -0.243 29.312 0.123 1 95.56 214 GLU B C 1
ATOM 3449 O O . GLU B 1 214 ? 0.443 30.047 0.842 1 95.56 214 GLU B O 1
ATOM 3454 N N . MET B 1 215 ? 0.132 28.328 -0.6 1 94.31 215 MET B N 1
ATOM 3455 C CA . MET B 1 215 ? 1.571 28.125 -0.746 1 94.31 215 MET B CA 1
ATOM 3456 C C . MET B 1 215 ? 2.059 28.641 -2.094 1 94.31 215 MET B C 1
ATOM 3458 O O . MET B 1 215 ? 1.541 28.25 -3.141 1 94.31 215 MET B O 1
ATOM 3462 N N . ILE B 1 216 ? 3.02 29.547 -2.002 1 89.44 216 ILE B N 1
ATOM 3463 C CA . ILE B 1 216 ? 3.604 30.125 -3.207 1 89.44 216 ILE B CA 1
ATOM 3464 C C . ILE B 1 216 ? 5.125 30.172 -3.074 1 89.44 216 ILE B C 1
ATOM 3466 O O . ILE B 1 216 ? 5.652 30.75 -2.129 1 89.44 216 ILE B O 1
ATOM 3470 N N . ASP B 1 217 ? 5.781 29.547 -3.975 1 88.94 217 ASP B N 1
ATOM 3471 C CA . ASP B 1 217 ? 7.238 29.562 -4.059 1 88.94 217 ASP B CA 1
ATOM 3472 C C . ASP B 1 217 ? 7.871 29.188 -2.719 1 88.94 217 ASP B C 1
ATOM 3474 O O . ASP B 1 217 ? 8.727 29.922 -2.207 1 88.94 217 ASP B O 1
ATOM 3478 N N . GLY B 1 218 ? 7.32 28.234 -2.08 1 91.94 218 GLY B N 1
ATOM 3479 C CA . GLY B 1 218 ? 7.934 27.656 -0.892 1 91.94 218 GLY B CA 1
ATOM 3480 C C . GLY B 1 218 ? 7.562 28.391 0.383 1 91.94 218 GLY B C 1
ATOM 3481 O O . GLY B 1 218 ? 8.18 28.188 1.428 1 91.94 218 GLY B O 1
ATOM 3482 N N . ASN B 1 219 ? 6.574 29.281 0.264 1 92.62 219 ASN B N 1
ATOM 3483 C CA . ASN B 1 219 ? 6.094 30.031 1.424 1 92.62 219 ASN B CA 1
ATOM 3484 C C . ASN B 1 219 ? 4.59 29.859 1.62 1 92.62 219 ASN B C 1
ATOM 3486 O O . ASN B 1 219 ? 3.885 29.438 0.7 1 92.62 219 ASN B O 1
ATOM 3490 N N . ILE B 1 220 ? 4.16 30.125 2.9 1 94.19 220 ILE B N 1
ATOM 3491 C CA . ILE B 1 220 ? 2.742 29.984 3.217 1 94.19 220 ILE B CA 1
ATOM 3492 C C . ILE B 1 220 ? 2.16 31.328 3.615 1 94.19 220 ILE B C 1
ATOM 3494 O O . ILE B 1 220 ? 2.793 32.094 4.352 1 94.19 220 ILE B O 1
ATOM 3498 N N . LYS B 1 221 ? 1.021 31.641 3.086 1 90.81 221 LYS B N 1
ATOM 3499 C CA . LYS B 1 221 ? 0.273 32.844 3.449 1 90.81 221 LYS B CA 1
ATOM 3500 C C . LYS B 1 221 ? -1.188 32.5 3.74 1 90.81 221 LYS B C 1
ATOM 3502 O O . LYS B 1 221 ? -1.808 31.719 3.02 1 90.81 221 LYS B O 1
ATOM 3507 N N . ALA B 1 222 ? -1.692 33.031 4.801 1 88.62 222 ALA B N 1
ATOM 3508 C CA . ALA B 1 222 ? -3.113 32.844 5.098 1 88.62 222 ALA B CA 1
ATOM 3509 C C . ALA B 1 222 ? -3.971 33.719 4.168 1 88.62 222 ALA B C 1
ATOM 3511 O O . ALA B 1 222 ? -3.646 34.875 3.902 1 88.62 222 ALA B O 1
ATOM 3512 N N . ILE B 1 223 ? -4.855 33.031 3.539 1 80.69 223 ILE B N 1
ATOM 3513 C CA . ILE B 1 223 ? -5.766 33.781 2.67 1 80.69 223 ILE B CA 1
ATOM 3514 C C . ILE B 1 223 ? -7.098 34 3.385 1 80.69 223 ILE B C 1
ATOM 3516 O O . ILE B 1 223 ? -7.543 33.156 4.156 1 80.69 223 ILE B O 1
ATOM 3520 N N . ASN B 1 224 ? -7.383 35.031 4.004 1 63 224 ASN B N 1
ATOM 3521 C CA . ASN B 1 224 ? -8.648 35.344 4.652 1 63 224 ASN B CA 1
ATOM 3522 C C . ASN B 1 224 ? -9.844 34.906 3.811 1 63 224 ASN B C 1
ATOM 3524 O O . ASN B 1 224 ? -9.836 35.062 2.588 1 63 224 ASN B O 1
ATOM 3528 N N . ALA B 1 225 ? -10.383 33.656 4.051 1 52.62 225 ALA B N 1
ATOM 3529 C CA . ALA B 1 225 ? -11.672 33.344 3.436 1 52.62 225 ALA B CA 1
ATOM 3530 C C . ALA B 1 225 ? -12.586 34.562 3.434 1 52.62 225 ALA B C 1
ATOM 3532 O O . ALA B 1 225 ? -12.891 35.125 4.492 1 52.62 225 ALA B O 1
ATOM 3533 N N . ARG B 1 226 ? -12.547 35.469 2.561 1 44.28 226 ARG B N 1
ATOM 3534 C CA . ARG B 1 226 ? -13.594 36.469 2.496 1 44.28 226 ARG B CA 1
ATOM 3535 C C . ARG B 1 226 ? -14.961 35.875 2.775 1 44.28 226 ARG B C 1
ATOM 3537 O O . ARG B 1 226 ? -15.359 34.906 2.117 1 44.28 226 ARG B O 1
ATOM 3544 N N . ILE B 1 227 ? -15.438 35.625 3.955 1 38.84 227 ILE B N 1
ATOM 3545 C CA . ILE B 1 227 ? -16.891 35.562 4.125 1 38.84 227 ILE B CA 1
ATOM 3546 C C . ILE B 1 227 ? -17.578 36.5 3.135 1 38.84 227 ILE B C 1
ATOM 3548 O O . ILE B 1 227 ? -17.438 37.719 3.234 1 38.84 227 ILE B O 1
ATOM 3552 N N . LYS B 1 228 ? -17.438 36.312 1.834 1 32.81 228 LYS B N 1
ATOM 3553 C CA . LYS B 1 228 ? -18.547 37.031 1.203 1 32.81 228 LYS B CA 1
ATOM 3554 C C . LYS B 1 228 ? -19.891 36.406 1.582 1 32.81 228 LYS B C 1
ATOM 3556 O O . LYS B 1 228 ? -20.047 35.188 1.551 1 32.81 228 LYS B O 1
#

Secondary structure (DSSP, 8-state):
--EEEEEEEEEEEEEESEEEEEEEEEEEEEETT-EEEEE--TTSSHHHHHHHHTTSS--SEEEEEETTEE--TT-HHHHHHHHHHHEEEEESS----TTS-HHHHHHHHHHTT-S-HHHHHHHHHHHHHHTT-GGGTT--GGGS-HHHHHHHHHHHHHTT--SEEEEESTTTTS-HHHHHHHHHHHHHT--TT-EEEEE-S-HHHHTTSSEEEEEETTEEEEE-----/--EEEEEEEEEEEEEESEEEEEEEEEEEEEETT-EEEEE--TTSSHHHHHHHHTTSS--SEEEEEETTEE--TT-HHHHHHHHHHHEEEEESS----TTS-HHHHHHHHHHTT-S-HHHHHHHHHHHHHHTT-GGGTT--GGGS-HHHHHHHHHHHHHTT--SEEEEESTTTTS-HHHHHHHHHHHHHT--TT-EEEEE-S-HHHHTTSSEEEEEETTEEEEE-----

pLDDT: mean 92.73, std 8.49, range [32.44, 98.25]

Solvent-accessible surface area (backbone atoms only — not comparable to full-atom values): 23747 Å² total; per-residue (Å²): 133,70,48,37,36,36,38,43,44,30,19,32,63,45,75,74,102,52,77,45,76,39,33,56,50,31,68,50,70,42,46,45,42,38,37,34,19,41,29,51,59,90,86,20,30,65,68,61,50,50,30,39,76,56,64,78,38,76,60,70,39,61,45,45,28,50,72,85,36,74,62,58,85,84,43,56,72,60,50,50,51,46,30,64,45,35,41,16,63,33,44,46,68,50,44,61,46,64,93,34,28,45,43,52,55,18,19,41,54,36,47,74,80,40,81,50,62,70,61,25,45,53,48,28,52,52,43,32,38,75,65,72,37,62,92,43,35,80,36,33,53,87,76,44,54,71,56,54,41,40,40,47,32,44,32,27,30,42,56,56,62,35,39,32,39,39,27,48,28,57,46,72,86,47,56,68,71,45,30,50,54,52,50,51,55,57,60,67,63,63,39,75,74,24,27,36,40,34,34,41,79,49,62,74,66,35,67,68,33,78,38,31,30,37,32,54,85,14,31,76,41,80,46,79,71,69,84,119,133,69,50,36,36,37,37,42,43,30,19,32,62,45,74,73,101,52,79,44,75,39,33,55,51,30,67,51,69,42,45,45,41,38,36,36,18,40,30,51,61,91,86,20,31,65,67,60,50,52,30,41,76,56,64,76,39,76,60,70,38,60,44,45,28,50,70,86,36,75,64,58,84,84,43,55,72,62,51,49,49,46,32,64,44,35,41,16,63,33,45,45,67,50,45,62,47,64,93,34,29,42,44,51,54,18,19,39,55,36,47,75,78,40,82,48,62,70,60,25,46,53,50,27,52,51,43,32,37,75,64,72,37,61,92,42,36,80,36,34,53,88,75,44,52,74,54,54,42,41,42,47,32,44,32,28,29,41,58,55,63,34,40,32,39,40,27,49,28,57,47,73,87,47,56,68,72,45,30,50,54,51,49,52,54,58,60,66,63,63,38,75,74,24,27,36,40,33,34,40,81,50,62,73,66,35,68,68,32,78,38,33,31,37,30,53,86,14,31,76,41,79,46,76,75,70,83,118

InterPro domains:
  IPR003439 ABC transporter-like, ATP-binding domain [PF00005] (23-171)
  IPR003439 ABC transporter-like, ATP-binding domain [PS50893] (5-227)
  IPR003593 AAA+ ATPase domain [SM00382] (32-219)
  IPR015854 ABC tr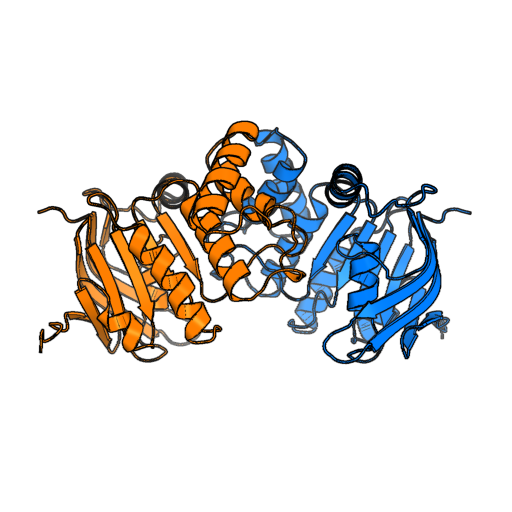ansporter, lipoprotein release, LolD-like [PTHR24220] (3-221)
  IPR017871 ABC transporter-like, conserved site [PS00211] (144-158)
  IPR017911 MacB-like, ATP-binding domain [cd03255] (5-220)
  IPR027417 P-loop containing nucleoside triphosphate hydrolase [G3DSA:3.40.50.300] (1-226)
  IPR027417 P-loop containing nucleoside triphosphate hydrolase [SSF52540] (4-223)